Protein 1TZ9 (pdb70)

Secondary structure (DSSP, 8-state):
-B--B---TTT--S-HHHHTTSTT--EEEE--SSS-TT----HHHHHHHHHHHHHTT-EEEEE-S----HHHHHT-STHHHHHHHHHHHHHHHHHTT---B-B---SS-S---SEEEEE-TTS-EEEEEEHHHHH--TT---GGG---HHHHHHHHHHH--TT--HHHHHHHHHHHHHHHHHHHHHHT---BPPPSSSS-BTTB---TTSHHHHHHHHHHT-STTS---EETTHHHHSTTS-TT--TTTGGG---EEE--EEE-SSSEEEE--SSGGGSS------HHHHHT--S-EEE----B-TT-----SSSTTT--TTHHHHHHHHHH--/-B--B---TTT--S-HHHHTTSTT--EEEE--SSS-TT----HHHHHHHHHHHHHTT-EEEEE-S----HHHHHT-STHHHHHHHHHHHHHHHHHTT---B-B---SS-S---SEEEEE-TTS-EEEEE-HHHHH--TT---GGG---STTHHHHHHHH--TT--HHHHHHHHHHHHHHHHHHHHHHT---B---SSSS-BTTB----SSHHHHHHHHHHS-STTS-EEEEHHHHHTSTTS-S----SSGGGEEEEE---EE--SSS-EEE--SSTTTSS------HHHHTT--S-BB-----B-SS-----SSSTTT--HHHHHHHHHHHH--

Radius of gyration: 28.89 Å; Cα contacts (8 Å, |Δi|>4): 1377; chains: 2; bounding box: 61×92×54 Å

CATH classification: 3.20.20.150

Nearest PDB structures (foldseek):
  1tz9-assembly1_B  TM=1.001E+00  e=6.937E-64  Enterococcus faecalis V583
  3ban-assembly1_A  TM=9.002E-01  e=2.108E-35  Streptococcus suis
  3ban-assembly1_B  TM=8.905E-01  e=2.638E-34  Streptococcus suis
  4eac-assembly1_A  TM=9.096E-01  e=4.002E-30  Escherichia coli K-12
  3u0h-assembly1_A  TM=6.408E-01  e=2.406E-06  Alicyclobacillus acidocaldarius subsp. acidocaldarius DSM 446

Solvent-accessible surface area: 25853 Å² total

B-factor: mean 30.06, std 13.98, range [1.54, 92.6]

Foldseek 3Di:
DLEAEDAAPPPQPDDLLVLLVLPPAQAYEYEPPPDEALAADALVNLLVRQVSGCVSPHGHQAYEEDRNDLCLQLVNPCVVVSLVSRLRNLLSCLVNVHAEYEEANFQDDPADFDDQFDADPVGWGWTKHDVVVLPVDPLVCVVVPPPDPVSVVVVVVSCCSPPAEQVSSLVSVLVSCVSNVVSSVVSNHAAYEAYAQLDDGPNGHGQRRAPVSLVVQCVSPVDLRSAHAAECDNNVLPVVHPLLVCLVRVLNHAHYAQFFWADDDDSMIIGAARACVTHPDHLSNLSNVVSPDPGYYFHFFHIGDPPHPPRGSDDPSRSVSVVVVCSVVVSVVD/DEEAEAAAPPPQPDDLLVLLVLPPAQAYEYEPPPDEALAADALVNLLVRQVSGCVSPHGHAAYEEDRNDLCLQLVNPCVVVSLVSRLRNLLSCLVNVHAEYEEANFQQDPADFDDQFDADPVGWGWTKHDLVVLPVDPQVCVVVPPVPPVCSVVRVVSCCSVPCDQVNSLVSVLVSCVRNVVSSVVSNHAAYDAAACLDDGPVGDDQRQAPVSQVVQCVSDVDLRSAHAAECANNVLDVVHPLLVVLVRVSRHQEYAQFAWAPPDDNMTIGAARACVTHPDHLSNLSNVVSVPDHYYFHFFHIGDDPDPPRGSDCPSRSSSVVVVVSVVVSVVD

Organism: Enterococcus faecalis (strain ATCC 700802 / V583) (NCBI:txid226185)

Sequence (668 aa):
KWGFRWYGAAGDAIPLKHIRQIPGITGVVGTLLNKLPGDVWTVAEIQALKQSVEQEGLALLGIESVAIHDAIKAGTDQRDHYIDNYRQTLRNLGKCGISLVCYSFKPIFGWAKTDLAYENEDGSLSLLFDQAVVENQPEDYQLIHSWEEERLQQFQELKAYAGVTEEDLVENLRYFLERVIPVCEEENIKGIHPDDPPWEIFGLPRITKNLADLKRILSLVDSPANGITFCTGSLGADPTNDLPTIREIGHRINFVHFRNVKYLGEHRFEETAHPSVAGSLDAELQALVDVGYEGVIRPDHGRAIWDEKAPGYGLYDRAGLTYIQGLYEATKAKKWGFRWYGAAGDAIPLKHIRQIPGITGVVGTLLNKLPGDVWTVAEIQALKQSVEQEGLALLGIESVAIHDAIKAGTDQRDHYIDNYRQTLRNLGKCGISLVCYSFKPIFGWAKTDLAYENEDGSLSLLFDQAVVENQPEDYQLIHSWEEERLQQFQELKAYAGVTEEDLVENLRYFLERVIPVCEEENIKGIHPDDPPWEIFGLPRITKNLADLKRILSLVDSPANGITFCTGSLGADPTNDLPTIREIGHRINFVHFRNVKYLGEHRFEETAHPSVAGSLDAELQALVDVGYEGVIRPDHGRAIWDEKAPGYGLYDRAGLTYIQGLYEATKAK

Structure (mmCIF, N/CA/C/O backbone):
data_1TZ9
#
_entry.id   1TZ9
#
_cell.length_a   49.340
_cell.length_b   89.941
_cell.length_c   156.756
_cell.angle_alpha   90.00
_cell.angle_beta   90.00
_cell.angle_gamma   90.00
#
_symmetry.space_group_name_H-M   'P 21 21 21'
#
loop_
_entity.id
_entity.type
_entity.pdbx_description
1 polymer 'Mannonate dehydratase'
2 water water
#
loop_
_atom_site.group_PDB
_atom_site.id
_atom_site.type_symbol
_atom_site.label_atom_id
_atom_site.label_alt_id
_atom_site.label_comp_id
_atom_site.label_asym_id
_atom_site.label_entity_id
_atom_site.label_seq_id
_atom_site.pdbx_PDB_ins_code
_atom_site.Cartn_x
_atom_site.Cartn_y
_atom_site.Cartn_z
_atom_site.occupancy
_atom_site.B_iso_or_equiv
_atom_site.auth_seq_id
_atom_site.auth_comp_id
_atom_site.auth_asym_id
_atom_site.auth_atom_id
_atom_site.pdbx_PDB_model_num
ATOM 9 N N . LYS A 1 12 ? 38.120 46.464 49.563 1.00 27.08 2 LYS A N 1
ATOM 10 C CA . LYS A 1 12 ? 39.123 46.539 50.634 1.00 25.64 2 LYS A CA 1
ATOM 11 C C . LYS A 1 12 ? 38.633 45.916 51.949 1.00 24.43 2 LYS A C 1
ATOM 12 O O . LYS A 1 12 ? 37.851 46.521 52.670 1.00 23.46 2 LYS A O 1
ATOM 18 N N . TRP A 1 13 ? 39.100 44.709 52.264 1.00 23.74 3 TRP A N 1
ATOM 19 C CA . TRP A 1 13 ? 38.682 44.046 53.489 1.00 23.21 3 TRP A CA 1
ATOM 20 C C . TRP A 1 13 ? 39.278 44.753 54.684 1.00 23.82 3 TRP A C 1
ATOM 21 O O . TRP A 1 13 ? 40.488 44.685 54.927 1.00 24.14 3 TRP A O 1
ATOM 32 N N . GLY A 1 14 ? 38.411 45.438 55.426 1.00 23.55 4 GLY A N 1
ATOM 33 C CA . GLY A 1 14 ? 38.843 46.196 56.584 1.00 22.54 4 GLY A CA 1
ATOM 34 C C . GLY A 1 14 ? 38.538 45.540 57.905 1.00 22.32 4 GLY A C 1
ATOM 35 O O . GLY A 1 14 ? 37.875 44.503 57.958 1.00 21.81 4 GLY A O 1
ATOM 36 N N . PHE A 1 15 ? 39.016 46.169 58.975 1.00 22.56 5 PHE A N 1
ATOM 37 C CA . PHE A 1 15 ? 38.827 45.654 60.324 1.00 22.37 5 PHE A CA 1
ATOM 38 C C . PHE A 1 15 ? 39.061 46.753 61.360 1.00 23.81 5 PHE A C 1
ATOM 39 O O . PHE A 1 15 ? 40.171 47.258 61.509 1.00 24.56 5 PHE A O 1
ATOM 47 N N . ARG A 1 16 ? 38.005 47.118 62.073 1.00 26.11 6 ARG A N 1
ATOM 48 C CA . ARG A 1 16 ? 38.081 48.166 63.082 1.00 29.34 6 ARG A CA 1
ATOM 49 C C . ARG A 1 16 ? 39.151 47.896 64.151 1.00 30.70 6 ARG A C 1
ATOM 50 O O . ARG A 1 16 ? 39.236 46.793 64.701 1.00 31.88 6 ARG A O 1
ATOM 58 N N . TRP A 1 17 ? 39.973 48.906 64.423 1.00 31.88 7 TRP A N 1
ATOM 59 C CA . TRP A 1 17 ? 41.031 48.796 65.421 1.00 34.52 7 TRP A CA 1
ATOM 60 C C . TRP A 1 17 ? 41.138 50.065 66.241 1.00 37.44 7 TRP A C 1
ATOM 61 O O . TRP A 1 17 ? 41.141 51.163 65.691 1.00 37.36 7 TRP A O 1
ATOM 72 N N . TYR A 1 18 ? 41.249 49.919 67.556 1.00 41.03 8 TYR A N 1
ATOM 73 C CA . TYR A 1 18 ? 41.329 51.081 68.425 1.00 45.22 8 TYR A CA 1
ATOM 74 C C . TYR A 1 18 ? 42.738 51.582 68.660 1.00 48.20 8 TYR A C 1
ATOM 75 O O . TYR A 1 18 ? 43.009 52.256 69.654 1.00 49.51 8 TYR A O 1
ATOM 84 N N . GLY A 1 19 ? 43.633 51.270 67.731 1.00 51.53 9 GLY A N 1
ATOM 85 C CA . GLY A 1 19 ? 45.012 51.707 67.859 1.00 54.88 9 GLY A CA 1
ATOM 86 C C . GLY A 1 19 ? 45.736 51.104 69.052 1.00 57.05 9 GLY A C 1
ATOM 87 O O . GLY A 1 19 ? 45.171 50.308 69.807 1.00 57.67 9 GLY A O 1
ATOM 88 N N . ALA A 1 20 ? 46.998 51.484 69.212 1.00 58.72 10 ALA A N 1
ATOM 89 C CA . ALA A 1 20 ? 47.827 51.002 70.311 1.00 60.60 10 ALA A CA 1
ATOM 90 C C . ALA A 1 20 ? 47.398 51.686 71.607 1.00 62.16 10 ALA A C 1
ATOM 91 O O . ALA A 1 20 ? 48.160 52.447 72.207 1.00 62.53 10 ALA A O 1
ATOM 93 N N . ALA A 1 21 ? 46.169 51.417 72.033 1.00 63.23 11 ALA A N 1
ATOM 94 C CA . ALA A 1 21 ? 45.637 52.019 73.247 1.00 63.69 11 ALA A CA 1
ATOM 95 C C . ALA A 1 21 ? 44.245 51.467 73.547 1.00 64.14 11 ALA A C 1
ATOM 96 O O . ALA A 1 21 ? 43.332 51.584 72.728 1.00 64.44 11 ALA A O 1
ATOM 98 N N . GLY A 1 22 ? 44.085 50.863 74.721 1.00 63.89 12 GLY A N 1
ATOM 99 C CA . GLY A 1 22 ? 42.792 50.310 75.084 1.00 63.31 12 GLY A CA 1
ATOM 100 C C . GLY A 1 22 ? 42.449 49.047 74.314 1.00 62.70 12 GLY A C 1
ATOM 101 O O . GLY A 1 22 ? 41.862 48.117 74.874 1.00 63.40 12 GLY A O 1
ATOM 102 N N . ASP A 1 23 ? 42.813 49.010 73.032 1.00 61.45 13 ASP A N 1
ATOM 103 C CA . ASP A 1 23 ? 42.551 47.848 72.176 1.00 58.80 13 ASP A CA 1
ATOM 104 C C . ASP A 1 23 ? 43.531 46.741 72.552 1.00 56.15 13 ASP A C 1
ATOM 105 O O . ASP A 1 23 ? 44.695 46.759 72.146 1.00 55.43 13 ASP A O 1
ATOM 110 N N . ALA A 1 24 ? 43.050 45.786 73.340 1.00 52.71 14 ALA A N 1
ATOM 111 C CA . ALA A 1 24 ? 43.866 44.670 73.790 1.00 49.89 14 ALA A CA 1
ATOM 112 C C . ALA A 1 24 ? 44.183 43.713 72.639 1.00 47.91 14 ALA A C 1
ATOM 113 O O . ALA A 1 24 ? 44.714 42.622 72.854 1.00 48.64 14 ALA A O 1
ATOM 115 N N . ILE A 1 25 ? 43.860 44.127 71.418 1.00 44.07 15 ILE A N 1
ATOM 116 C CA . ILE A 1 25 ? 44.107 43.301 70.243 1.00 40.62 15 ILE A CA 1
ATOM 117 C C . ILE A 1 25 ? 45.362 43.741 69.513 1.00 39.04 15 ILE A C 1
ATOM 118 O O . ILE A 1 25 ? 45.348 44.731 68.791 1.00 39.54 15 ILE A O 1
ATOM 123 N N . PRO A 1 26 ? 46.463 42.996 69.671 1.00 37.16 16 PRO A N 1
ATOM 124 C CA . PRO A 1 26 ? 47.695 43.389 68.988 1.00 34.84 16 PRO A CA 1
ATOM 125 C C . PRO A 1 26 ? 47.508 43.494 67.496 1.00 33.70 16 PRO A C 1
ATOM 126 O O . PRO A 1 26 ? 46.744 42.743 66.908 1.00 33.21 16 PRO A O 1
ATOM 130 N N . LEU A 1 27 ? 48.218 44.436 66.892 1.00 33.95 17 LEU A N 1
ATOM 131 C CA . LEU A 1 27 ? 48.119 44.670 65.461 1.00 34.00 17 LEU A CA 1
ATOM 132 C C . LEU A 1 27 ? 48.796 43.569 64.644 1.00 33.91 17 LEU A C 1
ATOM 133 O O . LEU A 1 27 ? 48.416 43.314 63.499 1.00 34.11 17 LEU A O 1
ATOM 138 N N . LYS A 1 28 ? 49.794 42.914 65.235 1.00 34.07 18 LYS A N 1
ATOM 139 C CA . LYS A 1 28 ? 50.520 41.829 64.555 1.00 33.42 18 LYS A CA 1
ATOM 140 C C . LYS A 1 28 ? 49.641 40.581 64.434 1.00 31.14 18 LYS A C 1
ATOM 141 O O . LYS A 1 28 ? 50.013 39.615 63.773 1.00 30.77 18 LYS A O 1
ATOM 147 N N . HIS A 1 29 ? 48.487 40.610 65.097 1.00 27.51 19 HIS A N 1
ATOM 148 C CA . HIS A 1 29 ? 47.554 39.497 65.065 1.00 25.33 19 HIS A CA 1
ATOM 149 C C . HIS A 1 29 ? 46.464 39.767 64.039 1.00 24.60 19 HIS A C 1
ATOM 150 O O . HIS A 1 29 ? 46.042 38.882 63.289 1.00 25.32 19 HIS A O 1
ATOM 157 N N . ILE A 1 30 ? 45.999 41.001 63.995 1.00 22.31 20 ILE A N 1
ATOM 158 C CA . ILE A 1 30 ? 44.972 41.318 63.039 1.00 19.91 20 ILE A CA 1
ATOM 159 C C . ILE A 1 30 ? 45.534 41.116 61.642 1.00 19.13 20 ILE A C 1
ATOM 160 O O . ILE A 1 30 ? 44.861 40.587 60.769 1.00 18.50 20 ILE A O 1
ATOM 165 N N . ARG A 1 31 ? 46.778 41.514 61.430 1.00 18.90 21 ARG A N 1
ATOM 166 C CA . ARG A 1 31 ? 47.357 41.359 60.107 1.00 20.00 21 ARG A CA 1
ATOM 167 C C . ARG A 1 31 ? 47.534 39.899 59.706 1.00 19.12 21 ARG A C 1
ATOM 168 O O . ARG A 1 31 ? 47.975 39.622 58.594 1.00 18.80 21 ARG A O 1
ATOM 176 N N . GLN A 1 32 ? 47.207 38.971 60.604 1.00 18.01 22 GLN A N 1
ATOM 177 C CA . GLN A 1 32 ? 47.324 37.550 60.290 1.00 18.02 22 GLN A CA 1
ATOM 178 C C . GLN A 1 32 ? 45.984 37.011 59.819 1.00 18.02 22 GLN A C 1
ATOM 179 O O . GLN A 1 32 ? 45.858 35.830 59.492 1.00 18.99 22 GLN A O 1
ATOM 185 N N . ILE A 1 33 ? 44.969 37.869 59.814 1.00 17.76 23 ILE A N 1
ATOM 186 C CA . ILE A 1 33 ? 43.656 37.455 59.334 1.00 16.86 23 ILE A CA 1
ATOM 187 C C . ILE A 1 33 ? 43.833 37.288 57.825 1.00 16.82 23 ILE A C 1
ATOM 188 O O . ILE A 1 33 ? 44.409 38.139 57.142 1.00 15.85 23 ILE A O 1
ATOM 193 N N . PRO A 1 34 ? 43.357 36.171 57.287 1.00 16.48 24 PRO A N 1
ATOM 194 C CA . PRO A 1 34 ? 43.491 35.944 55.854 1.00 16.20 24 PRO A CA 1
ATOM 195 C C . PRO A 1 34 ? 42.624 36.889 55.028 1.00 15.80 24 PRO A C 1
ATOM 196 O O . PRO A 1 34 ? 41.405 36.918 55.163 1.00 13.90 24 PRO A O 1
ATOM 200 N N . GLY A 1 35 ? 43.272 37.671 54.175 1.00 17.21 25 GLY A N 1
ATOM 201 C CA . GLY A 1 35 ? 42.535 38.583 53.326 1.00 18.00 25 GLY A CA 1
ATOM 202 C C . GLY A 1 35 ? 42.541 40.045 53.727 1.00 19.29 25 GLY A C 1
ATOM 203 O O . GLY A 1 35 ? 42.404 40.903 52.851 1.00 20.49 25 GLY A O 1
ATOM 204 N N . ILE A 1 36 ? 42.696 40.345 55.021 1.00 19.56 26 ILE A N 1
ATOM 205 C CA . ILE A 1 36 ? 42.691 41.739 55.469 1.00 20.47 26 ILE A CA 1
ATOM 206 C C . ILE A 1 36 ? 43.558 42.600 54.584 1.00 19.94 26 ILE A C 1
ATOM 207 O O . ILE A 1 36 ? 44.669 42.220 54.231 1.00 18.11 26 ILE A O 1
ATOM 212 N N . THR A 1 37 ? 43.043 43.764 54.218 1.00 20.58 27 THR A N 1
ATOM 213 C CA . THR A 1 37 ? 43.816 44.653 53.384 1.00 20.49 27 THR A CA 1
ATOM 214 C C . THR A 1 37 ? 44.192 45.867 54.215 1.00 21.42 27 THR A C 1
ATOM 215 O O . THR A 1 37 ? 45.148 46.560 53.885 1.00 23.70 27 THR A O 1
ATOM 219 N N . GLY A 1 38 ? 43.470 46.105 55.308 1.00 19.38 28 GLY A N 1
ATOM 220 C CA . GLY A 1 38 ? 43.793 47.243 56.151 1.00 20.80 28 GLY A CA 1
ATOM 221 C C . GLY A 1 38 ? 42.887 47.349 57.362 1.00 22.50 28 GLY A C 1
ATOM 222 O O . GLY A 1 38 ? 42.113 46.435 57.638 1.00 23.13 28 GLY A O 1
ATOM 223 N N . VAL A 1 39 ? 42.980 48.450 58.100 1.00 22.72 29 VAL A N 1
ATOM 224 C CA . VAL A 1 39 ? 42.128 48.619 59.266 1.00 23.65 29 VAL A CA 1
ATOM 225 C C . VAL A 1 39 ? 41.486 49.988 59.252 1.00 24.35 29 VAL A C 1
ATOM 226 O O . VAL A 1 39 ? 41.828 50.836 58.433 1.00 23.73 29 VAL A O 1
ATOM 230 N N . VAL A 1 40 ? 40.553 50.190 60.177 1.00 25.74 30 VAL A N 1
ATOM 231 C CA . VAL A 1 40 ? 39.847 51.461 60.322 1.00 25.83 30 VAL A CA 1
ATOM 232 C C . VAL A 1 40 ? 40.027 51.897 61.759 1.00 26.75 30 VAL A C 1
ATOM 233 O O . VAL A 1 40 ? 39.406 51.339 62.660 1.00 26.45 30 VAL A O 1
ATOM 237 N N . GLY A 1 41 ? 40.873 52.902 61.964 1.00 29.03 31 GLY A N 1
ATOM 238 C CA . GLY A 1 41 ? 41.154 53.377 63.306 1.00 30.38 31 GLY A CA 1
ATOM 239 C C . GLY A 1 41 ? 40.425 54.618 63.760 1.00 30.16 31 GLY A C 1
ATOM 240 O O . GLY A 1 41 ? 39.596 55.169 63.040 1.00 28.20 31 GLY A O 1
ATOM 241 N N . THR A 1 42 ? 40.760 55.047 64.973 1.00 33.02 32 THR A N 1
ATOM 242 C CA . THR A 1 42 ? 40.160 56.223 65.590 1.00 37.18 32 THR A CA 1
ATOM 243 C C . THR A 1 42 ? 40.823 56.623 66.909 1.00 38.12 32 THR A C 1
ATOM 244 O O . THR A 1 42 ? 40.807 55.853 67.879 1.00 38.34 32 THR A O 1
ATOM 248 N N . LEU A 1 43 ? 41.377 57.838 66.938 1.00 39.30 33 LEU A N 1
ATOM 249 C CA . LEU A 1 43 ? 42.032 58.399 68.121 1.00 39.67 33 LEU A CA 1
ATOM 250 C C . LEU A 1 43 ? 41.011 58.507 69.247 1.00 41.66 33 LEU A C 1
ATOM 251 O O . LEU A 1 43 ? 40.214 59.453 69.286 1.00 41.34 33 LEU A O 1
ATOM 256 N N . LEU A 1 44 ? 41.039 57.535 70.156 1.00 43.63 34 LEU A N 1
ATOM 257 C CA . LEU A 1 44 ? 40.117 57.494 71.293 1.00 45.61 34 LEU A CA 1
ATOM 258 C C . LEU A 1 44 ? 40.419 58.567 72.348 1.00 47.78 34 LEU A C 1
ATOM 259 O O . LEU A 1 44 ? 39.629 58.799 73.274 1.00 47.78 34 LEU A O 1
ATOM 264 N N . ASN A 1 45 ? 41.567 59.220 72.186 1.00 47.26 35 ASN A N 1
ATOM 265 C CA . ASN A 1 45 ? 42.008 60.277 73.083 1.00 47.43 35 ASN A CA 1
ATOM 266 C C . ASN A 1 45 ? 41.138 61.526 72.921 1.00 47.61 35 ASN A C 1
ATOM 267 O O . ASN A 1 45 ? 40.463 61.961 73.856 1.00 46.41 35 ASN A O 1
ATOM 272 N N . LYS A 1 46 ? 41.156 62.087 71.717 1.00 47.77 36 LYS A N 1
ATOM 273 C CA . LYS A 1 46 ? 40.404 63.296 71.397 1.00 47.07 36 LYS A CA 1
ATOM 274 C C . LYS A 1 46 ? 38.929 63.167 71.759 1.00 46.63 36 LYS A C 1
ATOM 275 O O . LYS A 1 46 ? 38.355 62.082 71.700 1.00 47.45 36 LYS A O 1
ATOM 281 N N . LEU A 1 47 ? 38.325 64.287 72.132 1.00 45.82 37 LEU A N 1
ATOM 282 C CA . LEU A 1 47 ? 36.917 64.310 72.480 1.00 45.33 37 LEU A CA 1
ATOM 283 C C . LEU A 1 47 ? 36.131 65.086 71.419 1.00 44.20 37 LEU A C 1
ATOM 284 O O . LEU A 1 47 ? 36.712 65.803 70.596 1.00 42.11 37 LEU A O 1
ATOM 289 N N . PRO A 1 48 ? 34.793 64.941 71.422 1.00 43.24 38 PRO A N 1
ATOM 290 C CA . PRO A 1 48 ? 33.900 65.609 70.477 1.00 41.98 38 PRO A CA 1
ATOM 291 C C . PRO A 1 48 ? 34.250 67.062 70.285 1.00 41.10 38 PRO A C 1
ATOM 292 O O . PRO A 1 48 ? 34.187 67.848 71.230 1.00 42.08 38 PRO A O 1
ATOM 296 N N . GLY A 1 49 ? 34.615 67.421 69.062 1.00 39.02 39 GLY A N 1
ATOM 297 C CA . GLY A 1 49 ? 34.944 68.803 68.789 1.00 38.58 39 GLY A CA 1
ATOM 298 C C . GLY A 1 49 ? 36.415 69.123 68.645 1.00 37.64 39 GLY A C 1
ATOM 299 O O . GLY A 1 49 ? 36.765 70.130 68.036 1.00 37.87 39 GLY A O 1
ATOM 300 N N . ASP A 1 50 ? 37.280 68.287 69.210 1.00 37.10 40 ASP A N 1
ATOM 301 C CA . ASP A 1 50 ? 38.712 68.523 69.106 1.00 35.53 40 ASP A CA 1
ATOM 302 C C . ASP A 1 50 ? 39.206 68.495 67.676 1.00 34.18 40 ASP A C 1
ATOM 303 O O . ASP A 1 50 ? 38.527 68.022 66.756 1.00 35.18 40 ASP A O 1
ATOM 308 N N . VAL A 1 51 ? 40.416 68.993 67.500 1.00 31.51 41 VAL A N 1
ATOM 309 C CA . VAL A 1 51 ? 41.025 69.035 66.191 1.00 29.42 41 VAL A CA 1
ATOM 310 C C . VAL A 1 51 ? 42.107 67.988 66.107 1.00 28.10 41 VAL A C 1
ATOM 311 O O . VAL A 1 51 ? 42.982 67.940 66.958 1.00 27.89 41 VAL A O 1
ATOM 315 N N . TRP A 1 52 ? 42.048 67.146 65.084 1.00 27.23 42 TRP A N 1
ATOM 316 C CA . TRP A 1 52 ? 43.048 66.101 64.904 1.00 26.38 42 TRP A CA 1
ATOM 317 C C . TRP A 1 52 ? 44.287 66.669 64.224 1.00 26.54 42 TRP A C 1
ATOM 318 O O . TRP A 1 52 ? 44.226 67.095 63.075 1.00 26.23 42 TRP A O 1
ATOM 329 N N . THR A 1 53 ? 45.410 66.656 64.940 1.00 27.17 43 THR A N 1
ATOM 330 C CA . THR A 1 53 ? 46.669 67.194 64.426 1.00 27.97 43 THR A CA 1
ATOM 331 C C . THR A 1 53 ? 47.417 66.215 63.534 1.00 28.83 43 THR A C 1
ATOM 332 O O . THR A 1 53 ? 47.530 65.033 63.863 1.00 29.98 43 THR A O 1
ATOM 336 N N . VAL A 1 54 ? 47.946 66.714 62.417 1.00 29.18 44 VAL A N 1
ATOM 337 C CA . VAL A 1 54 ? 48.680 65.861 61.482 1.00 29.28 44 VAL A CA 1
ATOM 338 C C . VAL A 1 54 ? 49.656 64.948 62.216 1.00 29.13 44 VAL A C 1
ATOM 339 O O . VAL A 1 54 ? 49.887 63.817 61.806 1.00 29.41 44 VAL A O 1
ATOM 343 N N . ALA A 1 55 ? 50.209 65.435 63.315 1.00 29.76 45 ALA A N 1
ATOM 344 C CA . ALA A 1 55 ? 51.142 64.642 64.094 1.00 30.63 45 ALA A CA 1
ATOM 345 C C . ALA A 1 55 ? 50.481 63.353 64.573 1.00 31.69 45 ALA A C 1
ATOM 346 O O . ALA A 1 55 ? 51.036 62.276 64.377 1.00 31.80 45 ALA A O 1
ATOM 348 N N . GLU A 1 56 ? 49.305 63.474 65.197 1.00 32.86 46 GLU A N 1
ATOM 349 C CA . GLU A 1 56 ? 48.550 62.329 65.725 1.00 34.14 46 GLU A CA 1
ATOM 350 C C . GLU A 1 56 ? 48.094 61.384 64.610 1.00 34.86 46 GLU A C 1
ATOM 351 O O . GLU A 1 56 ? 48.212 60.158 64.724 1.00 35.40 46 GLU A O 1
ATOM 357 N N . ILE A 1 57 ? 47.570 61.965 63.536 1.00 34.08 47 ILE A N 1
ATOM 358 C CA . ILE A 1 57 ? 47.104 61.200 62.389 1.00 32.97 47 ILE A CA 1
ATOM 359 C C . ILE A 1 57 ? 48.282 60.440 61.792 1.00 32.83 47 ILE A C 1
ATOM 360 O O . ILE A 1 57 ? 48.194 59.246 61.510 1.00 33.42 47 ILE A O 1
ATOM 365 N N . GLN A 1 58 ? 49.399 61.131 61.618 1.00 33.20 48 GLN A N 1
ATOM 366 C CA . GLN A 1 58 ? 50.578 60.492 61.061 1.00 33.56 48 GLN A CA 1
ATOM 367 C C . GLN A 1 58 ? 51.018 59.348 61.971 1.00 33.03 48 GLN A C 1
ATOM 368 O O . GLN A 1 58 ? 51.420 58.293 61.497 1.00 33.61 48 GLN A O 1
ATOM 374 N N . ALA A 1 59 ? 50.934 59.557 63.279 1.00 32.12 49 ALA A N 1
ATOM 375 C CA . ALA A 1 59 ? 51.321 58.528 64.237 1.00 32.52 49 ALA A CA 1
ATOM 376 C C . ALA A 1 59 ? 50.497 57.266 64.024 1.00 32.85 49 ALA A C 1
ATOM 377 O O . ALA A 1 59 ? 51.039 56.171 63.857 1.00 33.67 49 ALA A O 1
ATOM 379 N N . LEU A 1 60 ? 49.179 57.439 64.050 1.00 32.43 50 LEU A N 1
ATOM 380 C CA . LEU A 1 60 ? 48.238 56.349 63.871 1.00 30.15 50 LEU A CA 1
ATOM 381 C C . LEU A 1 60 ? 48.527 55.622 62.586 1.00 31.22 50 LEU A C 1
ATOM 382 O O . LEU A 1 60 ? 48.759 54.417 62.594 1.00 32.25 50 LEU A O 1
ATOM 387 N N . LYS A 1 61 ? 48.509 56.363 61.481 1.00 31.20 51 LYS A N 1
ATOM 388 C CA . LYS A 1 61 ? 48.756 55.779 60.169 1.00 30.97 51 LYS A CA 1
ATOM 389 C C . LYS A 1 61 ? 50.038 54.970 60.155 1.00 31.62 51 LYS A C 1
ATOM 390 O O . LYS A 1 61 ? 50.103 53.894 59.564 1.00 30.67 51 LYS A O 1
ATOM 396 N N . GLN A 1 62 ? 51.061 55.493 60.816 1.00 33.25 52 GLN A N 1
ATOM 397 C CA . GLN A 1 62 ? 52.336 54.810 60.854 1.00 34.83 52 GLN A CA 1
ATOM 398 C C . GLN A 1 62 ? 52.246 53.483 61.602 1.00 34.56 52 GLN A C 1
ATOM 399 O O . GLN A 1 62 ? 52.549 52.433 61.045 1.00 34.76 52 GLN A O 1
ATOM 405 N N . SER A 1 63 ? 51.822 53.524 62.859 1.00 33.99 53 SER A N 1
ATOM 406 C CA . SER A 1 63 ? 51.718 52.298 63.635 1.00 34.18 53 SER A CA 1
ATOM 407 C C . SER A 1 63 ? 50.971 51.229 62.842 1.00 34.37 53 SER A C 1
ATOM 408 O O . SER A 1 63 ? 51.190 50.036 63.025 1.00 34.30 53 SER A O 1
ATOM 411 N N . VAL A 1 64 ? 50.093 51.661 61.953 1.00 35.11 54 VAL A N 1
ATOM 412 C CA . VAL A 1 64 ? 49.325 50.727 61.154 1.00 35.75 54 VAL A CA 1
ATOM 413 C C . VAL A 1 64 ? 50.173 50.171 60.030 1.00 35.97 54 VAL A C 1
ATOM 414 O O . VAL A 1 64 ? 50.276 48.960 59.875 1.00 36.73 54 VAL A O 1
ATOM 418 N N . GLU A 1 65 ? 50.789 51.050 59.250 1.00 36.19 55 GLU A N 1
ATOM 419 C CA . GLU A 1 65 ? 51.614 50.605 58.134 1.00 37.08 55 GLU A CA 1
ATOM 420 C C . GLU A 1 65 ? 52.856 49.815 58.553 1.00 37.48 55 GLU A C 1
ATOM 421 O O . GLU A 1 65 ? 53.454 49.110 57.737 1.00 37.69 55 GLU A O 1
ATOM 427 N N . GLN A 1 66 ? 53.234 49.931 59.823 1.00 38.25 56 GLN A N 1
ATOM 428 C CA . GLN A 1 66 ? 54.377 49.204 60.368 1.00 38.24 56 GLN A CA 1
ATOM 429 C C . GLN A 1 66 ? 54.124 47.708 60.220 1.00 38.20 56 GLN A C 1
ATOM 430 O O . GLN A 1 66 ? 55.000 46.970 59.784 1.00 38.84 56 GLN A O 1
ATOM 436 N N . GLU A 1 67 ? 52.921 47.272 60.592 1.00 36.96 57 GLU A N 1
ATOM 437 C CA . GLU A 1 67 ? 52.533 45.869 60.489 1.00 35.68 57 GLU A CA 1
ATOM 438 C C . GLU A 1 67 ? 52.019 45.548 59.090 1.00 33.62 57 GLU A C 1
ATOM 439 O O . GLU A 1 67 ? 51.222 44.624 58.907 1.00 34.58 57 GLU A O 1
ATOM 445 N N . GLY A 1 68 ? 52.459 46.330 58.109 1.00 30.52 58 GLY A N 1
ATOM 446 C CA . GLY A 1 68 ? 52.053 46.106 56.731 1.00 27.49 58 GLY A CA 1
ATOM 447 C C . GLY A 1 68 ? 50.558 46.144 56.472 1.00 25.67 58 GLY A C 1
ATOM 448 O O . GLY A 1 68 ? 50.061 45.420 55.611 1.00 24.50 58 GLY A O 1
ATOM 449 N N . LEU A 1 69 ? 49.847 46.988 57.218 1.00 23.32 59 LEU A N 1
ATOM 450 C CA . LEU A 1 69 ? 48.409 47.142 57.072 1.00 19.60 59 LEU A CA 1
ATOM 451 C C . LEU A 1 69 ? 48.144 48.555 56.620 1.00 18.60 59 LEU A C 1
ATOM 452 O O . LEU A 1 69 ? 48.820 49.477 57.053 1.00 18.82 59 LEU A O 1
ATOM 457 N N . ALA A 1 70 ? 47.159 48.733 55.749 1.00 17.65 60 ALA A N 1
ATOM 458 C CA . ALA A 1 70 ? 46.827 50.070 55.275 1.00 14.72 60 ALA A CA 1
ATOM 459 C C . ALA A 1 70 ? 45.736 50.685 56.161 1.00 14.62 60 ALA A C 1
ATOM 460 O O . ALA A 1 70 ? 44.874 49.972 56.684 1.00 15.89 60 ALA A O 1
ATOM 462 N N . LEU A 1 71 ? 45.792 52.001 56.357 1.00 12.70 61 LEU A N 1
ATOM 463 C CA . LEU A 1 71 ? 44.785 52.693 57.161 1.00 10.70 61 LEU A CA 1
ATOM 464 C C . LEU A 1 71 ? 43.648 53.052 56.206 1.00 9.61 61 LEU A C 1
ATOM 465 O O . LEU A 1 71 ? 43.673 54.098 55.568 1.00 8.91 61 LEU A O 1
ATOM 470 N N . LEU A 1 72 ? 42.651 52.182 56.114 1.00 9.37 62 LEU A N 1
ATOM 471 C CA . LEU A 1 72 ? 41.543 52.390 55.197 1.00 10.68 62 LEU A CA 1
ATOM 472 C C . LEU A 1 72 ? 40.696 53.632 55.469 1.00 12.65 62 LEU A C 1
ATOM 473 O O . LEU A 1 72 ? 40.202 54.261 54.534 1.00 14.64 62 LEU A O 1
ATOM 478 N N . GLY A 1 73 ? 40.534 54.006 56.731 1.00 13.71 63 GLY A N 1
ATOM 479 C CA . GLY A 1 73 ? 39.749 55.193 57.030 1.00 14.73 63 GLY A CA 1
ATOM 480 C C . GLY A 1 73 ? 39.582 55.366 58.519 1.00 16.10 63 GLY A C 1
ATOM 481 O O . GLY A 1 73 ? 39.778 54.420 59.271 1.00 15.70 63 GLY A O 1
ATOM 482 N N . ILE A 1 74 ? 39.232 56.564 58.963 1.00 18.61 64 ILE A N 1
ATOM 483 C CA . ILE A 1 74 ? 39.046 56.767 60.389 1.00 23.08 64 ILE A CA 1
ATOM 484 C C . ILE A 1 74 ? 37.560 56.822 60.649 1.00 27.38 64 ILE A C 1
ATOM 485 O O . ILE A 1 74 ? 36.790 57.294 59.808 1.00 26.18 64 ILE A O 1
ATOM 490 N N . GLU A 1 75 ? 37.155 56.331 61.814 1.00 33.33 65 GLU A N 1
ATOM 491 C CA . GLU A 1 75 ? 35.744 56.307 62.159 1.00 39.45 65 GLU A CA 1
ATOM 492 C C . GLU A 1 75 ? 35.419 57.349 63.216 1.00 43.32 65 GLU A C 1
ATOM 493 O O . GLU A 1 75 ? 35.552 58.559 62.968 1.00 45.47 65 GLU A O 1
ATOM 499 N N . SER A 1 76 ? 34.998 56.884 64.389 1.00 45.90 66 SER A N 1
ATOM 500 C CA . SER A 1 76 ? 34.639 57.786 65.478 1.00 48.35 66 SER A CA 1
ATOM 501 C C . SER A 1 76 ? 35.206 59.167 65.197 1.00 48.21 66 SER A C 1
ATOM 502 O O . SER A 1 76 ? 36.411 59.389 65.303 1.00 48.18 66 SER A O 1
ATOM 505 N N . VAL A 1 77 ? 34.344 60.085 64.792 1.00 48.65 67 VAL A N 1
ATOM 506 C CA . VAL A 1 77 ? 34.806 61.427 64.519 1.00 49.17 67 VAL A CA 1
ATOM 507 C C . VAL A 1 77 ? 34.197 62.368 65.557 1.00 50.35 67 VAL A C 1
ATOM 508 O O . VAL A 1 77 ? 33.313 61.978 66.324 1.00 50.30 67 VAL A O 1
ATOM 512 N N . ALA A 1 78 ? 34.673 63.607 65.583 1.00 51.90 68 ALA A N 1
ATOM 513 C CA . ALA A 1 78 ? 34.194 64.593 66.551 1.00 51.65 68 ALA A CA 1
ATOM 514 C C . ALA A 1 78 ? 32.942 65.358 66.119 1.00 50.55 68 ALA A C 1
ATOM 515 O O . ALA A 1 78 ? 33.050 66.440 65.544 1.00 51.52 68 ALA A O 1
ATOM 517 N N . ILE A 1 79 ? 31.760 64.813 66.399 1.00 48.14 69 ILE A N 1
ATOM 518 C CA . ILE A 1 79 ? 30.525 65.509 66.043 1.00 46.15 69 ILE A CA 1
ATOM 519 C C . ILE A 1 79 ? 29.901 66.190 67.263 1.00 44.66 69 ILE A C 1
ATOM 520 O O . ILE A 1 79 ? 28.882 65.744 67.783 1.00 44.35 69 ILE A O 1
ATOM 525 N N . HIS A 1 80 ? 30.536 67.285 67.693 1.00 42.30 70 HIS A N 1
ATOM 526 C CA . HIS A 1 80 ? 30.131 68.077 68.854 1.00 38.92 70 HIS A CA 1
ATOM 527 C C . HIS A 1 80 ? 28.629 68.338 68.913 1.00 37.67 70 HIS A C 1
ATOM 528 O O . HIS A 1 80 ? 27.990 68.627 67.897 1.00 36.15 70 HIS A O 1
ATOM 535 N N . ASP A 1 81 ? 28.068 68.232 70.115 1.00 36.57 71 ASP A N 1
ATOM 536 C CA . ASP A 1 81 ? 26.636 68.445 70.310 1.00 34.43 71 ASP A CA 1
ATOM 537 C C . ASP A 1 81 ? 26.188 69.800 69.791 1.00 32.88 71 ASP A C 1
ATOM 538 O O . ASP A 1 81 ? 25.019 69.982 69.456 1.00 31.97 71 ASP A O 1
ATOM 543 N N . ALA A 1 82 ? 27.119 70.745 69.714 1.00 30.66 72 ALA A N 1
ATOM 544 C CA . ALA A 1 82 ? 26.784 72.076 69.234 1.00 29.54 72 ALA A CA 1
ATOM 545 C C . ALA A 1 82 ? 26.309 72.048 67.786 1.00 28.43 72 ALA A C 1
ATOM 546 O O . ALA A 1 82 ? 25.280 72.632 67.463 1.00 26.85 72 ALA A O 1
ATOM 548 N N . ILE A 1 83 ? 27.043 71.364 66.916 1.00 27.95 73 ILE A N 1
ATOM 549 C CA . ILE A 1 83 ? 26.648 71.306 65.517 1.00 27.54 73 ILE A CA 1
ATOM 550 C C . ILE A 1 83 ? 25.323 70.581 65.388 1.00 26.97 73 ILE A C 1
ATOM 551 O O . ILE A 1 83 ? 24.477 70.964 64.578 1.00 27.47 73 ILE A O 1
ATOM 556 N N . LYS A 1 84 ? 25.142 69.543 66.201 1.00 27.03 74 LYS A N 1
ATOM 557 C CA . LYS A 1 84 ? 23.920 68.740 66.170 1.00 26.45 74 LYS A CA 1
ATOM 558 C C . LYS A 1 84 ? 22.707 69.479 66.715 1.00 26.14 74 LYS A C 1
ATOM 559 O O . LYS A 1 84 ? 21.692 69.588 66.035 1.00 26.53 74 LYS A O 1
ATOM 565 N N . ALA A 1 85 ? 22.803 69.992 67.934 1.00 26.50 75 ALA A N 1
ATOM 566 C CA . ALA A 1 85 ? 21.677 70.712 68.506 1.00 26.76 75 ALA A CA 1
ATOM 567 C C . ALA A 1 85 ? 21.411 71.997 67.727 1.00 27.34 75 ALA A C 1
ATOM 568 O O . ALA A 1 85 ? 20.266 72.397 67.561 1.00 28.11 75 ALA A O 1
ATOM 570 N N . GLY A 1 86 ? 22.462 72.636 67.230 1.00 28.63 76 GLY A N 1
ATOM 571 C CA . GLY A 1 86 ? 22.270 73.859 66.472 1.00 29.80 76 GLY A CA 1
ATOM 572 C C . GLY A 1 86 ? 22.678 75.101 67.234 1.00 31.04 76 GLY A C 1
ATOM 573 O O . GLY A 1 86 ? 22.355 76.212 66.828 1.00 31.01 76 GLY A O 1
ATOM 574 N N . THR A 1 87 ? 23.391 74.904 68.339 1.00 32.67 77 THR A N 1
ATOM 575 C CA . THR A 1 87 ? 23.873 75.991 69.185 1.00 34.51 77 THR A CA 1
ATOM 576 C C . THR A 1 87 ? 24.625 77.028 68.349 1.00 35.58 77 THR A C 1
ATOM 577 O O . THR A 1 87 ? 24.688 76.927 67.129 1.00 36.12 77 THR A O 1
ATOM 581 N N . ASP A 1 88 ? 25.207 78.018 69.008 1.00 36.99 78 ASP A N 1
ATOM 582 C CA . ASP A 1 88 ? 25.944 79.061 68.311 1.00 38.95 78 ASP A CA 1
ATOM 583 C C . ASP A 1 88 ? 27.417 78.711 68.142 1.00 40.26 78 ASP A C 1
ATOM 584 O O . ASP A 1 88 ? 28.063 79.139 67.172 1.00 39.46 78 ASP A O 1
ATOM 589 N N . GLN A 1 89 ? 27.938 77.928 69.088 1.00 40.89 79 GLN A N 1
ATOM 590 C CA . GLN A 1 89 ? 29.337 77.517 69.063 1.00 41.00 79 GLN A CA 1
ATOM 591 C C . GLN A 1 89 ? 29.600 76.539 67.925 1.00 39.69 79 GLN A C 1
ATOM 592 O O . GLN A 1 89 ? 30.747 76.159 67.669 1.00 39.79 79 GLN A O 1
ATOM 598 N N . ARG A 1 90 ? 28.531 76.145 67.239 1.00 37.02 80 ARG A N 1
ATOM 599 C CA . ARG A 1 90 ? 28.656 75.216 66.130 1.00 34.67 80 ARG A CA 1
ATOM 600 C C . ARG A 1 90 ? 29.571 75.751 65.030 1.00 33.60 80 ARG A C 1
ATOM 601 O O . ARG A 1 90 ? 30.286 74.982 64.391 1.00 34.50 80 ARG A O 1
ATOM 609 N N . ASP A 1 91 ? 29.562 77.060 64.813 1.00 31.98 81 ASP A N 1
ATOM 610 C CA . ASP A 1 91 ? 30.400 77.647 63.774 1.00 30.20 81 ASP A CA 1
ATOM 611 C C . ASP A 1 91 ? 31.886 77.443 64.042 1.00 29.19 81 ASP A C 1
ATOM 612 O O . ASP A 1 91 ? 32.675 77.281 63.113 1.00 27.36 81 ASP A O 1
ATOM 617 N N . HIS A 1 92 ? 32.262 77.454 65.315 1.00 29.02 82 HIS A N 1
ATOM 618 C CA . HIS A 1 92 ? 33.648 77.247 65.697 1.00 28.57 82 HIS A CA 1
ATOM 619 C C . HIS A 1 92 ? 34.010 75.771 65.568 1.00 29.29 82 HIS A C 1
ATOM 620 O O . HIS A 1 92 ? 35.122 75.429 65.156 1.00 29.85 82 HIS A O 1
ATOM 627 N N . TYR A 1 93 ? 33.071 74.898 65.920 1.00 28.95 83 TYR A N 1
ATOM 628 C CA . TYR A 1 93 ? 33.307 73.463 65.827 1.00 28.31 83 TYR A CA 1
ATOM 629 C C . TYR A 1 93 ? 33.290 72.971 64.385 1.00 27.67 83 TYR A C 1
ATOM 630 O O . TYR A 1 93 ? 34.079 72.101 64.030 1.00 28.05 83 TYR A O 1
ATOM 639 N N . ILE A 1 94 ? 32.401 73.516 63.556 1.00 26.68 84 ILE A N 1
ATOM 640 C CA . ILE A 1 94 ? 32.368 73.109 62.156 1.00 26.44 84 ILE A CA 1
ATOM 641 C C . ILE A 1 94 ? 33.658 73.593 61.518 1.00 26.33 84 ILE A C 1
ATOM 642 O O . ILE A 1 94 ? 34.075 73.085 60.481 1.00 26.70 84 ILE A O 1
ATOM 647 N N . ASP A 1 95 ? 34.300 74.582 62.129 1.00 26.47 85 ASP A N 1
ATOM 648 C CA . ASP A 1 95 ? 35.549 75.059 61.564 1.00 28.04 85 ASP A CA 1
ATOM 649 C C . ASP A 1 95 ? 36.696 74.177 62.046 1.00 28.21 85 ASP A C 1
ATOM 650 O O . ASP A 1 95 ? 37.616 73.872 61.280 1.00 28.59 85 ASP A O 1
ATOM 655 N N . ASN A 1 96 ? 36.636 73.745 63.302 1.00 27.09 86 ASN A N 1
ATOM 656 C CA . ASN A 1 96 ? 37.681 72.869 63.821 1.00 26.97 86 ASN A CA 1
ATOM 657 C C . ASN A 1 96 ? 37.554 71.500 63.166 1.00 26.54 86 ASN A C 1
ATOM 658 O O . ASN A 1 96 ? 38.516 70.728 63.128 1.00 27.01 86 ASN A O 1
ATOM 663 N N . TYR A 1 97 ? 36.365 71.212 62.635 1.00 25.83 87 TYR A N 1
ATOM 664 C CA . TYR A 1 97 ? 36.108 69.932 61.987 1.00 24.03 87 TYR A CA 1
ATOM 665 C C . TYR A 1 97 ? 36.638 69.943 60.573 1.00 24.45 87 TYR A C 1
ATOM 666 O O . TYR A 1 97 ? 37.207 68.954 60.103 1.00 24.12 87 TYR A O 1
ATOM 675 N N . ARG A 1 98 ? 36.446 71.057 59.881 1.00 24.62 88 ARG A N 1
ATOM 676 C CA . ARG A 1 98 ? 36.946 71.129 58.527 1.00 25.68 88 ARG A CA 1
ATOM 677 C C . ARG A 1 98 ? 38.464 71.189 58.598 1.00 25.56 88 ARG A C 1
ATOM 678 O O . ARG A 1 98 ? 39.153 70.776 57.671 1.00 26.16 88 ARG A O 1
ATOM 686 N N . GLN A 1 99 ? 38.989 71.685 59.713 1.00 25.42 89 GLN A N 1
ATOM 687 C CA . GLN A 1 99 ? 40.436 71.772 59.873 1.00 24.52 89 GLN A CA 1
ATOM 688 C C . GLN A 1 99 ? 41.064 70.377 59.935 1.00 23.77 89 GLN A C 1
ATOM 689 O O . GLN A 1 99 ? 42.015 70.091 59.204 1.00 23.94 89 GLN A O 1
ATOM 695 N N . THR A 1 100 ? 40.542 69.515 60.807 1.00 22.66 90 THR A N 1
ATOM 696 C CA . THR A 1 100 ? 41.060 68.155 60.917 1.00 22.35 90 THR A CA 1
ATOM 697 C C . THR A 1 100 ? 40.867 67.446 59.573 1.00 21.58 90 THR A C 1
ATOM 698 O O . THR A 1 100 ? 41.683 66.622 59.164 1.00 21.18 90 THR A O 1
ATOM 702 N N . LEU A 1 101 ? 39.779 67.777 58.891 1.00 21.65 91 LEU A N 1
ATOM 703 C CA . LEU A 1 101 ? 39.481 67.188 57.593 1.00 22.27 91 LEU A CA 1
ATOM 704 C C . LEU A 1 101 ? 40.641 67.494 56.650 1.00 22.29 91 LEU A C 1
ATOM 705 O O . LEU A 1 101 ? 40.984 66.683 55.796 1.00 21.54 91 LEU A O 1
ATOM 710 N N . ARG A 1 102 ? 41.237 68.673 56.813 1.00 22.99 92 ARG A N 1
ATOM 711 C CA . ARG A 1 102 ? 42.377 69.065 55.999 1.00 23.79 92 ARG A CA 1
ATOM 712 C C . ARG A 1 102 ? 43.585 68.243 56.441 1.00 23.85 92 ARG A C 1
ATOM 713 O O . ARG A 1 102 ? 44.427 67.854 55.630 1.00 23.81 92 ARG A O 1
ATOM 721 N N . ASN A 1 103 ? 43.655 67.962 57.734 1.00 23.69 93 ASN A N 1
ATOM 722 C CA . ASN A 1 103 ? 44.764 67.191 58.274 1.00 24.20 93 ASN A CA 1
ATOM 723 C C . ASN A 1 103 ? 44.723 65.748 57.810 1.00 23.83 93 ASN A C 1
ATOM 724 O O . ASN A 1 103 ? 45.748 65.176 57.457 1.00 23.34 93 ASN A O 1
ATOM 729 N N . LEU A 1 104 ? 43.531 65.168 57.803 1.00 23.86 94 LEU A N 1
ATOM 730 C CA . LEU A 1 104 ? 43.363 63.794 57.367 1.00 23.65 94 LEU A CA 1
ATOM 731 C C . LEU A 1 104 ? 43.722 63.648 55.898 1.00 25.20 94 LEU A C 1
ATOM 732 O O . LEU A 1 104 ? 44.286 62.634 55.484 1.00 24.87 94 LEU A O 1
ATOM 737 N N . GLY A 1 105 ? 43.380 64.662 55.105 1.00 27.64 95 GLY A N 1
ATOM 738 C CA . GLY A 1 105 ? 43.670 64.624 53.679 1.00 28.62 95 GLY A CA 1
ATOM 739 C C . GLY A 1 105 ? 45.154 64.761 53.418 1.00 28.56 95 GLY A C 1
ATOM 740 O O . GLY A 1 105 ? 45.691 64.211 52.461 1.00 28.85 95 GLY A O 1
ATOM 741 N N . LYS A 1 106 ? 45.808 65.502 54.301 1.00 28.74 96 LYS A N 1
ATOM 742 C CA . LYS A 1 106 ? 47.233 65.735 54.216 1.00 29.75 96 LYS A CA 1
ATOM 743 C C . LYS A 1 106 ? 47.994 64.460 54.520 1.00 29.28 96 LYS A C 1
ATOM 744 O O . LYS A 1 106 ? 49.132 64.286 54.097 1.00 30.12 96 LYS A O 1
ATOM 750 N N . CYS A 1 107 ? 47.372 63.563 55.266 1.00 28.80 97 CYS A N 1
ATOM 751 C CA . CYS A 1 107 ? 48.033 62.312 55.599 1.00 28.54 97 CYS A CA 1
ATOM 752 C C . CYS A 1 107 ? 47.578 61.152 54.701 1.00 28.21 97 CYS A C 1
ATOM 753 O O . CYS A 1 107 ? 47.929 59.994 54.938 1.00 28.06 97 CYS A O 1
ATOM 756 N N . GLY A 1 108 ? 46.802 61.469 53.667 1.00 26.99 98 GLY A N 1
ATOM 757 C CA . GLY A 1 108 ? 46.346 60.443 52.744 1.00 25.20 98 GLY A CA 1
ATOM 758 C C . GLY A 1 108 ? 45.023 59.772 53.079 1.00 25.00 98 GLY A C 1
ATOM 759 O O . GLY A 1 108 ? 44.467 59.035 52.255 1.00 25.92 98 GLY A O 1
ATOM 760 N N . ILE A 1 109 ? 44.505 60.008 54.278 1.00 22.08 99 ILE A N 1
ATOM 761 C CA . ILE A 1 109 ? 43.244 59.396 54.654 1.00 18.95 99 ILE A CA 1
ATOM 762 C C . ILE A 1 109 ? 42.168 59.819 53.673 1.00 16.47 99 ILE A C 1
ATOM 763 O O . ILE A 1 109 ? 42.092 60.978 53.295 1.00 14.68 99 ILE A O 1
ATOM 768 N N . SER A 1 110 ? 41.331 58.880 53.258 1.00 15.71 100 SER A N 1
ATOM 769 C CA . SER A 1 110 ? 40.290 59.212 52.300 1.00 15.69 100 SER A CA 1
ATOM 770 C C . SER A 1 110 ? 38.881 58.840 52.742 1.00 17.13 100 SER A C 1
ATOM 771 O O . SER A 1 110 ? 37.903 59.137 52.050 1.00 17.09 100 SER A O 1
ATOM 774 N N . LEU A 1 111 ? 38.772 58.191 53.893 1.00 18.42 101 LEU A N 1
ATOM 775 C CA . LEU A 1 111 ? 37.464 57.778 54.375 1.00 20.54 101 LEU A CA 1
ATOM 776 C C . LEU A 1 111 ? 37.209 58.152 55.827 1.00 20.15 101 LEU A C 1
ATOM 777 O O . LEU A 1 111 ? 38.023 57.872 56.705 1.00 20.38 101 LEU A O 1
ATOM 782 N N . VAL A 1 112 ? 36.062 58.777 56.066 1.00 20.71 102 VAL A N 1
ATOM 783 C CA . VAL A 1 112 ? 35.660 59.182 57.409 1.00 20.56 102 VAL A CA 1
ATOM 784 C C . VAL A 1 112 ? 34.225 58.767 57.708 1.00 20.66 102 VAL A C 1
ATOM 785 O O . VAL A 1 112 ? 33.296 59.131 56.986 1.00 20.19 102 VAL A O 1
ATOM 789 N N . CYS A 1 113 ? 34.056 58.006 58.782 1.00 21.06 103 CYS A N 1
ATOM 790 C CA . CYS A 1 113 ? 32.741 57.538 59.190 1.00 21.09 103 CYS A CA 1
ATOM 791 C C . CYS A 1 113 ? 32.289 58.412 60.360 1.00 20.33 103 CYS A C 1
ATOM 792 O O . CYS A 1 113 ? 33.084 58.745 61.236 1.00 20.09 103 CYS A O 1
ATOM 795 N N . TYR A 1 114 ? 31.017 58.790 60.367 1.00 19.85 104 TYR A N 1
ATOM 796 C CA . TYR A 1 114 ? 30.496 59.656 61.417 1.00 19.84 104 TYR A CA 1
ATOM 797 C C . TYR A 1 114 ? 29.015 59.402 61.632 1.00 20.08 104 TYR A C 1
ATOM 798 O O . TYR A 1 114 ? 28.367 58.716 60.842 1.00 19.41 104 TYR A O 1
ATOM 807 N N . SER A 1 115 ? 28.471 59.992 62.686 1.00 20.93 105 SER A N 1
ATOM 808 C CA . SER A 1 115 ? 27.069 59.796 62.986 1.00 21.54 105 SER A CA 1
ATOM 809 C C . SER A 1 115 ? 26.488 61.030 63.614 1.00 22.16 105 SER A C 1
ATOM 810 O O . SER A 1 115 ? 27.143 61.697 64.415 1.00 22.93 105 SER A O 1
ATOM 813 N N . PHE A 1 116 ? 25.249 61.318 63.238 1.00 23.36 106 PHE A N 1
ATOM 814 C CA . PHE A 1 116 ? 24.532 62.481 63.728 1.00 24.60 106 PHE A CA 1
ATOM 815 C C . PHE A 1 116 ? 23.464 62.056 64.735 1.00 26.13 106 PHE A C 1
ATOM 816 O O . PHE A 1 116 ? 22.291 62.359 64.559 1.00 25.13 106 PHE A O 1
ATOM 824 N N . LYS A 1 117 ? 23.862 61.346 65.786 1.00 29.09 107 LYS A N 1
ATOM 825 C CA . LYS A 1 117 ? 22.894 60.930 66.795 1.00 32.47 107 LYS A CA 1
ATOM 826 C C . LYS A 1 117 ? 22.856 61.969 67.918 1.00 33.24 107 LYS A C 1
ATOM 827 O O . LYS A 1 117 ? 23.852 62.619 68.212 1.00 32.55 107 LYS A O 1
ATOM 833 N N . PRO A 1 118 ? 21.694 62.135 68.553 1.00 35.04 108 PRO A N 1
ATOM 834 C CA . PRO A 1 118 ? 21.461 63.081 69.642 1.00 35.72 108 PRO A CA 1
ATOM 835 C C . PRO A 1 118 ? 22.300 62.810 70.879 1.00 35.91 108 PRO A C 1
ATOM 836 O O . PRO A 1 118 ? 23.504 63.047 70.894 1.00 37.32 108 PRO A O 1
ATOM 840 N N . ILE A 1 119 ? 21.659 62.293 71.914 1.00 34.78 109 ILE A N 1
ATOM 841 C CA . ILE A 1 119 ? 22.339 62.037 73.172 1.00 34.57 109 ILE A CA 1
ATOM 842 C C . ILE A 1 119 ? 22.953 60.657 73.324 1.00 34.52 109 ILE A C 1
ATOM 843 O O . ILE A 1 119 ? 23.994 60.503 73.953 1.00 33.86 109 ILE A O 1
ATOM 848 N N . PHE A 1 120 ? 22.310 59.650 72.757 1.00 36.64 110 PHE A N 1
ATOM 849 C CA . PHE A 1 120 ? 22.816 58.290 72.874 1.00 37.78 110 PHE A CA 1
ATOM 850 C C . PHE A 1 120 ? 23.515 57.794 71.617 1.00 37.80 110 PHE A C 1
ATOM 851 O O . PHE A 1 120 ? 22.888 57.649 70.570 1.00 37.42 110 PHE A O 1
ATOM 859 N N . GLY A 1 121 ? 24.809 57.521 71.737 1.00 38.46 111 GLY A N 1
ATOM 860 C CA . GLY A 1 121 ? 25.565 57.030 70.606 1.00 39.72 111 GLY A CA 1
ATOM 861 C C . GLY A 1 121 ? 25.208 55.593 70.288 1.00 40.36 111 GLY A C 1
ATOM 862 O O . GLY A 1 121 ? 25.398 55.145 69.159 1.00 41.86 111 GLY A O 1
ATOM 863 N N . TRP A 1 122 ? 24.696 54.870 71.283 1.00 40.22 112 TRP A N 1
ATOM 864 C CA . TRP A 1 122 ? 24.296 53.473 71.112 1.00 39.92 112 TRP A CA 1
ATOM 865 C C . TRP A 1 122 ? 23.419 53.062 72.302 1.00 38.78 112 TRP A C 1
ATOM 866 O O . TRP A 1 122 ? 23.556 53.604 73.395 1.00 38.75 112 TRP A O 1
ATOM 877 N N . ALA A 1 123 ? 22.514 52.115 72.094 1.00 37.29 113 ALA A N 1
ATOM 878 C CA . ALA A 1 123 ? 21.642 51.677 73.174 1.00 35.85 113 ALA A CA 1
ATOM 879 C C . ALA A 1 123 ? 21.519 50.165 73.177 1.00 35.78 113 ALA A C 1
ATOM 880 O O . ALA A 1 123 ? 21.442 49.540 72.124 1.00 36.51 113 ALA A O 1
ATOM 882 N N . LYS A 1 124 ? 21.509 49.587 74.369 1.00 35.22 114 LYS A N 1
ATOM 883 C CA . LYS A 1 124 ? 21.390 48.143 74.546 1.00 36.03 114 LYS A CA 1
ATOM 884 C C . LYS A 1 124 ? 20.895 47.891 75.977 1.00 36.64 114 LYS A C 1
ATOM 885 O O . LYS A 1 124 ? 21.428 48.464 76.926 1.00 36.16 114 LYS A O 1
ATOM 891 N N . THR A 1 125 ? 19.874 47.050 76.138 1.00 37.24 115 THR A N 1
ATOM 892 C CA . THR A 1 125 ? 19.359 46.756 77.474 1.00 36.50 115 THR A CA 1
ATOM 893 C C . THR A 1 125 ? 20.244 45.714 78.155 1.00 36.67 115 THR A C 1
ATOM 894 O O . THR A 1 125 ? 20.782 45.960 79.226 1.00 38.04 115 THR A O 1
ATOM 898 N N . ASP A 1 126 ? 20.407 44.555 77.532 1.00 36.51 116 ASP A N 1
ATOM 899 C CA . ASP A 1 126 ? 21.232 43.501 78.115 1.00 37.05 116 ASP A CA 1
ATOM 900 C C . ASP A 1 126 ? 22.554 43.386 77.367 1.00 36.92 116 ASP A C 1
ATOM 901 O O . ASP A 1 126 ? 22.592 42.882 76.248 1.00 36.80 116 ASP A O 1
ATOM 906 N N . LEU A 1 127 ? 23.644 43.826 77.986 1.00 36.94 117 LEU A N 1
ATOM 907 C CA . LEU A 1 127 ? 24.931 43.768 77.314 1.00 36.34 117 LEU A CA 1
ATOM 908 C C . LEU A 1 127 ? 25.793 42.576 77.718 1.00 36.30 117 LEU A C 1
ATOM 909 O O . LEU A 1 127 ? 27.019 42.680 77.808 1.00 35.91 117 LEU A O 1
ATOM 914 N N . ALA A 1 128 ? 25.134 41.440 77.948 1.00 36.75 118 ALA A N 1
ATOM 915 C CA . ALA A 1 128 ? 25.805 40.187 78.316 1.00 35.99 118 ALA A CA 1
ATOM 916 C C . ALA A 1 128 ? 24.860 38.992 78.149 1.00 35.37 118 ALA A C 1
ATOM 917 O O . ALA A 1 128 ? 24.894 38.046 78.936 1.00 35.98 118 ALA A O 1
ATOM 919 N N . TYR A 1 129 ? 24.025 39.050 77.113 1.00 34.10 119 TYR A N 1
ATOM 920 C CA . TYR A 1 129 ? 23.067 37.994 76.811 1.00 33.49 119 TYR A CA 1
ATOM 921 C C . TYR A 1 129 ? 23.754 36.709 76.397 1.00 34.31 119 TYR A C 1
ATOM 922 O O . TYR A 1 129 ? 24.530 36.686 75.441 1.00 33.78 119 TYR A O 1
ATOM 931 N N . GLU A 1 130 ? 23.444 35.635 77.108 1.00 36.01 120 GLU A N 1
ATOM 932 C CA . GLU A 1 130 ? 24.031 34.345 76.814 1.00 38.19 120 GLU A CA 1
ATOM 933 C C . GLU A 1 130 ? 23.197 33.594 75.786 1.00 38.19 120 GLU A C 1
ATOM 934 O O . GLU A 1 130 ? 21.967 33.622 75.825 1.00 37.75 120 GLU A O 1
ATOM 940 N N . ASN A 1 131 ? 23.878 32.927 74.862 1.00 39.01 121 ASN A N 1
ATOM 941 C CA . ASN A 1 131 ? 23.207 32.168 73.819 1.00 39.89 121 ASN A CA 1
ATOM 942 C C . ASN A 1 131 ? 23.364 30.684 74.118 1.00 40.52 121 ASN A C 1
ATOM 943 O O . ASN A 1 131 ? 24.056 30.299 75.071 1.00 40.58 121 ASN A O 1
ATOM 948 N N . GLU A 1 132 ? 22.727 29.855 73.294 1.00 40.93 122 GLU A N 1
ATOM 949 C CA . GLU A 1 132 ? 22.781 28.401 73.451 1.00 40.83 122 GLU A CA 1
ATOM 950 C C . GLU A 1 132 ? 24.214 27.865 73.381 1.00 38.38 122 GLU A C 1
ATOM 951 O O . GLU A 1 132 ? 24.608 27.011 74.176 1.00 36.18 122 GLU A O 1
ATOM 957 N N . ASP A 1 133 ? 24.985 28.382 72.427 1.00 36.80 123 ASP A N 1
ATOM 958 C CA . ASP A 1 133 ? 26.374 27.982 72.234 1.00 35.24 123 ASP A CA 1
ATOM 959 C C . ASP A 1 133 ? 27.244 28.463 73.393 1.00 34.52 123 ASP A C 1
ATOM 960 O O . ASP A 1 133 ? 28.452 28.211 73.437 1.00 33.10 123 ASP A O 1
ATOM 965 N N . GLY A 1 134 ? 26.619 29.173 74.324 1.00 33.51 124 GLY A N 1
ATOM 966 C CA . GLY A 1 134 ? 27.337 29.676 75.474 1.00 32.65 124 GLY A CA 1
ATOM 967 C C . GLY A 1 134 ? 28.161 30.921 75.211 1.00 32.80 124 GLY A C 1
ATOM 968 O O . GLY A 1 134 ? 29.187 31.132 75.863 1.00 33.48 124 GLY A O 1
ATOM 969 N N . SER A 1 135 ? 27.734 31.752 74.262 1.00 31.14 125 SER A N 1
ATOM 970 C CA . SER A 1 135 ? 28.465 32.988 73.963 1.00 28.61 125 SER A CA 1
ATOM 971 C C . SER A 1 135 ? 27.645 34.196 74.413 1.00 27.81 125 SER A C 1
ATOM 972 O O . SER A 1 135 ? 26.418 34.131 74.486 1.00 29.07 125 SER A O 1
ATOM 975 N N . LEU A 1 136 ? 28.322 35.299 74.707 1.00 24.67 126 LEU A N 1
ATOM 976 C CA . LEU A 1 136 ? 27.649 36.513 75.138 1.00 21.05 126 LEU A CA 1
ATOM 977 C C . LEU A 1 136 ? 27.398 37.441 73.964 1.00 19.07 126 LEU A C 1
ATOM 978 O O . LEU A 1 136 ? 28.198 37.514 73.033 1.00 18.15 126 LEU A O 1
ATOM 983 N N . SER A 1 137 ? 26.283 38.159 74.020 1.00 17.10 127 SER A N 1
ATOM 984 C CA . SER A 1 137 ? 25.916 39.087 72.964 1.00 15.99 127 SER A CA 1
ATOM 985 C C . SER A 1 137 ? 25.209 40.303 73.525 1.00 14.70 127 SER A C 1
ATOM 986 O O . SER A 1 137 ? 24.729 40.277 74.649 1.00 12.66 127 SER A O 1
ATOM 989 N N . LEU A 1 138 ? 25.151 41.369 72.734 1.00 15.72 128 LEU A N 1
ATOM 990 C CA . LEU A 1 138 ? 24.465 42.588 73.146 1.00 16.01 128 LEU A CA 1
ATOM 991 C C . LEU A 1 138 ? 23.027 42.462 72.672 1.00 18.01 128 LEU A C 1
ATOM 992 O O . LEU A 1 138 ? 22.779 42.127 71.510 1.00 19.35 128 LEU A O 1
ATOM 997 N N . LEU A 1 139 ? 22.083 42.730 73.571 1.00 19.03 129 LEU A N 1
ATOM 998 C CA . LEU A 1 139 ? 20.665 42.636 73.247 1.00 19.38 129 LEU A CA 1
ATOM 999 C C . LEU A 1 139 ? 19.912 43.931 73.523 1.00 20.21 129 LEU A C 1
ATOM 1000 O O . LEU A 1 139 ? 20.231 44.641 74.470 1.00 20.31 129 LEU A O 1
ATOM 1005 N N . PHE A 1 140 ? 18.921 44.238 72.686 1.00 22.38 130 PHE A N 1
ATOM 1006 C CA . PHE A 1 140 ? 18.118 45.459 72.840 1.00 23.72 130 PHE A CA 1
ATOM 1007 C C . PHE A 1 140 ? 16.643 45.093 72.884 1.00 24.78 130 PHE A C 1
ATOM 1008 O O . PHE A 1 140 ? 16.086 44.672 71.878 1.00 27.07 130 PHE A O 1
ATOM 1016 N N . ASP A 1 141 ? 16.003 45.247 74.035 1.00 25.07 131 ASP A N 1
ATOM 1017 C CA . ASP A 1 141 ? 14.586 44.915 74.130 1.00 24.88 131 ASP A CA 1
ATOM 1018 C C . ASP A 1 141 ? 13.783 46.184 74.347 1.00 25.11 131 ASP A C 1
ATOM 1019 O O . ASP A 1 141 ? 13.949 46.855 75.359 1.00 26.67 131 ASP A O 1
ATOM 1024 N N . GLN A 1 142 ? 12.920 46.516 73.392 1.00 25.09 132 GLN A N 1
ATOM 1025 C CA . GLN A 1 142 ? 12.100 47.720 73.485 1.00 26.26 132 GLN A CA 1
ATOM 1026 C C . GLN A 1 142 ? 11.234 47.721 74.758 1.00 26.70 132 GLN A C 1
ATOM 1027 O O . GLN A 1 142 ? 10.947 48.772 75.328 1.00 25.72 132 GLN A O 1
ATOM 1033 N N . ALA A 1 143 ? 10.818 46.538 75.196 1.00 27.83 133 ALA A N 1
ATOM 1034 C CA . ALA A 1 143 ? 10.006 46.415 76.397 1.00 29.14 133 ALA A CA 1
ATOM 1035 C C . ALA A 1 143 ? 10.749 46.987 77.600 1.00 30.57 133 ALA A C 1
ATOM 1036 O O . ALA A 1 143 ? 10.153 47.650 78.452 1.00 30.16 133 ALA A O 1
ATOM 1038 N N . VAL A 1 144 ? 12.049 46.728 77.673 1.00 32.02 134 VAL A N 1
ATOM 1039 C CA . VAL A 1 144 ? 12.848 47.234 78.776 1.00 34.34 134 VAL A CA 1
ATOM 1040 C C . VAL A 1 144 ? 13.099 48.738 78.635 1.00 36.12 134 VAL A C 1
ATOM 1041 O O . VAL A 1 144 ? 13.054 49.482 79.618 1.00 36.70 134 VAL A O 1
ATOM 1045 N N . VAL A 1 145 ? 13.327 49.196 77.412 1.00 37.48 135 VAL A N 1
ATOM 1046 C CA . VAL A 1 145 ? 13.577 50.610 77.202 1.00 39.48 135 VAL A CA 1
ATOM 1047 C C . VAL A 1 145 ? 12.413 51.480 77.667 1.00 40.37 135 VAL A C 1
ATOM 1048 O O . VAL A 1 145 ? 12.609 52.615 78.082 1.00 42.25 135 VAL A O 1
ATOM 1052 N N . GLU A 1 146 ? 11.207 50.939 77.597 1.00 41.43 136 GLU A N 1
ATOM 1053 C CA . GLU A 1 146 ? 10.001 51.646 78.014 1.00 42.97 136 GLU A CA 1
ATOM 1054 C C . GLU A 1 146 ? 9.977 51.894 79.519 1.00 44.84 136 GLU A C 1
ATOM 1055 O O . GLU A 1 146 ? 9.897 53.030 79.984 1.00 45.29 136 GLU A O 1
ATOM 1061 N N . ASN A 1 147 ? 10.040 50.811 80.280 1.00 46.33 137 ASN A N 1
ATOM 1062 C CA . ASN A 1 147 ? 10.004 50.899 81.727 1.00 47.37 137 ASN A CA 1
ATOM 1063 C C . ASN A 1 147 ? 11.266 51.429 82.378 1.00 47.59 137 ASN A C 1
ATOM 1064 O O . ASN A 1 147 ? 11.413 51.343 83.594 1.00 46.96 137 ASN A O 1
ATOM 1077 N N . GLN A 1 149 ? 14.101 54.745 82.786 1.00 49.61 139 GLN A N 1
ATOM 1078 C CA . GLN A 1 149 ? 14.315 56.181 82.641 1.00 50.15 139 GLN A CA 1
ATOM 1079 C C . GLN A 1 149 ? 15.472 56.495 81.704 1.00 49.89 139 GLN A C 1
ATOM 1080 O O . GLN A 1 149 ? 16.482 55.794 81.689 1.00 48.83 139 GLN A O 1
ATOM 1086 N N . PRO A 1 150 ? 15.340 57.572 80.922 1.00 49.96 140 PRO A N 1
ATOM 1087 C CA . PRO A 1 150 ? 16.343 58.033 79.962 1.00 50.14 140 PRO A CA 1
ATOM 1088 C C . PRO A 1 150 ? 17.731 58.125 80.563 1.00 50.28 140 PRO A C 1
ATOM 1089 O O . PRO A 1 150 ? 18.720 57.806 79.907 1.00 50.09 140 PRO A O 1
ATOM 1093 N N . GLU A 1 151 ? 17.806 58.562 81.813 1.00 51.67 141 GLU A N 1
ATOM 1094 C CA . GLU A 1 151 ? 19.099 58.682 82.460 1.00 53.37 141 GLU A CA 1
ATOM 1095 C C . GLU A 1 151 ? 19.722 57.325 82.761 1.00 53.81 141 GLU A C 1
ATOM 1096 O O . GLU A 1 151 ? 20.940 57.189 82.731 1.00 54.95 141 GLU A O 1
ATOM 1102 N N . ASP A 1 152 ? 18.901 56.316 83.028 1.00 54.55 142 ASP A N 1
ATOM 1103 C CA . ASP A 1 152 ? 19.436 54.984 83.321 1.00 55.30 142 ASP A CA 1
ATOM 1104 C C . ASP A 1 152 ? 20.222 54.431 82.147 1.00 54.93 142 ASP A C 1
ATOM 1105 O O . ASP A 1 152 ? 21.216 53.737 82.328 1.00 54.48 142 ASP A O 1
ATOM 1118 N N . TYR A 1 154 ? 21.755 56.263 80.021 1.00 55.01 144 TYR A N 1
ATOM 1119 C CA . TYR A 1 154 ? 22.980 57.028 79.979 1.00 55.47 144 TYR A CA 1
ATOM 1120 C C . TYR A 1 154 ? 23.982 56.362 80.912 1.00 54.99 144 TYR A C 1
ATOM 1121 O O . TYR A 1 154 ? 25.093 56.027 80.506 1.00 55.47 144 TYR A O 1
ATOM 1130 N N . GLN A 1 155 ? 23.572 56.159 82.160 1.00 54.80 145 GLN A N 1
ATOM 1131 C CA . GLN A 1 155 ? 24.429 55.528 83.161 1.00 54.85 145 GLN A CA 1
ATOM 1132 C C . GLN A 1 155 ? 24.984 54.221 82.593 1.00 55.44 145 GLN A C 1
ATOM 1133 O O . GLN A 1 155 ? 26.178 53.929 82.694 1.00 55.25 145 GLN A O 1
ATOM 1139 N N . LEU A 1 156 ? 24.095 53.448 81.982 1.00 55.61 146 LEU A N 1
ATOM 1140 C CA . LEU A 1 156 ? 24.447 52.162 81.407 1.00 55.80 146 LEU A CA 1
ATOM 1141 C C . LEU A 1 156 ? 25.505 52.199 80.315 1.00 56.20 146 LEU A C 1
ATOM 1142 O O . LEU A 1 156 ? 26.525 51.518 80.422 1.00 56.50 146 LEU A O 1
ATOM 1147 N N . ILE A 1 157 ? 25.265 52.987 79.269 1.00 56.59 147 ILE A N 1
ATOM 1148 C CA . ILE A 1 157 ? 26.205 53.077 78.153 1.00 56.86 147 ILE A CA 1
ATOM 1149 C C . ILE A 1 157 ? 27.412 53.929 78.479 1.00 56.93 147 ILE A C 1
ATOM 1150 O O . ILE A 1 157 ? 28.154 54.330 77.589 1.00 56.88 147 ILE A O 1
ATOM 1155 N N . HIS A 1 158 ? 27.603 54.213 79.758 1.00 57.79 148 HIS A N 1
ATOM 1156 C CA . HIS A 1 158 ? 28.740 55.011 80.181 1.00 59.43 148 HIS A CA 1
ATOM 1157 C C . HIS A 1 158 ? 29.429 54.370 81.378 1.00 60.15 148 HIS A C 1
ATOM 1158 O O . HIS A 1 158 ? 29.796 55.051 82.333 1.00 59.65 148 HIS A O 1
ATOM 1165 N N . SER A 1 159 ? 29.599 53.049 81.307 1.00 61.61 149 SER A N 1
ATOM 1166 C CA . SER A 1 159 ? 30.255 52.272 82.360 1.00 62.03 149 SER A CA 1
ATOM 1167 C C . SER A 1 159 ? 31.304 51.315 81.781 1.00 61.88 149 SER A C 1
ATOM 1168 O O . SER A 1 159 ? 30.987 50.396 81.025 1.00 60.72 149 SER A O 1
ATOM 1171 N N . TRP A 1 169 ? 26.543 54.537 90.015 1.00 48.35 159 TRP A N 1
ATOM 1172 C CA . TRP A 1 169 ? 25.664 55.694 89.834 1.00 49.28 159 TRP A CA 1
ATOM 1173 C C . TRP A 1 169 ? 26.283 57.010 90.265 1.00 50.48 159 TRP A C 1
ATOM 1174 O O . TRP A 1 169 ? 26.422 57.294 91.457 1.00 50.38 159 TRP A O 1
ATOM 1185 N N . GLU A 1 170 ? 26.627 57.824 89.275 1.00 51.95 160 GLU A N 1
ATOM 1186 C CA . GLU A 1 170 ? 27.221 59.125 89.527 1.00 53.20 160 GLU A CA 1
ATOM 1187 C C . GLU A 1 170 ? 26.151 60.210 89.463 1.00 53.13 160 GLU A C 1
ATOM 1188 O O . GLU A 1 170 ? 25.304 60.204 88.571 1.00 52.50 160 GLU A O 1
ATOM 1194 N N . GLU A 1 171 ? 26.194 61.133 90.418 1.00 53.68 161 GLU A N 1
ATOM 1195 C CA . GLU A 1 171 ? 25.251 62.242 90.465 1.00 53.70 161 GLU A CA 1
ATOM 1196 C C . GLU A 1 171 ? 25.736 63.239 89.417 1.00 53.33 161 GLU A C 1
ATOM 1197 O O . GLU A 1 171 ? 24.961 64.040 88.892 1.00 53.79 161 GLU A O 1
ATOM 1203 N N . GLU A 1 172 ? 27.029 63.171 89.111 1.00 52.94 162 GLU A N 1
ATOM 1204 C CA . GLU A 1 172 ? 27.645 64.051 88.117 1.00 52.63 162 GLU A CA 1
ATOM 1205 C C . GLU A 1 172 ? 27.069 63.737 86.731 1.00 52.09 162 GLU A C 1
ATOM 1206 O O . GLU A 1 172 ? 26.624 64.638 86.013 1.00 52.45 162 GLU A O 1
ATOM 1212 N N . ARG A 1 173 ? 27.083 62.456 86.362 1.00 50.68 163 ARG A N 1
ATOM 1213 C CA . ARG A 1 173 ? 26.564 62.022 85.070 1.00 48.66 163 ARG A CA 1
ATOM 1214 C C . ARG A 1 173 ? 25.102 62.411 84.924 1.00 46.77 163 ARG A C 1
ATOM 1215 O O . ARG A 1 173 ? 24.628 62.681 83.815 1.00 46.51 163 ARG A O 1
ATOM 1223 N N . LEU A 1 174 ? 24.385 62.432 86.045 1.00 44.07 164 LEU A N 1
ATOM 1224 C CA . LEU A 1 174 ? 22.977 62.793 86.010 1.00 42.73 164 LEU A CA 1
ATOM 1225 C C . LEU A 1 174 ? 22.854 64.192 85.425 1.00 43.18 164 LEU A C 1
ATOM 1226 O O . LEU A 1 174 ? 22.169 64.412 84.418 1.00 42.94 164 LEU A O 1
ATOM 1231 N N . GLN A 1 175 ? 23.529 65.139 86.061 1.00 42.21 165 GLN A N 1
ATOM 1232 C CA . GLN A 1 175 ? 23.500 66.498 85.581 1.00 42.35 165 GLN A CA 1
ATOM 1233 C C . GLN A 1 175 ? 23.950 66.508 84.119 1.00 41.54 165 GLN A C 1
ATOM 1234 O O . GLN A 1 175 ? 23.331 67.148 83.267 1.00 39.88 165 GLN A O 1
ATOM 1240 N N . GLN A 1 176 ? 25.020 65.773 83.838 1.00 41.51 166 GLN A N 1
ATOM 1241 C CA . GLN A 1 176 ? 25.581 65.697 82.493 1.00 42.42 166 GLN A CA 1
ATOM 1242 C C . GLN A 1 176 ? 24.509 65.362 81.468 1.00 42.13 166 GLN A C 1
ATOM 1243 O O . GLN A 1 176 ? 24.422 65.992 80.408 1.00 42.27 166 GLN A O 1
ATOM 1249 N N . PHE A 1 177 ? 23.696 64.362 81.789 1.00 40.62 167 PHE A N 1
ATOM 1250 C CA . PHE A 1 177 ? 22.621 63.951 80.904 1.00 38.68 167 PHE A CA 1
ATOM 1251 C C . PHE A 1 177 ? 21.503 65.000 80.949 1.00 37.40 167 PHE A C 1
ATOM 1252 O O . PHE A 1 177 ? 20.973 65.413 79.914 1.00 36.41 167 PHE A O 1
ATOM 1260 N N . GLN A 1 178 ? 21.155 65.425 82.159 1.00 36.42 168 GLN A N 1
ATOM 1261 C CA . GLN A 1 178 ? 20.121 66.432 82.359 1.00 35.44 168 GLN A CA 1
ATOM 1262 C C . GLN A 1 178 ? 20.406 67.653 81.493 1.00 35.57 168 GLN A C 1
ATOM 1263 O O . GLN A 1 178 ? 19.485 68.279 80.963 1.00 34.66 168 GLN A O 1
ATOM 1269 N N . GLU A 1 179 ? 21.688 67.993 81.364 1.00 35.37 169 GLU A N 1
ATOM 1270 C CA . GLU A 1 179 ? 22.099 69.129 80.550 1.00 34.91 169 GLU A CA 1
ATOM 1271 C C . GLU A 1 179 ? 21.770 68.872 79.096 1.00 32.98 169 GLU A C 1
ATOM 1272 O O . GLU A 1 179 ? 21.040 69.645 78.473 1.00 32.32 169 GLU A O 1
ATOM 1278 N N . LEU A 1 180 ? 22.302 67.775 78.565 1.00 30.59 170 LEU A N 1
ATOM 1279 C CA . LEU A 1 180 ? 22.064 67.421 77.180 1.00 27.84 170 LEU A CA 1
ATOM 1280 C C . LEU A 1 180 ? 20.582 67.470 76.910 1.00 27.70 170 LEU A C 1
ATOM 1281 O O . LEU A 1 180 ? 20.139 68.139 75.982 1.00 27.00 170 LEU A O 1
ATOM 1286 N N . LYS A 1 181 ? 19.812 66.771 77.733 1.00 28.66 171 LYS A N 1
ATOM 1287 C CA . LYS A 1 181 ? 18.368 66.754 77.563 1.00 30.35 171 LYS A CA 1
ATOM 1288 C C . LYS A 1 181 ? 17.839 68.150 77.288 1.00 30.47 171 LYS A C 1
ATOM 1289 O O . LYS A 1 181 ? 17.009 68.339 76.408 1.00 30.87 171 LYS A O 1
ATOM 1295 N N . ALA A 1 182 ? 18.325 69.129 78.041 1.00 30.69 172 ALA A N 1
ATOM 1296 C CA . ALA A 1 182 ? 17.877 70.505 77.867 1.00 30.37 172 ALA A CA 1
ATOM 1297 C C . ALA A 1 182 ? 18.502 71.141 76.639 1.00 30.47 172 ALA A C 1
ATOM 1298 O O . ALA A 1 182 ? 17.971 72.090 76.078 1.00 29.73 172 ALA A O 1
ATOM 1308 N N . TYR A 1 184 ? 19.016 69.625 73.728 1.00 32.37 174 TYR A N 1
ATOM 1309 C CA . TYR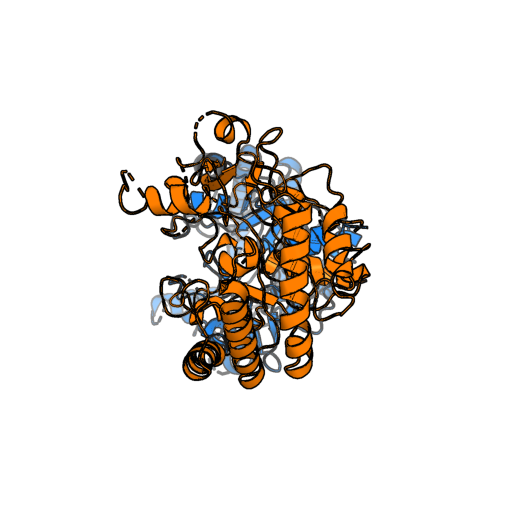 A 1 184 ? 18.262 69.169 72.561 1.00 32.48 174 TYR A CA 1
ATOM 1310 C C . TYR A 1 184 ? 16.765 69.253 72.788 1.00 32.26 174 TYR A C 1
ATOM 1311 O O . TYR A 1 184 ? 15.978 68.752 71.981 1.00 31.64 174 TYR A O 1
ATOM 1320 N N . ALA A 1 185 ? 16.376 69.856 73.904 1.00 32.67 175 ALA A N 1
ATOM 1321 C CA . ALA A 1 185 ? 14.966 69.998 74.230 1.00 32.92 175 ALA A CA 1
ATOM 1322 C C . ALA A 1 185 ? 14.355 70.925 73.184 1.00 33.99 175 ALA A C 1
ATOM 1323 O O . ALA A 1 185 ? 14.812 72.054 73.017 1.00 34.68 175 ALA A O 1
ATOM 1325 N N . GLY A 1 186 ? 13.351 70.440 72.460 1.00 34.04 176 GLY A N 1
ATOM 1326 C CA . GLY A 1 186 ? 12.719 71.267 71.448 1.00 35.76 176 GLY A CA 1
ATOM 1327 C C . GLY A 1 186 ? 13.145 70.990 70.015 1.00 37.68 176 GLY A C 1
ATOM 1328 O O . GLY A 1 186 ? 12.532 71.507 69.069 1.00 39.24 176 GLY A O 1
ATOM 1329 N N . VAL A 1 187 ? 14.193 70.183 69.846 1.00 37.21 177 VAL A N 1
ATOM 1330 C CA . VAL A 1 187 ? 14.696 69.821 68.518 1.00 35.39 177 VAL A CA 1
ATOM 1331 C C . VAL A 1 187 ? 13.899 68.644 67.947 1.00 34.33 177 VAL A C 1
ATOM 1332 O O . VAL A 1 187 ? 13.606 67.684 68.655 1.00 32.87 177 VAL A O 1
ATOM 1336 N N . THR A 1 188 ? 13.542 68.730 66.668 1.00 34.55 178 THR A N 1
ATOM 1337 C CA . THR A 1 188 ? 12.756 67.685 66.004 1.00 33.94 178 THR A CA 1
ATOM 1338 C C . THR A 1 188 ? 13.489 67.037 64.837 1.00 32.14 178 THR A C 1
ATOM 1339 O O . THR A 1 188 ? 14.595 67.435 64.484 1.00 31.18 178 THR A O 1
ATOM 1343 N N . GLU A 1 189 ? 12.870 66.042 64.219 1.00 30.78 179 GLU A N 1
ATOM 1344 C CA . GLU A 1 189 ? 13.529 65.396 63.107 1.00 30.20 179 GLU A CA 1
ATOM 134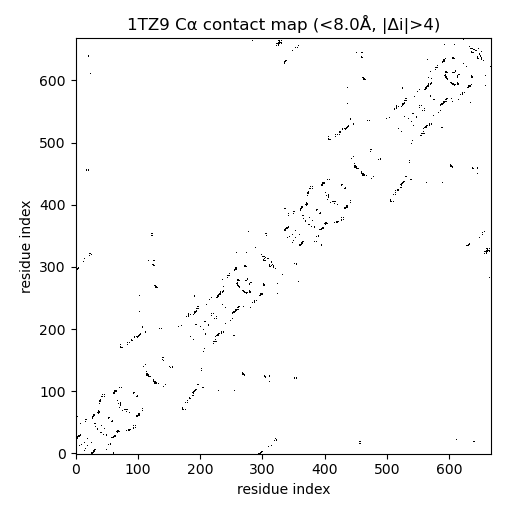5 C C . GLU A 1 189 ? 13.988 66.393 62.068 1.00 29.73 179 GLU A C 1
ATOM 1346 O O . GLU A 1 189 ? 15.188 66.544 61.850 1.00 28.17 179 GLU A O 1
ATOM 1352 N N . GLU A 1 190 ? 13.043 67.081 61.431 1.00 29.96 180 GLU A N 1
ATOM 1353 C CA . GLU A 1 190 ? 13.414 68.042 60.404 1.00 30.18 180 GLU A CA 1
ATOM 1354 C C . GLU A 1 190 ? 14.318 69.130 60.974 1.00 27.84 180 GLU A C 1
ATOM 1355 O O . GLU A 1 190 ? 15.167 69.674 60.263 1.00 26.43 180 GLU A O 1
ATOM 1361 N N . ASP A 1 191 ? 14.148 69.418 62.263 1.00 26.29 181 ASP A N 1
ATOM 1362 C CA . ASP A 1 191 ? 14.974 70.407 62.977 1.00 25.30 181 ASP A CA 1
ATOM 1363 C C . ASP A 1 191 ? 16.431 69.905 62.979 1.00 23.23 181 ASP A C 1
ATOM 1364 O O . ASP A 1 191 ? 17.385 70.661 62.787 1.00 20.74 181 ASP A O 1
ATOM 1369 N N . LEU A 1 192 ? 16.568 68.605 63.215 1.00 22.61 182 LEU A N 1
ATOM 1370 C CA . LEU A 1 192 ? 17.852 67.941 63.266 1.00 20.82 182 LEU A CA 1
ATOM 1371 C C . LEU A 1 192 ? 18.422 67.787 61.855 1.00 20.91 182 LEU A C 1
ATOM 1372 O O . LEU A 1 192 ? 19.641 67.834 61.648 1.00 20.98 182 LEU A O 1
ATOM 1377 N N . VAL A 1 193 ? 17.529 67.605 60.884 1.00 20.41 183 VAL A N 1
ATOM 1378 C CA . VAL A 1 193 ? 17.923 67.448 59.483 1.00 18.73 183 VAL A CA 1
ATOM 1379 C C . VAL A 1 193 ? 18.638 68.722 58.998 1.00 18.28 183 VAL A C 1
ATOM 1380 O O . VAL A 1 193 ? 19.596 68.656 58.214 1.00 17.40 183 VAL A O 1
ATOM 1384 N N . GLU A 1 194 ? 18.184 69.875 59.482 1.00 17.20 184 GLU A N 1
ATOM 1385 C CA . GLU A 1 194 ? 18.804 71.134 59.099 1.00 17.90 184 GLU A CA 1
ATOM 1386 C C . GLU A 1 194 ? 20.175 71.268 59.747 1.00 17.91 184 GLU A C 1
ATOM 1387 O O . GLU A 1 194 ? 21.147 71.698 59.105 1.00 17.66 184 GLU A O 1
ATOM 1393 N N . ASN A 1 195 ? 20.265 70.890 61.015 1.00 15.99 185 ASN A N 1
ATOM 1394 C CA . ASN A 1 195 ? 21.540 70.969 61.685 1.00 16.30 185 ASN A CA 1
ATOM 1395 C C . ASN A 1 195 ? 22.549 70.138 60.902 1.00 17.08 185 ASN A C 1
ATOM 1396 O O . ASN A 1 195 ? 23.690 70.545 60.745 1.00 18.23 185 ASN A O 1
ATOM 1401 N N . LEU A 1 196 ? 22.146 68.975 60.398 1.00 18.83 186 LEU A N 1
ATOM 1402 C CA . LEU A 1 196 ? 23.090 68.166 59.630 1.00 19.38 186 LEU A CA 1
ATOM 1403 C C . LEU A 1 196 ? 23.330 68.846 58.286 1.00 20.31 186 LEU A C 1
ATOM 1404 O O . LEU A 1 196 ? 24.441 68.806 57.752 1.00 20.93 186 LEU A O 1
ATOM 1409 N N . ARG A 1 197 ? 22.286 69.473 57.744 1.00 20.59 187 ARG A N 1
ATOM 1410 C CA . ARG A 1 197 ? 22.402 70.197 56.479 1.00 21.05 187 ARG A CA 1
ATOM 1411 C C . ARG A 1 197 ? 23.473 71.263 56.663 1.00 20.71 187 ARG A C 1
ATOM 1412 O O . ARG A 1 197 ? 24.463 71.319 55.921 1.00 18.89 187 ARG A O 1
ATOM 1420 N N . TYR A 1 198 ? 23.259 72.114 57.666 1.00 20.12 188 TYR A N 1
ATOM 1421 C CA . TYR A 1 198 ? 24.194 73.197 57.960 1.00 17.77 188 TYR A CA 1
ATOM 1422 C C . TYR A 1 198 ? 25.598 72.650 57.896 1.00 15.77 188 TYR A C 1
ATOM 1423 O O . TYR A 1 198 ? 26.399 73.046 57.058 1.00 15.83 188 TYR A O 1
ATOM 1432 N N . PHE A 1 199 ? 25.869 71.725 58.802 1.00 13.75 189 PHE A N 1
ATOM 1433 C CA . PHE A 1 199 ? 27.155 71.077 58.906 1.00 13.08 189 PHE A CA 1
ATOM 1434 C C . PHE A 1 199 ? 27.659 70.502 57.575 1.00 14.73 189 PHE A C 1
ATOM 1435 O O . PHE A 1 199 ? 28.809 70.734 57.188 1.00 13.64 189 PHE A O 1
ATOM 1443 N N . LEU A 1 200 ? 26.792 69.763 56.881 1.00 16.41 190 LEU A N 1
ATOM 1444 C CA . LEU A 1 200 ? 27.125 69.129 55.604 1.00 17.40 190 LEU A CA 1
ATOM 1445 C C . LEU A 1 200 ? 27.482 70.116 54.508 1.00 17.75 190 LEU A C 1
ATOM 1446 O O . LEU A 1 200 ? 28.227 69.782 53.595 1.00 17.51 190 LEU A O 1
ATOM 1451 N N . GLU A 1 201 ? 26.936 71.323 54.584 1.00 19.53 191 GLU A N 1
ATOM 1452 C CA . GLU A 1 201 ? 27.221 72.351 53.585 1.00 21.15 191 GLU A CA 1
ATOM 1453 C C . GLU A 1 201 ? 28.598 72.973 53.780 1.00 20.83 191 GLU A C 1
ATOM 1454 O O . GLU A 1 201 ? 29.114 73.604 52.869 1.00 21.79 191 GLU A O 1
ATOM 1460 N N . ARG A 1 202 ? 29.187 72.790 54.956 1.00 19.58 192 ARG A N 1
ATOM 1461 C CA . ARG A 1 202 ? 30.477 73.380 55.245 1.00 19.64 192 ARG A CA 1
ATOM 1462 C C . ARG A 1 202 ? 31.562 72.332 55.426 1.00 20.58 192 ARG A C 1
ATOM 1463 O O . ARG A 1 202 ? 32.728 72.660 55.681 1.00 21.71 192 ARG A O 1
ATOM 1471 N N . VAL A 1 203 ? 31.195 71.069 55.293 1.00 18.09 193 VAL A N 1
ATOM 1472 C CA . VAL A 1 203 ? 32.181 70.022 55.466 1.00 18.01 193 VAL A CA 1
ATOM 1473 C C . VAL A 1 203 ? 32.381 69.262 54.162 1.00 18.41 193 VAL A C 1
ATOM 1474 O O . VAL A 1 203 ? 33.471 68.767 53.868 1.00 17.76 193 VAL A O 1
ATOM 1478 N N . ILE A 1 204 ? 31.318 69.203 53.372 1.00 18.33 194 ILE A N 1
ATOM 1479 C CA . ILE A 1 204 ? 31.355 68.510 52.110 1.00 18.49 194 ILE A CA 1
ATOM 1480 C C . ILE A 1 204 ? 32.284 69.179 51.102 1.00 20.50 194 ILE A C 1
ATOM 1481 O O . ILE A 1 204 ? 33.030 68.499 50.392 1.00 20.64 194 ILE A O 1
ATOM 1486 N N . PRO A 1 205 ? 32.256 70.518 51.022 1.00 21.83 195 PRO A N 1
ATOM 1487 C CA . PRO A 1 205 ? 33.136 71.191 50.059 1.00 23.64 195 PRO A CA 1
ATOM 1488 C C . PRO A 1 205 ? 34.607 70.980 50.408 1.00 25.35 195 PRO A C 1
ATOM 1489 O O . PRO A 1 205 ? 35.469 70.891 49.528 1.00 25.57 195 PRO A O 1
ATOM 1493 N N . VAL A 1 206 ? 34.878 70.884 51.704 1.00 26.96 196 VAL A N 1
ATOM 1494 C CA . VAL A 1 206 ? 36.232 70.674 52.191 1.00 28.75 196 VAL A CA 1
ATOM 1495 C C . VAL A 1 206 ? 36.639 69.224 51.899 1.00 30.45 196 VAL A C 1
ATOM 1496 O O . VAL A 1 206 ? 37.817 68.927 51.675 1.00 30.95 196 VAL A O 1
ATOM 1500 N N . CYS A 1 207 ? 35.662 68.320 51.897 1.00 30.20 197 CYS A N 1
ATOM 1501 C CA . CYS A 1 207 ? 35.951 66.918 51.627 1.00 30.55 197 CYS A CA 1
ATOM 1502 C C . CYS A 1 207 ? 36.345 66.690 50.189 1.00 31.32 197 CYS A C 1
ATOM 1503 O O . CYS A 1 207 ? 37.242 65.903 49.897 1.00 31.01 197 CYS A O 1
ATOM 1506 N N . GLU A 1 208 ? 35.659 67.378 49.290 1.00 33.43 198 GLU A N 1
ATOM 1507 C CA . GLU A 1 208 ? 35.949 67.256 47.876 1.00 35.41 198 GLU A CA 1
ATOM 1508 C C . GLU A 1 208 ? 37.333 67.832 47.604 1.00 35.82 198 GLU A C 1
ATOM 1509 O O . GLU A 1 208 ? 38.088 67.286 46.807 1.00 34.69 198 GLU A O 1
ATOM 1515 N N . GLU A 1 209 ? 37.675 68.920 48.285 1.00 37.63 199 GLU A N 1
ATOM 1516 C CA . GLU A 1 209 ? 38.986 69.530 48.093 1.00 40.43 199 GLU A CA 1
ATOM 1517 C C . GLU A 1 209 ? 40.117 68.655 48.656 1.00 40.52 199 GLU A C 1
ATOM 1518 O O . GLU A 1 209 ? 41.166 68.495 48.024 1.00 40.95 199 GLU A O 1
ATOM 1524 N N . GLU A 1 210 ? 39.896 68.077 49.834 1.00 39.84 200 GLU A N 1
ATOM 1525 C CA . GLU A 1 210 ? 40.888 67.215 50.471 1.00 37.77 200 GLU A CA 1
ATOM 1526 C C . GLU A 1 210 ? 40.868 65.811 49.905 1.00 35.82 200 GLU A C 1
ATOM 1527 O O . GLU A 1 210 ? 41.699 64.977 50.256 1.00 35.42 200 GLU A O 1
ATOM 1533 N N . ASN A 1 211 ? 39.898 65.558 49.038 1.00 34.23 201 ASN A N 1
ATOM 1534 C CA . ASN A 1 211 ? 39.741 64.264 48.404 1.00 32.73 201 ASN A CA 1
ATOM 1535 C C . ASN A 1 211 ? 39.377 63.201 49.426 1.00 31.04 201 ASN A C 1
ATOM 1536 O O . ASN A 1 211 ? 40.090 62.218 49.598 1.00 30.92 201 ASN A O 1
ATOM 1541 N N . ILE A 1 212 ? 38.243 63.410 50.085 1.00 30.53 202 ILE A N 1
ATOM 1542 C CA . ILE A 1 212 ? 37.746 62.520 51.133 1.00 28.87 202 ILE A CA 1
ATOM 1543 C C . ILE A 1 212 ? 36.235 62.281 50.967 1.00 27.66 202 ILE A C 1
ATOM 1544 O O . ILE A 1 212 ? 35.508 63.144 50.468 1.00 26.48 202 ILE A O 1
ATOM 1549 N N . LYS A 1 213 ? 35.773 61.107 51.389 1.00 27.29 203 LYS A N 1
ATOM 1550 C CA . LYS A 1 213 ? 34.353 60.753 51.317 1.00 28.14 203 LYS A CA 1
ATOM 1551 C C . LYS A 1 213 ? 33.839 60.478 52.735 1.00 27.17 203 LYS A C 1
ATOM 1552 O O . LYS A 1 213 ? 34.566 59.935 53.560 1.00 27.16 203 LYS A O 1
ATOM 1566 N N . GLY A 1 215 ? 30.635 58.920 55.409 1.00 22.46 205 GLY A N 1
ATOM 1567 C CA . GLY A 1 215 ? 29.577 57.934 55.424 1.00 18.80 205 GLY A CA 1
ATOM 1568 C C . GLY A 1 215 ? 28.852 58.027 56.740 1.00 18.05 205 GLY A C 1
ATOM 1569 O O . GLY A 1 215 ? 29.402 57.657 57.779 1.00 16.34 205 GLY A O 1
ATOM 1570 N N . ILE A 1 216 ? 27.621 58.532 56.692 1.00 17.68 206 ILE A N 1
ATOM 1571 C CA . ILE A 1 216 ? 26.791 58.696 57.886 1.00 16.92 206 ILE A CA 1
ATOM 1572 C C . ILE A 1 216 ? 26.379 57.315 58.414 1.00 17.10 206 ILE A C 1
ATOM 1573 O O . ILE A 1 216 ? 26.032 56.433 57.628 1.00 15.87 206 ILE A O 1
ATOM 1578 N N . HIS A 1 217 ? 26.425 57.127 59.733 1.00 16.92 207 HIS A N 1
ATOM 1579 C CA . HIS A 1 217 ? 26.066 55.846 60.342 1.00 18.15 207 HIS A CA 1
ATOM 1580 C C . HIS A 1 217 ? 24.577 55.803 60.727 1.00 19.29 207 HIS A C 1
ATOM 1581 O O . HIS A 1 217 ? 24.041 56.769 61.300 1.00 21.14 207 HIS A O 1
ATOM 1588 N N . PRO A 1 218 ? 23.883 54.694 60.386 1.00 19.16 208 PRO A N 1
ATOM 1589 C CA . PRO A 1 218 ? 22.463 54.562 60.717 1.00 19.23 208 PRO A CA 1
ATOM 1590 C C . PRO A 1 218 ? 22.342 54.286 62.200 1.00 19.53 208 PRO A C 1
ATOM 1591 O O . PRO A 1 218 ? 23.242 53.701 62.795 1.00 19.83 208 PRO A O 1
ATOM 1595 N N . ASP A 1 219 ? 21.237 54.726 62.791 1.00 20.36 209 ASP A N 1
ATOM 1596 C CA . ASP A 1 219 ? 21.008 54.548 64.219 1.00 21.49 209 ASP A CA 1
ATOM 1597 C C . ASP A 1 219 ? 20.840 53.060 64.544 1.00 21.48 209 ASP A C 1
ATOM 1598 O O . ASP A 1 219 ? 20.626 52.248 63.647 1.00 20.34 209 ASP A O 1
ATOM 1603 N N . ASP A 1 220 ? 20.960 52.711 65.821 1.00 23.12 210 ASP A N 1
ATOM 1604 C CA . ASP A 1 220 ? 20.821 51.328 66.275 1.00 26.30 210 ASP A CA 1
ATOM 1605 C C . ASP A 1 220 ? 20.250 51.314 67.692 1.00 24.35 210 ASP A C 1
ATOM 1606 O O . ASP A 1 220 ? 20.917 51.732 68.626 1.00 25.00 210 ASP A O 1
ATOM 1611 N N . PRO A 1 221 ? 18.988 50.884 67.868 1.00 23.13 211 PRO A N 1
ATOM 1612 C CA . PRO A 1 221 ? 18.060 50.414 66.841 1.00 21.05 211 PRO A CA 1
ATOM 1613 C C . PRO A 1 221 ? 17.664 51.591 65.990 1.00 18.28 211 PRO A C 1
ATOM 1614 O O . PRO A 1 221 ? 17.634 52.710 66.465 1.00 15.41 211 PRO A O 1
ATOM 1618 N N . PRO A 1 222 ? 17.359 51.343 64.718 1.00 18.77 212 PRO A N 1
ATOM 1619 C CA . PRO A 1 222 ? 16.957 52.339 63.725 1.00 18.86 212 PRO A CA 1
ATOM 1620 C C . PRO A 1 222 ? 15.582 52.904 63.980 1.00 18.32 212 PRO A C 1
ATOM 1621 O O . PRO A 1 222 ? 14.778 53.015 63.070 1.00 18.35 212 PRO A O 1
ATOM 1625 N N . TRP A 1 223 ? 15.318 53.248 65.232 1.00 19.26 213 TRP A N 1
ATOM 1626 C CA . TRP A 1 223 ? 14.050 53.840 65.601 1.00 19.45 213 TRP A CA 1
ATOM 1627 C C . TRP A 1 223 ? 14.202 54.694 66.835 1.00 20.15 213 TRP A C 1
ATOM 1628 O O . TRP A 1 223 ? 15.219 54.637 67.509 1.00 20.19 213 TRP A O 1
ATOM 1639 N N . GLU A 1 224 ? 13.176 55.485 67.120 1.00 22.67 214 GLU A N 1
ATOM 1640 C CA . GLU A 1 224 ? 13.171 56.399 68.249 1.00 24.05 214 GLU A CA 1
ATOM 1641 C C . GLU A 1 224 ? 13.211 55.750 69.632 1.00 24.48 214 GLU A C 1
ATOM 1642 O O . GLU A 1 224 ? 12.602 54.697 69.869 1.00 23.64 214 GLU A O 1
ATOM 1648 N N . ILE A 1 225 ? 13.961 56.377 70.535 1.00 24.85 215 ILE A N 1
ATOM 1649 C CA . ILE A 1 225 ? 14.046 55.904 71.912 1.00 24.86 215 ILE A CA 1
ATOM 1650 C C . ILE A 1 225 ? 14.117 57.096 72.828 1.00 25.31 215 ILE A C 1
ATOM 1651 O O . ILE A 1 225 ? 14.922 58.008 72.624 1.00 25.04 215 ILE A O 1
ATOM 1656 N N . PHE A 1 226 ? 13.252 57.059 73.837 1.00 25.97 216 PHE A N 1
ATOM 1657 C CA . PHE A 1 226 ? 13.116 58.105 74.831 1.00 26.72 216 PHE A CA 1
ATOM 1658 C C . PHE A 1 226 ? 12.620 59.398 74.224 1.00 28.25 216 PHE A C 1
ATOM 1659 O O . PHE A 1 226 ? 12.957 60.468 74.712 1.00 28.81 216 PHE A O 1
ATOM 1667 N N . GLY A 1 227 ? 11.839 59.299 73.154 1.00 29.90 217 GLY A N 1
ATOM 1668 C CA . GLY A 1 227 ? 11.295 60.488 72.524 1.00 32.54 217 GLY A CA 1
ATOM 1669 C C . GLY A 1 227 ? 12.265 61.267 71.660 1.00 34.96 217 GLY A C 1
ATOM 1670 O O . GLY A 1 227 ? 11.843 61.957 70.727 1.00 35.86 217 GLY A O 1
ATOM 1671 N N . LEU A 1 228 ? 13.556 61.171 71.975 1.00 36.04 218 LEU A N 1
ATOM 1672 C CA . LEU A 1 228 ? 14.609 61.855 71.215 1.00 36.52 218 LEU A CA 1
ATOM 1673 C C . LEU A 1 228 ? 14.519 61.581 69.706 1.00 35.93 218 LEU A C 1
ATOM 1674 O O . LEU A 1 228 ? 14.473 60.423 69.282 1.00 35.65 218 LEU A O 1
ATOM 1679 N N . PRO A 1 229 ? 14.526 62.644 68.878 1.00 34.73 219 PRO A N 1
ATOM 1680 C CA . PRO A 1 229 ? 14.446 62.511 67.422 1.00 33.69 219 PRO A CA 1
ATOM 1681 C C . PRO A 1 229 ? 15.639 61.748 66.842 1.00 33.32 219 PRO A C 1
ATOM 1682 O O . PRO A 1 229 ? 16.725 61.731 67.428 1.00 32.88 219 PRO A O 1
ATOM 1686 N N . ARG A 1 230 ? 15.424 61.124 65.688 1.00 33.20 220 ARG A N 1
ATOM 1687 C CA . ARG A 1 230 ? 16.471 60.371 64.991 1.00 32.65 220 ARG A CA 1
ATOM 1688 C C . ARG A 1 230 ? 16.139 60.293 63.510 1.00 31.94 220 ARG A C 1
ATOM 1689 O O . ARG A 1 230 ? 15.057 59.860 63.111 1.00 31.44 220 ARG A O 1
ATOM 1697 N N . ILE A 1 231 ? 17.088 60.728 62.698 1.00 31.26 221 ILE A N 1
ATOM 1698 C CA . ILE A 1 231 ? 16.896 60.746 61.266 1.00 29.95 221 ILE A CA 1
ATOM 1699 C C . ILE A 1 231 ? 17.429 59.521 60.548 1.00 30.21 221 ILE A C 1
ATOM 1700 O O . ILE A 1 231 ? 16.665 58.730 59.983 1.00 32.82 221 ILE A O 1
ATOM 1705 N N . THR A 1 232 ? 18.733 59.345 60.576 1.00 28.04 222 THR A N 1
ATOM 1706 C CA . THR A 1 232 ? 19.339 58.220 59.906 1.00 26.94 222 THR A CA 1
ATOM 1707 C C . THR A 1 232 ? 18.860 56.834 60.354 1.00 26.86 222 THR A C 1
ATOM 1708 O O . THR A 1 232 ? 19.633 56.059 60.902 1.00 27.68 222 THR A O 1
ATOM 1712 N N . LYS A 1 233 ? 17.599 56.505 60.068 1.00 26.90 223 LYS A N 1
ATOM 1713 C CA . LYS A 1 233 ? 17.023 55.217 60.477 1.00 27.44 223 LYS A CA 1
ATOM 1714 C C . LYS A 1 233 ? 16.491 54.302 59.352 1.00 28.23 223 LYS A C 1
ATOM 1715 O O . LYS A 1 233 ? 16.822 53.114 59.303 1.00 28.35 223 LYS A O 1
ATOM 1721 N N . ASN A 1 234 ? 15.649 54.839 58.471 1.00 28.16 224 ASN A N 1
ATOM 1722 C CA . ASN A 1 234 ? 15.093 54.056 57.363 1.00 26.82 224 ASN A CA 1
ATOM 1723 C C . ASN A 1 234 ? 15.440 54.673 56.006 1.00 27.24 224 ASN A C 1
ATOM 1724 O O . ASN A 1 234 ? 16.009 55.772 55.932 1.00 27.10 224 ASN A O 1
ATOM 1729 N N . LEU A 1 235 ? 15.083 53.958 54.939 1.00 26.06 225 LEU A N 1
ATOM 1730 C CA . LEU A 1 235 ? 15.358 54.387 53.564 1.00 24.41 225 LEU A CA 1
ATOM 1731 C C . LEU A 1 235 ? 14.851 55.784 53.253 1.00 24.09 225 LEU A C 1
ATOM 1732 O O . LEU A 1 235 ? 15.560 56.599 52.650 1.00 21.76 225 LEU A O 1
ATOM 1737 N N . ALA A 1 236 ? 13.611 56.050 53.644 1.00 24.39 226 ALA A N 1
ATOM 1738 C CA . ALA A 1 236 ? 13.030 57.351 53.399 1.00 26.06 226 ALA A CA 1
ATOM 1739 C C . ALA A 1 236 ? 14.052 58.427 53.736 1.00 27.98 226 ALA A C 1
ATOM 1740 O O . ALA A 1 236 ? 14.467 59.171 52.845 1.00 29.64 226 ALA A O 1
ATOM 1742 N N . ASP A 1 237 ? 14.483 58.484 55.004 1.00 28.25 227 ASP A N 1
ATOM 1743 C CA . ASP A 1 237 ? 15.461 59.493 55.445 1.00 27.96 227 ASP A CA 1
ATOM 1744 C C . ASP A 1 237 ? 16.831 59.398 54.787 1.00 26.08 227 ASP A C 1
ATOM 1745 O O . ASP A 1 237 ? 17.458 60.417 54.477 1.00 25.05 227 ASP A O 1
ATOM 1750 N N . LEU A 1 238 ? 17.306 58.174 54.602 1.00 24.71 228 LEU A N 1
ATOM 1751 C CA . LEU A 1 238 ? 18.606 57.942 53.983 1.00 22.73 228 LEU A CA 1
ATOM 1752 C C . LEU A 1 238 ? 18.747 58.778 52.713 1.00 21.17 228 LEU A C 1
ATOM 1753 O O . LEU A 1 238 ? 19.797 59.371 52.447 1.00 19.63 228 LEU A O 1
ATOM 1758 N N . LYS A 1 239 ? 17.669 58.808 51.932 1.00 20.36 229 LYS A N 1
ATOM 1759 C CA . LYS A 1 239 ? 17.638 59.581 50.709 1.00 18.83 229 LYS A CA 1
ATOM 1760 C C . LYS A 1 239 ? 17.657 61.057 51.065 1.00 19.39 229 LYS A C 1
ATOM 1761 O O . LYS A 1 239 ? 18.350 61.859 50.431 1.00 20.64 229 LYS A O 1
ATOM 1767 N N . ARG A 1 240 ? 16.906 61.420 52.095 1.00 18.37 230 ARG A N 1
ATOM 1768 C CA . ARG A 1 240 ? 16.885 62.807 52.512 1.00 17.29 230 ARG A CA 1
ATOM 1769 C C . ARG A 1 240 ? 18.287 63.252 52.907 1.00 17.17 230 ARG A C 1
ATOM 1770 O O . ARG A 1 240 ? 18.608 64.433 52.815 1.00 18.63 230 ARG A O 1
ATOM 1778 N N . ILE A 1 241 ? 19.126 62.323 53.358 1.00 15.77 231 ILE A N 1
ATOM 1779 C CA . ILE A 1 241 ? 20.480 62.710 53.733 1.00 15.80 231 ILE A CA 1
ATOM 1780 C C . ILE A 1 241 ? 21.224 63.154 52.489 1.00 16.57 231 ILE A C 1
ATOM 1781 O O . ILE A 1 241 ? 21.761 64.264 52.424 1.00 16.39 231 ILE A O 1
ATOM 1786 N N . LEU A 1 242 ? 21.260 62.259 51.507 1.00 15.19 232 LEU A N 1
ATOM 1787 C CA . LEU A 1 242 ? 21.953 62.522 50.259 1.00 15.12 232 LEU A CA 1
ATOM 1788 C C . LEU A 1 242 ? 21.419 63.791 49.618 1.00 16.27 232 LEU A C 1
ATOM 1789 O O . LEU A 1 242 ? 22.151 64.537 48.959 1.00 17.72 232 LEU A O 1
ATOM 1794 N N . SER A 1 243 ? 20.127 64.009 49.826 1.00 16.55 233 SER A N 1
ATOM 1795 C CA . SER A 1 243 ? 19.392 65.152 49.312 1.00 15.89 233 SER A CA 1
ATOM 1796 C C . SER A 1 243 ? 19.979 66.467 49.819 1.00 14.92 233 SER A C 1
ATOM 1797 O O . SER A 1 243 ? 20.139 67.417 49.064 1.00 14.11 233 SER A O 1
ATOM 1800 N N . LEU A 1 244 ? 20.307 66.520 51.100 1.00 15.60 234 LEU A N 1
ATOM 1801 C CA . LEU A 1 244 ? 20.876 67.730 51.680 1.00 17.00 234 LEU A CA 1
ATOM 1802 C C . LEU A 1 244 ? 21.992 68.310 50.816 1.00 17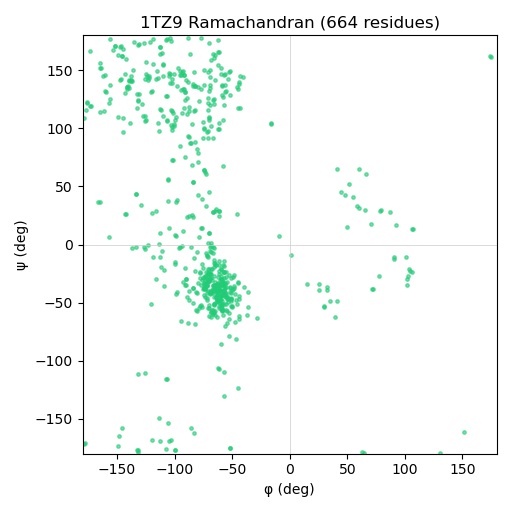.56 234 LEU A C 1
ATOM 1803 O O . LEU A 1 244 ? 22.014 69.511 50.565 1.00 18.40 234 LEU A O 1
ATOM 1808 N N . VAL A 1 245 ? 22.924 67.451 50.395 1.00 19.08 235 VAL A N 1
ATOM 1809 C CA . VAL A 1 245 ? 24.064 67.829 49.545 1.00 20.03 235 VAL A CA 1
ATOM 1810 C C . VAL A 1 245 ? 24.382 66.687 48.581 1.00 21.55 235 VAL A C 1
ATOM 1811 O O . VAL A 1 245 ? 25.078 65.722 48.929 1.00 21.06 235 VAL A O 1
ATOM 1815 N N . ASP A 1 246 ? 23.859 66.817 47.366 1.00 22.18 236 ASP A N 1
ATOM 1816 C CA . ASP A 1 246 ? 24.053 65.840 46.306 1.00 23.23 236 ASP A CA 1
ATOM 1817 C C . ASP A 1 246 ? 25.501 65.799 45.856 1.00 22.88 236 ASP A C 1
ATOM 1818 O O . ASP A 1 246 ? 25.895 66.543 44.963 1.00 21.71 236 ASP A O 1
ATOM 1823 N N . SER A 1 247 ? 26.284 64.919 46.473 1.00 23.65 237 SER A N 1
ATOM 1824 C CA . SER A 1 247 ? 27.700 64.761 46.134 1.00 23.58 237 SER A CA 1
ATOM 1825 C C . SER A 1 247 ? 28.223 63.437 46.651 1.00 23.40 237 SER A C 1
ATOM 1826 O O . SER A 1 247 ? 27.820 62.982 47.712 1.00 26.43 237 SER A O 1
ATOM 1829 N N . PRO A 1 248 ? 29.137 62.804 45.917 1.00 22.43 238 PRO A N 1
ATOM 1830 C CA . PRO A 1 248 ? 29.686 61.525 46.364 1.00 22.30 238 PRO A CA 1
ATOM 1831 C C . PRO A 1 248 ? 30.293 61.588 47.769 1.00 22.31 238 PRO A C 1
ATOM 1832 O O . PRO A 1 248 ? 30.196 60.628 48.538 1.00 22.49 238 PRO A O 1
ATOM 1836 N N . ALA A 1 249 ? 30.938 62.707 48.097 1.00 21.40 239 ALA A N 1
ATOM 1837 C CA . ALA A 1 249 ? 31.537 62.866 49.420 1.00 18.94 239 ALA A CA 1
ATOM 1838 C C . ALA A 1 249 ? 30.438 62.696 50.474 1.00 16.89 239 ALA A C 1
ATOM 1839 O O . ALA A 1 249 ? 30.702 62.173 51.557 1.00 16.86 239 ALA A O 1
ATOM 1841 N N . ASN A 1 250 ? 29.217 63.140 50.157 1.00 12.80 240 ASN A N 1
ATOM 1842 C CA . ASN A 1 250 ? 28.095 62.991 51.079 1.00 10.12 240 ASN A CA 1
ATOM 1843 C C . ASN A 1 250 ? 27.561 61.580 50.955 1.00 9.33 240 ASN A C 1
ATOM 1844 O O . ASN A 1 250 ? 26.559 61.353 50.276 1.00 7.93 240 ASN A O 1
ATOM 1849 N N . GLY A 1 251 ? 28.217 60.637 51.638 1.00 9.24 241 GLY A N 1
ATOM 1850 C CA . GLY A 1 251 ? 27.808 59.238 51.581 1.00 8.68 241 GLY A CA 1
ATOM 1851 C C . GLY A 1 251 ? 27.137 58.628 52.800 1.00 7.75 241 GLY A C 1
ATOM 1852 O O . GLY A 1 251 ? 26.867 59.287 53.805 1.00 5.79 241 GLY A O 1
ATOM 1853 N N . ILE A 1 252 ? 26.865 57.336 52.718 1.00 8.24 242 ILE A N 1
ATOM 1854 C CA . ILE A 1 252 ? 26.203 56.689 53.834 1.00 10.83 242 ILE A CA 1
ATOM 1855 C C . ILE A 1 252 ? 26.721 55.308 54.199 1.00 9.37 242 ILE A C 1
ATOM 1856 O O . ILE A 1 252 ? 26.418 54.342 53.516 1.00 11.48 242 ILE A O 1
ATOM 1861 N N . THR A 1 253 ? 27.483 55.218 55.286 1.00 7.42 243 THR A N 1
ATOM 1862 C CA . THR A 1 253 ? 28.020 53.946 55.727 1.00 8.05 243 THR A CA 1
ATOM 1863 C C . THR A 1 253 ? 26.915 52.936 56.073 1.00 8.66 243 THR A C 1
ATOM 1864 O O . THR A 1 253 ? 26.261 53.022 57.110 1.00 8.59 243 THR A O 1
ATOM 1868 N N . PHE A 1 254 ? 26.724 51.977 55.172 1.00 9.15 244 PHE A N 1
ATOM 1869 C CA . PHE A 1 254 ? 25.691 50.963 55.296 1.00 10.56 244 PHE A CA 1
ATOM 1870 C C . PHE A 1 254 ? 26.017 49.882 56.334 1.00 12.29 244 PHE A C 1
ATOM 1871 O O . PHE A 1 254 ? 26.869 49.008 56.113 1.00 12.60 244 PHE A O 1
ATOM 1879 N N . CYS A 1 255 ? 25.334 49.973 57.479 1.00 12.85 245 CYS A N 1
ATOM 1880 C CA . CYS A 1 255 ? 25.486 49.023 58.579 1.00 11.95 245 CYS A CA 1
ATOM 1881 C C . CYS A 1 255 ? 24.259 48.148 58.446 1.00 11.95 245 CYS A C 1
ATOM 1882 O O . CYS A 1 255 ? 23.157 48.542 58.829 1.00 12.19 245 CYS A O 1
ATOM 1885 N N . THR A 1 256 ? 24.449 46.967 57.879 1.00 11.92 246 THR A N 1
ATOM 1886 C CA . THR A 1 256 ? 23.345 46.046 57.656 1.00 12.19 246 THR A CA 1
ATOM 1887 C C . THR A 1 256 ? 22.734 45.522 58.939 1.00 13.48 246 THR A C 1
ATOM 1888 O O . THR A 1 256 ? 21.628 44.981 58.926 1.00 14.04 246 THR A O 1
ATOM 1892 N N . GLY A 1 257 ? 23.453 45.697 60.044 1.00 14.11 247 GLY A N 1
ATOM 1893 C CA . GLY A 1 257 ? 22.969 45.224 61.326 1.00 14.70 247 GLY A CA 1
ATOM 1894 C C . GLY A 1 257 ? 21.900 46.116 61.912 1.00 15.46 247 GLY A C 1
ATOM 1895 O O . GLY A 1 257 ? 20.834 45.652 62.281 1.00 15.33 247 GLY A O 1
ATOM 1896 N N . SER A 1 258 ? 22.184 47.406 61.997 1.00 17.69 248 SER A N 1
ATOM 1897 C CA . SER A 1 258 ? 21.221 48.350 62.544 1.00 19.54 248 SER A CA 1
ATOM 1898 C C . SER A 1 258 ? 19.990 48.364 61.647 1.00 20.32 248 SER A C 1
ATOM 1899 O O . SER A 1 258 ? 18.893 48.012 62.073 1.00 20.52 248 SER A O 1
ATOM 1902 N N . LEU A 1 259 ? 20.184 48.771 60.398 1.00 21.30 249 LEU A N 1
ATOM 1903 C CA . LEU A 1 259 ? 19.098 48.815 59.432 1.00 22.18 249 LEU A CA 1
ATOM 1904 C C . LEU A 1 259 ? 18.331 47.511 59.442 1.00 21.82 249 LEU A C 1
ATOM 1905 O O . LEU A 1 259 ? 17.161 47.476 59.082 1.00 22.26 249 LEU A O 1
ATOM 1910 N N . GLY A 1 260 ? 19.005 46.442 59.841 1.00 21.56 250 GLY A N 1
ATOM 1911 C CA . GLY A 1 260 ? 18.377 45.141 59.865 1.00 23.00 250 GLY A CA 1
ATOM 1912 C C . GLY A 1 260 ? 17.429 44.903 61.020 1.00 24.56 250 GLY A C 1
ATOM 1913 O O . GLY A 1 260 ? 16.473 44.144 60.876 1.00 24.52 250 GLY A O 1
ATOM 1914 N N . ALA A 1 261 ? 17.684 45.538 62.163 1.00 26.44 251 ALA A N 1
ATOM 1915 C CA . ALA A 1 261 ? 16.836 45.361 63.347 1.00 27.53 251 ALA A CA 1
ATOM 1916 C C . ALA A 1 261 ? 15.347 45.596 63.053 1.00 28.19 251 ALA A C 1
ATOM 1917 O O . ALA A 1 261 ? 14.500 44.901 63.612 1.00 28.48 251 ALA A O 1
ATOM 1919 N N . ASP A 1 262 ? 15.037 46.564 62.186 1.00 28.32 252 ASP A N 1
ATOM 1920 C CA . ASP A 1 262 ? 13.652 46.859 61.787 1.00 29.44 252 ASP A CA 1
ATOM 1921 C C . ASP A 1 262 ? 13.408 45.965 60.571 1.00 29.16 252 ASP A C 1
ATOM 1922 O O . ASP A 1 262 ? 14.014 46.156 59.514 1.00 29.00 252 ASP A O 1
ATOM 1927 N N . PRO A 1 263 ? 12.531 44.963 60.709 1.00 29.09 253 PRO A N 1
ATOM 1928 C CA . PRO A 1 263 ? 12.236 44.060 59.595 1.00 28.44 253 PRO A CA 1
ATOM 1929 C C . PRO A 1 263 ? 11.515 44.749 58.425 1.00 28.56 253 PRO A C 1
ATOM 1930 O O . PRO A 1 263 ? 11.336 44.154 57.370 1.00 28.98 253 PRO A O 1
ATOM 1934 N N . THR A 1 264 ? 11.121 46.004 58.609 1.00 28.36 254 THR A N 1
ATOM 1935 C CA . THR A 1 264 ? 10.431 46.731 57.555 1.00 29.55 254 THR A CA 1
ATOM 1936 C C . THR A 1 264 ? 11.416 47.216 56.491 1.00 29.57 254 THR A C 1
ATOM 1937 O O . THR A 1 264 ? 11.052 47.373 55.327 1.00 30.67 254 THR A O 1
ATOM 1941 N N . ASN A 1 265 ? 12.659 47.456 56.893 1.00 29.29 255 ASN A N 1
ATOM 1942 C CA . ASN A 1 265 ? 13.695 47.927 55.970 1.00 29.45 255 ASN A CA 1
ATOM 1943 C C . ASN A 1 265 ? 14.120 46.830 54.980 1.00 28.86 255 ASN A C 1
ATOM 1944 O O . ASN A 1 265 ? 14.679 45.799 55.368 1.00 27.83 255 ASN A O 1
ATOM 1949 N N . ASP A 1 266 ? 13.858 47.062 53.698 1.00 28.45 256 ASP A N 1
ATOM 1950 C CA . ASP A 1 266 ? 14.218 46.098 52.661 1.00 27.58 256 ASP A CA 1
ATOM 1951 C C . ASP A 1 266 ? 15.697 46.226 52.333 1.00 25.76 256 ASP A C 1
ATOM 1952 O O . ASP A 1 266 ? 16.052 46.679 51.247 1.00 26.55 256 ASP A O 1
ATOM 1957 N N . LEU A 1 267 ? 16.553 45.806 53.257 1.00 23.42 257 LEU A N 1
ATOM 1958 C CA . LEU A 1 267 ? 17.997 45.927 53.073 1.00 20.60 257 LEU A CA 1
ATOM 1959 C C . LEU A 1 267 ? 18.492 45.900 51.640 1.00 20.32 257 LEU A C 1
ATOM 1960 O O . LEU A 1 267 ? 19.051 46.885 51.161 1.00 18.83 257 LEU A O 1
ATOM 1965 N N . PRO A 1 268 ? 18.278 44.779 50.933 1.00 21.11 258 PRO A N 1
ATOM 1966 C CA . PRO A 1 268 ? 18.728 44.658 49.547 1.00 21.29 258 PRO A CA 1
ATOM 1967 C C . PRO A 1 268 ? 18.202 45.738 48.614 1.00 21.85 258 PRO A C 1
ATOM 1968 O O . PRO A 1 268 ? 18.969 46.292 47.824 1.00 23.07 258 PRO A O 1
ATOM 1972 N N . THR A 1 269 ? 16.913 46.058 48.705 1.00 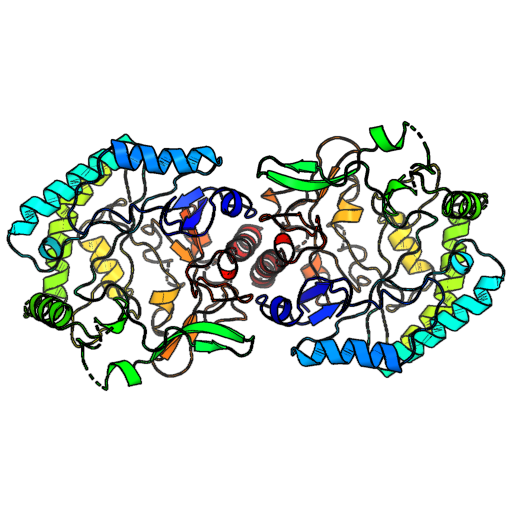21.66 259 THR A N 1
ATOM 1973 C CA . THR A 1 269 ? 16.345 47.077 47.818 1.00 20.48 259 THR A CA 1
ATOM 1974 C C . THR A 1 269 ? 17.000 48.445 48.004 1.00 20.48 259 THR A C 1
ATOM 1975 O O . THR A 1 269 ? 17.327 49.104 47.014 1.00 19.67 259 THR A O 1
ATOM 1987 N N . ILE A 1 271 ? 19.911 49.059 49.118 1.00 16.46 261 ILE A N 1
ATOM 1988 C CA . ILE A 1 271 ? 21.294 49.006 48.674 1.00 14.92 261 ILE A CA 1
ATOM 1989 C C . ILE A 1 271 ? 21.286 49.310 47.177 1.00 14.03 261 ILE A C 1
ATOM 1990 O O . ILE A 1 271 ? 22.167 49.993 46.683 1.00 12.82 261 ILE A O 1
ATOM 1995 N N . ARG A 1 272 ? 20.269 48.833 46.466 1.00 16.33 262 ARG A N 1
ATOM 1996 C CA . ARG A 1 272 ? 20.169 49.065 45.021 1.00 18.50 262 ARG A CA 1
ATOM 1997 C C . ARG A 1 272 ? 19.733 50.491 44.675 1.00 18.75 262 ARG A C 1
ATOM 1998 O O . ARG A 1 272 ? 19.976 50.974 43.568 1.00 17.51 262 ARG A O 1
ATOM 2006 N N . GLU A 1 273 ? 19.115 51.157 45.647 1.00 20.13 263 GLU A N 1
ATOM 2007 C CA . GLU A 1 273 ? 18.636 52.525 45.494 1.00 22.00 263 GLU A CA 1
ATOM 2008 C C . GLU A 1 273 ? 19.725 53.551 45.858 1.00 21.51 263 GLU A C 1
ATOM 2009 O O . GLU A 1 273 ? 20.225 5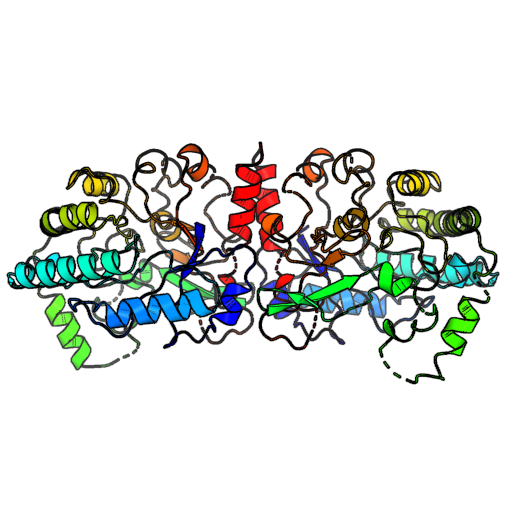4.263 44.984 1.00 21.17 263 GLU A O 1
ATOM 2015 N N . ILE A 1 274 ? 20.105 53.629 47.133 1.00 20.39 264 ILE A N 1
ATOM 2016 C CA . ILE A 1 274 ? 21.131 54.590 47.543 1.00 19.41 264 ILE A CA 1
ATOM 2017 C C . ILE A 1 274 ? 22.520 53.994 47.532 1.00 19.04 264 ILE A C 1
ATOM 2018 O O . ILE A 1 274 ? 23.468 54.597 48.035 1.00 18.76 264 ILE A O 1
ATOM 2023 N N . GLY A 1 275 ? 22.624 52.810 46.936 1.00 19.79 265 GLY A N 1
ATOM 2024 C CA . GLY A 1 275 ? 23.887 52.093 46.856 1.00 19.26 265 GLY A CA 1
ATOM 2025 C C . GLY A 1 275 ? 25.018 52.816 46.164 1.00 18.27 265 GLY A C 1
ATOM 2026 O O . GLY A 1 275 ? 26.177 52.650 46.520 1.00 16.80 265 GLY A O 1
ATOM 2027 N N . HIS A 1 276 ? 24.686 53.617 45.169 1.00 19.78 266 HIS A N 1
ATOM 2028 C CA . HIS A 1 276 ? 25.704 54.347 44.448 1.00 22.85 266 HIS A CA 1
ATOM 2029 C C . HIS A 1 276 ? 26.385 55.366 45.362 1.00 24.83 266 HIS A C 1
ATOM 2030 O O . HIS A 1 276 ? 27.423 55.921 45.006 1.00 25.36 266 HIS A O 1
ATOM 2037 N N . ARG A 1 277 ? 25.804 55.623 46.532 1.00 25.95 267 ARG A N 1
ATOM 2038 C CA . ARG A 1 277 ? 26.377 56.606 47.455 1.00 27.45 267 ARG A CA 1
ATOM 2039 C C . ARG A 1 277 ? 26.936 56.049 48.773 1.00 27.33 267 ARG A C 1
ATOM 2040 O O . ARG A 1 277 ? 27.260 56.800 49.701 1.00 27.87 267 ARG A O 1
ATOM 2048 N N . ILE A 1 278 ? 27.036 54.730 48.851 1.00 26.28 268 ILE A N 1
ATOM 2049 C CA . ILE A 1 278 ? 27.575 54.056 50.022 1.00 24.35 268 ILE A CA 1
ATOM 2050 C C . ILE A 1 278 ? 29.103 54.159 49.955 1.00 22.81 268 ILE A C 1
ATOM 2051 O O . ILE A 1 278 ? 29.731 53.745 48.978 1.00 22.56 268 ILE A O 1
ATOM 2056 N N . ASN A 1 279 ? 29.702 54.715 50.993 1.00 19.85 269 ASN A N 1
ATOM 2057 C CA . ASN A 1 279 ? 31.138 54.878 50.996 1.00 19.83 269 ASN A CA 1
ATOM 2058 C C . ASN A 1 279 ? 31.841 53.972 51.999 1.00 19.28 269 ASN A C 1
ATOM 2059 O O . ASN A 1 279 ? 33.072 53.896 52.032 1.00 17.61 269 ASN A O 1
ATOM 2064 N N . PHE A 1 280 ? 31.048 53.267 52.796 1.00 19.64 270 PHE A N 1
ATOM 2065 C CA . PHE A 1 280 ? 31.576 52.385 53.826 1.00 20.14 270 PHE A CA 1
ATOM 2066 C C . PHE A 1 280 ? 30.459 51.398 54.191 1.00 19.30 270 PHE A C 1
ATOM 2067 O O . PHE A 1 280 ? 29.284 51.761 54.135 1.00 18.19 270 PHE A O 1
ATOM 2075 N N . VAL A 1 281 ? 30.821 50.156 54.523 1.00 18.85 271 VAL A N 1
ATOM 2076 C CA . VAL A 1 281 ? 29.843 49.126 54.900 1.00 18.20 271 VAL A CA 1
ATOM 2077 C C . VAL A 1 281 ? 30.330 48.213 56.040 1.00 18.04 271 VAL A C 1
ATOM 2078 O O . VAL A 1 281 ? 31.482 47.764 56.065 1.00 17.17 271 VAL A O 1
ATOM 2082 N N . HIS A 1 282 ? 29.432 47.971 56.994 1.00 17.44 272 HIS A N 1
ATOM 2083 C CA . HIS A 1 282 ? 29.693 47.117 58.141 1.00 15.67 272 HIS A CA 1
ATOM 2084 C C . HIS A 1 282 ? 28.748 45.957 57.920 1.00 16.56 272 HIS A C 1
ATOM 2085 O O . HIS A 1 282 ? 27.534 46.072 58.099 1.00 15.53 272 HIS A O 1
ATOM 2092 N N . PHE A 1 283 ? 29.324 44.847 57.488 1.00 19.31 273 PHE A N 1
ATOM 2093 C CA . PHE A 1 283 ? 28.583 43.632 57.197 1.00 21.42 273 PHE A CA 1
ATOM 2094 C C . PHE A 1 283 ? 28.370 42.902 58.523 1.00 22.14 273 PHE A C 1
ATOM 2095 O O . PHE A 1 283 ? 29.181 42.069 58.935 1.00 24.03 273 PHE A O 1
ATOM 2103 N N . ARG A 1 284 ? 27.277 43.247 59.193 1.00 22.37 274 ARG A N 1
ATOM 2104 C CA . ARG A 1 284 ? 26.933 42.673 60.486 1.00 21.56 274 ARG A CA 1
ATOM 2105 C C . ARG A 1 284 ? 25.598 41.953 60.345 1.00 20.84 274 ARG A C 1
ATOM 2106 O O . ARG A 1 284 ? 24.804 42.288 59.465 1.00 20.41 274 ARG A O 1
ATOM 2114 N N . ASN A 1 285 ? 25.348 40.972 61.209 1.00 21.12 275 ASN A N 1
ATOM 2115 C CA . ASN A 1 285 ? 24.095 40.206 61.164 1.00 20.04 275 ASN A CA 1
ATOM 2116 C C . ASN A 1 285 ? 23.345 40.289 62.490 1.00 19.61 275 ASN A C 1
ATOM 2117 O O . ASN A 1 285 ? 23.954 40.322 63.557 1.00 19.70 275 ASN A O 1
ATOM 2122 N N . VAL A 1 286 ? 22.020 40.311 62.421 1.00 18.76 276 VAL A N 1
ATOM 2123 C CA . VAL A 1 286 ? 21.217 40.396 63.628 1.00 19.05 276 VAL A CA 1
ATOM 2124 C C . VAL A 1 286 ? 20.203 39.281 63.728 1.00 19.07 276 VAL A C 1
ATOM 2125 O O . VAL A 1 286 ? 19.619 38.896 62.727 1.00 19.23 276 VAL A O 1
ATOM 2129 N N . LYS A 1 287 ? 19.991 38.775 64.941 1.00 20.03 277 LYS A N 1
ATOM 2130 C CA . LYS A 1 287 ? 19.022 37.703 65.181 1.00 21.78 277 LYS A CA 1
ATOM 2131 C C . LYS A 1 287 ? 17.797 38.207 65.957 1.00 22.23 277 LYS A C 1
ATOM 2132 O O . LYS A 1 287 ? 17.892 38.527 67.139 1.00 21.39 277 LYS A O 1
ATOM 2138 N N . TYR A 1 288 ? 16.646 38.262 65.304 1.00 23.04 278 TYR A N 1
ATOM 2139 C CA . TYR A 1 288 ? 15.440 38.711 65.985 1.00 26.08 278 TYR A CA 1
ATOM 2140 C C . TYR A 1 288 ? 15.130 37.810 67.181 1.00 28.83 278 TYR A C 1
ATOM 2141 O O . TYR A 1 288 ? 15.419 36.613 67.153 1.00 29.33 278 TYR A O 1
ATOM 2150 N N . LEU A 1 289 ? 14.556 38.383 68.239 1.00 31.67 279 LEU A N 1
ATOM 2151 C CA . LEU A 1 289 ? 14.224 37.603 69.431 1.00 33.88 279 LEU A CA 1
ATOM 2152 C C . LEU A 1 289 ? 12.914 38.037 70.054 1.00 34.72 279 LEU A C 1
ATOM 2153 O O . LEU A 1 289 ? 12.703 37.861 71.252 1.00 35.26 279 LEU A O 1
ATOM 2158 N N . GLY A 1 290 ? 12.029 38.591 69.236 1.00 34.91 280 GLY A N 1
ATOM 2159 C CA . GLY A 1 290 ? 10.753 39.048 69.744 1.00 35.66 280 GLY A CA 1
ATOM 2160 C C . GLY A 1 290 ? 10.278 40.195 68.883 1.00 36.86 280 GLY A C 1
ATOM 2161 O O . GLY A 1 290 ? 10.772 40.365 67.770 1.00 38.38 280 GLY A O 1
ATOM 2162 N N . GLU A 1 291 ? 9.342 40.992 69.389 1.00 36.01 281 GLU A N 1
ATOM 2163 C CA . GLU A 1 291 ? 8.808 42.107 68.615 1.00 35.08 281 GLU A CA 1
ATOM 2164 C C . GLU A 1 291 ? 9.914 43.089 68.243 1.00 33.24 281 GLU A C 1
ATOM 2165 O O . GLU A 1 291 ? 10.491 43.018 67.155 1.00 32.19 281 GLU A O 1
ATOM 2171 N N . HIS A 1 292 ? 10.205 44.012 69.143 1.00 31.53 282 HIS A N 1
ATOM 2172 C CA . HIS A 1 292 ? 11.250 44.973 68.879 1.00 30.63 282 HIS A CA 1
ATOM 2173 C C . HIS A 1 292 ? 12.478 44.615 69.706 1.00 29.10 282 HIS A C 1
ATOM 2174 O O . HIS A 1 292 ? 13.159 45.495 70.224 1.00 28.68 282 HIS A O 1
ATOM 2181 N N . ARG A 1 293 ? 12.753 43.325 69.853 1.00 26.75 283 ARG A N 1
ATOM 2182 C CA . ARG A 1 293 ? 13.927 42.928 70.609 1.00 25.60 283 ARG A CA 1
ATOM 2183 C C . ARG A 1 293 ? 14.787 41.969 69.824 1.00 24.71 283 ARG A C 1
ATOM 2184 O O . ARG A 1 293 ? 14.359 40.893 69.410 1.00 24.77 283 ARG A O 1
ATOM 2192 N N . PHE A 1 294 ? 16.024 42.381 69.615 1.00 23.47 284 PHE A N 1
ATOM 2193 C CA . PHE A 1 294 ? 16.959 41.566 68.887 1.00 21.12 284 PHE A CA 1
ATOM 2194 C C . PHE A 1 294 ? 18.247 41.501 69.684 1.00 20.04 284 PHE A C 1
ATOM 2195 O O . PHE A 1 294 ? 18.347 42.078 70.771 1.00 18.24 284 PHE A O 1
ATOM 2203 N N . GLU A 1 295 ? 19.222 40.800 69.106 1.00 20.48 285 GLU A N 1
ATOM 2204 C CA . GLU A 1 295 ? 20.562 40.604 69.659 1.00 20.07 285 GLU A CA 1
ATOM 2205 C C . GLU A 1 295 ? 21.587 40.509 68.517 1.00 20.83 285 GLU A C 1
ATOM 2206 O O . GLU A 1 295 ? 21.227 40.399 67.341 1.00 20.47 285 GLU A O 1
ATOM 2212 N N . GLU A 1 296 ? 22.868 40.535 68.866 1.00 21.37 286 GLU A N 1
ATOM 2213 C CA . GLU A 1 296 ? 23.900 40.399 67.853 1.00 22.61 286 GLU A CA 1
ATOM 2214 C C . GLU A 1 296 ? 24.300 38.936 67.863 1.00 22.42 286 GLU A C 1
ATOM 2215 O O . GLU A 1 296 ? 24.174 38.265 68.884 1.00 21.97 286 GLU A O 1
ATOM 2221 N N . THR A 1 297 ? 24.759 38.435 66.726 1.00 23.16 287 THR A N 1
ATOM 2222 C CA . THR A 1 297 ? 25.188 37.044 66.632 1.00 25.04 287 THR A CA 1
ATOM 2223 C C . THR A 1 297 ? 26.286 36.911 65.605 1.00 23.89 287 THR A C 1
ATOM 2224 O O . THR A 1 297 ? 26.767 37.913 65.072 1.00 24.84 287 THR A O 1
ATOM 2228 N N . ALA A 1 298 ? 26.672 35.669 65.328 1.00 22.31 288 ALA A N 1
ATOM 2229 C CA . ALA A 1 298 ? 27.720 35.392 64.352 1.00 21.37 288 ALA A CA 1
ATOM 2230 C C . ALA A 1 298 ? 27.313 35.948 62.989 1.00 19.53 288 ALA A C 1
ATOM 2231 O O . ALA A 1 298 ? 26.129 36.066 62.663 1.00 19.60 288 ALA A O 1
ATOM 2233 N N . HIS A 1 299 ? 28.303 36.293 62.191 1.00 15.64 289 HIS A N 1
ATOM 2234 C CA . HIS A 1 299 ? 28.024 36.875 60.899 1.00 13.05 289 HIS A CA 1
ATOM 2235 C C . HIS A 1 299 ? 27.202 36.037 59.903 1.00 11.29 289 HIS A C 1
ATOM 2236 O O . HIS A 1 299 ? 26.280 36.554 59.257 1.00 7.53 289 HIS A O 1
ATOM 2243 N N . PRO A 1 300 ? 27.517 34.736 59.772 1.00 10.15 290 PRO A N 1
ATOM 2244 C CA . PRO A 1 300 ? 26.811 33.823 58.853 1.00 9.14 290 PRO A CA 1
ATOM 2245 C C . PRO A 1 300 ? 25.271 33.661 59.037 1.00 8.84 290 PRO A C 1
ATOM 2246 O O . PRO A 1 300 ? 24.773 33.351 60.122 1.00 8.30 290 PRO A O 1
ATOM 2250 N N . SER A 1 301 ? 24.533 33.865 57.948 1.00 10.53 291 SER A N 1
ATOM 2251 C CA . SER A 1 301 ? 23.071 33.790 57.930 1.00 10.46 291 SER A CA 1
ATOM 2252 C C . SER A 1 301 ? 22.479 32.715 58.827 1.00 11.21 291 SER A C 1
ATOM 2253 O O . SER A 1 301 ? 21.467 32.949 59.487 1.00 11.25 291 SER A O 1
ATOM 2256 N N . VAL A 1 302 ? 23.098 31.540 58.856 1.00 11.20 292 VAL A N 1
ATOM 2257 C CA . VAL A 1 302 ? 22.588 30.474 59.707 1.00 11.52 292 VAL A CA 1
ATOM 2258 C C . VAL A 1 302 ? 22.500 30.911 61.183 1.00 12.19 292 VAL A C 1
ATOM 2259 O O . VAL A 1 302 ? 21.725 30.346 61.946 1.00 11.41 292 VAL A O 1
ATOM 2263 N N . ALA A 1 303 ? 23.284 31.907 61.595 1.00 12.37 293 ALA A N 1
ATOM 2264 C CA . ALA A 1 303 ? 23.242 32.328 62.992 1.00 12.79 293 ALA A CA 1
ATOM 2265 C C . ALA A 1 303 ? 22.499 33.630 63.212 1.00 13.63 293 ALA A C 1
ATOM 2266 O O . ALA A 1 303 ? 22.590 34.240 64.281 1.00 14.02 293 ALA A O 1
ATOM 2268 N N . GLY A 1 304 ? 21.757 34.053 62.197 1.00 12.94 294 GLY A N 1
ATOM 2269 C CA . GLY A 1 304 ? 21.006 35.284 62.314 1.00 12.39 294 GLY A CA 1
ATOM 2270 C C . GLY A 1 304 ? 19.685 35.261 61.576 1.00 12.48 294 GLY A C 1
ATOM 2271 O O . GLY A 1 304 ? 19.128 34.206 61.271 1.00 13.83 294 GLY A O 1
ATOM 2272 N N . SER A 1 305 ? 19.195 36.447 61.264 1.00 12.15 295 SER A N 1
ATOM 2273 C CA . SER A 1 305 ? 17.927 36.566 60.597 1.00 13.26 295 SER A CA 1
ATOM 2274 C C . SER A 1 305 ? 18.021 37.310 59.303 1.00 14.34 295 SER A C 1
ATOM 2275 O O . SER A 1 305 ? 17.015 37.491 58.621 1.00 13.99 295 SER A O 1
ATOM 2278 N N . LEU A 1 306 ? 19.215 37.763 58.951 1.00 15.50 296 LEU A N 1
ATOM 2279 C CA . LEU A 1 306 ? 19.349 38.474 57.691 1.00 15.74 296 LEU A CA 1
ATOM 2280 C C . LEU A 1 306 ? 20.022 37.536 56.715 1.00 15.40 296 LEU A C 1
ATOM 2281 O O . LEU A 1 306 ? 20.839 36.714 57.112 1.00 16.28 296 LEU A O 1
ATOM 2286 N N . ASP A 1 307 ? 19.639 37.623 55.449 1.00 15.02 297 ASP A N 1
ATOM 2287 C CA . ASP A 1 307 ? 20.230 36.781 54.423 1.00 15.88 297 ASP A CA 1
ATOM 2288 C C . ASP A 1 307 ? 21.492 37.456 53.905 1.00 16.95 297 ASP A C 1
ATOM 2289 O O . ASP A 1 307 ? 21.438 38.293 53.002 1.00 16.77 297 ASP A O 1
ATOM 2302 N N . ALA A 1 309 ? 23.944 36.237 52.175 1.00 19.49 299 ALA A N 1
ATOM 2303 C CA . ALA A 1 309 ? 24.213 35.813 50.805 1.00 18.01 299 ALA A CA 1
ATOM 2304 C C . ALA A 1 309 ? 23.561 36.801 49.871 1.00 17.15 299 ALA A C 1
ATOM 2305 O O . ALA A 1 309 ? 24.174 37.283 48.932 1.00 17.74 299 ALA A O 1
ATOM 2307 N N . GLU A 1 310 ? 22.298 37.088 50.148 1.00 17.84 300 GLU A N 1
ATOM 2308 C CA . GLU A 1 310 ? 21.525 38.020 49.359 1.00 18.25 300 GLU A CA 1
ATOM 2309 C C . GLU A 1 310 ? 22.061 39.443 49.475 1.00 18.21 300 GLU A C 1
ATOM 2310 O O . GLU A 1 310 ? 22.087 40.179 48.497 1.00 17.63 300 GLU A O 1
ATOM 2316 N N . LEU A 1 311 ? 22.491 39.835 50.669 1.00 19.21 301 LEU A N 1
ATOM 2317 C CA . LEU A 1 311 ? 23.004 41.185 50.856 1.00 19.86 301 LEU A CA 1
ATOM 2318 C C . LEU A 1 311 ? 24.296 41.400 50.098 1.00 20.92 301 LEU A C 1
ATOM 2319 O O . LEU A 1 311 ? 24.487 42.441 49.462 1.00 21.39 301 LEU A O 1
ATOM 2332 N N . GLN A 1 313 ? 25.170 39.924 47.483 1.00 19.35 303 GLN A N 1
ATOM 2333 C CA . GLN A 1 313 ? 24.732 39.967 46.090 1.00 19.20 303 GLN A CA 1
ATOM 2334 C C . GLN A 1 313 ? 24.419 41.407 45.679 1.00 19.90 303 GLN A C 1
ATOM 2335 O O . GLN A 1 313 ? 25.054 41.974 44.768 1.00 18.88 303 GLN A O 1
ATOM 2341 N N . ALA A 1 314 ? 23.432 41.987 46.360 1.00 19.05 304 ALA A N 1
ATOM 2342 C CA . ALA A 1 314 ? 23.008 43.351 46.089 1.00 19.98 304 ALA A CA 1
ATOM 2343 C C . ALA A 1 314 ? 24.203 44.318 46.024 1.00 20.06 304 ALA A C 1
ATOM 2344 O O . ALA A 1 314 ? 24.207 45.261 45.221 1.00 19.62 304 ALA A O 1
ATOM 2346 N N . LEU A 1 315 ? 25.215 44.083 46.860 1.00 18.93 305 LEU A N 1
ATOM 2347 C CA . LEU A 1 315 ? 26.402 44.939 46.853 1.00 19.65 305 LEU A CA 1
ATOM 2348 C C . LEU A 1 315 ? 27.210 44.791 45.561 1.00 19.52 305 LEU A C 1
ATOM 2349 O O . LEU A 1 315 ? 27.863 45.737 45.096 1.00 18.54 305 LEU A O 1
ATOM 2354 N N . VAL A 1 316 ? 27.161 43.602 44.976 1.00 18.66 306 VAL A N 1
ATOM 2355 C CA . VAL A 1 316 ? 27.879 43.365 43.741 1.00 18.05 306 VAL A CA 1
ATOM 2356 C C . VAL A 1 316 ? 27.164 43.971 42.543 1.00 18.14 306 VAL A C 1
ATOM 2357 O O . VAL A 1 316 ? 27.801 44.440 41.600 1.00 16.01 306 VAL A O 1
ATOM 2361 N N . ASP A 1 317 ? 25.837 43.951 42.590 1.00 19.54 307 ASP A N 1
ATOM 2362 C CA . ASP A 1 317 ? 25.016 44.486 41.510 1.00 22.13 307 ASP A CA 1
ATOM 2363 C C . ASP A 1 317 ? 25.281 45.982 41.337 1.00 21.32 307 ASP A C 1
ATOM 2364 O O . ASP A 1 317 ? 25.291 46.512 40.220 1.00 21.20 307 ASP A O 1
ATOM 2369 N N . VAL A 1 318 ? 25.474 46.656 42.465 1.00 19.26 308 VAL A N 1
ATOM 2370 C CA . VAL A 1 318 ? 25.762 48.074 42.471 1.00 16.46 308 VAL A CA 1
ATOM 2371 C C . VAL A 1 318 ? 27.228 48.290 42.114 1.00 15.22 308 VAL A C 1
ATOM 2372 O O . VAL A 1 318 ? 27.605 49.351 41.638 1.00 14.19 308 VAL A O 1
ATOM 2376 N N . GLY A 1 319 ? 28.053 47.279 42.353 1.00 14.38 309 GLY A N 1
ATOM 2377 C CA . GLY A 1 319 ? 29.459 47.402 42.037 1.00 15.35 309 GLY A CA 1
ATOM 2378 C C . GLY A 1 319 ? 30.292 48.018 43.142 1.00 15.85 309 GLY A C 1
ATOM 2379 O O . GLY A 1 319 ? 31.321 48.635 42.869 1.00 14.58 309 GLY A O 1
ATOM 2380 N N . TYR A 1 320 ? 29.855 47.849 44.389 1.00 17.26 310 TYR A N 1
ATOM 2381 C CA . TYR A 1 320 ? 30.576 48.392 45.544 1.00 17.98 310 TYR A CA 1
ATOM 2382 C C . TYR A 1 320 ? 31.895 47.688 45.818 1.00 17.70 310 TYR A C 1
ATOM 2383 O O . TYR A 1 320 ? 31.903 46.574 46.323 1.00 18.17 310 TYR A O 1
ATOM 2392 N N . GLU A 1 321 ? 33.012 48.342 45.532 1.00 18.05 311 GLU A N 1
ATOM 2393 C CA . GLU A 1 321 ? 34.296 47.703 45.775 1.00 18.12 311 GLU A CA 1
ATOM 2394 C C . GLU A 1 321 ? 35.150 48.485 46.759 1.00 17.80 311 GLU A C 1
ATOM 2395 O O . GLU A 1 321 ? 36.384 48.401 46.737 1.00 17.98 311 GLU A O 1
ATOM 2401 N N . GLY A 1 322 ? 34.468 49.226 47.634 1.00 16.02 312 GLY A N 1
ATOM 2402 C CA . GLY A 1 322 ? 35.133 50.040 48.636 1.00 11.93 312 GLY A CA 1
ATOM 2403 C C . GLY A 1 322 ? 35.538 49.280 49.879 1.00 9.45 312 GLY A C 1
ATOM 2404 O O . GLY A 1 322 ? 35.620 48.051 49.882 1.00 7.79 312 GLY A O 1
ATOM 2405 N N . VAL A 1 323 ? 35.799 50.023 50.946 1.00 8.89 313 VAL A N 1
ATOM 2406 C CA . VAL A 1 323 ? 36.205 49.402 52.197 1.00 8.95 313 VAL A CA 1
ATOM 2407 C C . VAL A 1 323 ? 35.034 48.732 52.898 1.00 8.39 313 VAL A C 1
ATOM 2408 O O . VAL A 1 323 ? 33.938 49.276 52.945 1.00 7.66 313 VAL A O 1
ATOM 2412 N N . ILE A 1 324 ? 35.276 47.535 53.427 1.00 9.13 314 ILE A N 1
ATOM 2413 C CA . ILE A 1 324 ? 34.239 46.779 54.117 1.00 9.75 314 ILE A CA 1
ATOM 2414 C C . ILE A 1 324 ? 34.803 46.060 55.342 1.00 9.41 314 ILE A C 1
ATOM 2415 O O . ILE A 1 324 ? 35.880 45.466 55.279 1.00 9.59 314 ILE A O 1
ATOM 2420 N N . ARG A 1 325 ? 34.090 46.128 56.463 1.00 9.35 315 ARG A N 1
ATOM 2421 C CA . ARG A 1 325 ? 34.573 45.474 57.686 1.00 12.29 315 ARG A CA 1
ATOM 2422 C C . ARG A 1 325 ? 33.463 44.799 58.470 1.00 13.63 315 ARG A C 1
ATOM 2423 O O . ARG A 1 325 ? 32.354 45.324 58.580 1.00 14.48 315 ARG A O 1
ATOM 2431 N N . PRO A 1 326 ? 33.757 43.621 59.035 1.00 15.26 316 PRO A N 1
ATOM 2432 C CA . PRO A 1 326 ? 32.772 42.879 59.819 1.00 17.87 316 PRO A CA 1
ATOM 2433 C C . PRO A 1 326 ? 32.556 43.670 61.078 1.00 21.59 316 PRO A C 1
ATOM 2434 O O . PRO A 1 326 ? 33.495 44.286 61.616 1.00 26.09 316 PRO A O 1
ATOM 2438 N N . ASP A 1 327 ? 31.342 43.682 61.580 1.00 21.25 317 ASP A N 1
ATOM 2439 C CA . ASP A 1 327 ? 31.209 44.448 62.785 1.00 23.03 317 ASP A CA 1
ATOM 2440 C C . ASP A 1 327 ? 31.071 43.556 63.981 1.00 22.86 317 ASP A C 1
ATOM 2441 O O . ASP A 1 327 ? 31.554 42.425 63.990 1.00 22.65 317 ASP A O 1
ATOM 2446 N N . HIS A 1 328 ? 30.415 44.099 64.996 1.00 22.66 318 HIS A N 1
ATOM 2447 C CA . HIS A 1 328 ? 30.178 43.391 66.226 1.00 23.54 318 HIS A CA 1
ATOM 2448 C C . HIS A 1 328 ? 29.818 41.934 65.943 1.00 22.83 318 HIS A C 1
ATOM 2449 O O . HIS A 1 328 ? 29.169 41.612 64.945 1.00 21.53 318 HIS A O 1
ATOM 2456 N N . GLY A 1 329 ? 30.279 41.062 66.829 1.00 22.87 319 GLY A N 1
ATOM 2457 C CA . GLY A 1 329 ? 30.013 39.646 66.708 1.00 22.45 319 GLY A CA 1
ATOM 2458 C C . GLY A 1 329 ? 29.530 39.166 68.057 1.00 21.33 319 GLY A C 1
ATOM 2459 O O . GLY A 1 329 ? 28.447 39.556 68.500 1.00 21.39 319 GLY A O 1
ATOM 2460 N N . ARG A 1 330 ? 30.341 38.356 68.730 1.00 19.21 320 ARG A N 1
ATOM 2461 C CA . ARG A 1 330 ? 29.956 37.825 70.039 1.00 18.12 320 ARG A CA 1
ATOM 2462 C C . ARG A 1 330 ? 31.147 37.641 70.964 1.00 16.96 320 ARG A C 1
ATOM 2463 O O . ARG A 1 330 ? 32.290 37.783 70.544 1.00 18.28 320 ARG A O 1
ATOM 2471 N N . ALA A 1 331 ? 30.884 37.341 72.226 1.00 14.60 321 ALA A N 1
ATOM 2472 C CA . ALA A 1 331 ? 31.986 37.088 73.129 1.00 15.58 321 ALA A CA 1
ATOM 2473 C C . ALA A 1 331 ? 32.109 35.589 73.040 1.00 16.80 321 ALA A C 1
ATOM 2474 O O . ALA A 1 331 ? 31.195 34.863 73.433 1.00 18.96 321 ALA A O 1
ATOM 2476 N N . ILE A 1 332 ? 33.207 35.102 72.490 1.00 17.33 322 ILE A N 1
ATOM 2477 C CA . ILE A 1 332 ? 33.340 33.663 72.382 1.00 18.73 322 ILE A CA 1
ATOM 2478 C C . ILE A 1 332 ? 34.624 33.186 72.982 1.00 20.88 322 ILE A C 1
ATOM 2479 O O . ILE A 1 332 ? 35.481 33.971 73.383 1.00 20.87 322 ILE A O 1
ATOM 2484 N N . TRP A 1 333 ? 34.739 31.871 73.039 1.00 23.27 323 TRP A N 1
ATOM 2485 C CA . TRP A 1 333 ? 35.929 31.238 73.548 1.00 26.20 323 TRP A CA 1
ATOM 2486 C C . TRP A 1 333 ? 36.443 31.887 74.820 1.00 27.59 323 TRP A C 1
ATOM 2487 O O . TRP A 1 333 ? 37.638 32.130 74.947 1.00 28.27 323 TRP A O 1
ATOM 2498 N N . ASP A 1 334 ? 35.551 32.172 75.757 1.00 29.20 324 ASP A N 1
ATOM 2499 C CA . ASP A 1 334 ? 35.982 32.760 77.011 1.00 32.28 324 ASP A CA 1
ATOM 2500 C C . ASP A 1 334 ? 36.932 33.938 76.789 1.00 33.80 324 ASP A C 1
ATOM 2501 O O . ASP A 1 334 ? 37.951 34.061 77.470 1.00 33.61 324 ASP A O 1
ATOM 2506 N N . GLU A 1 335 ? 36.615 34.790 75.823 1.00 35.33 325 GLU A N 1
ATOM 2507 C CA . GLU A 1 335 ? 37.448 35.947 75.577 1.00 37.55 325 GLU A CA 1
ATOM 2508 C C . GLU A 1 335 ? 37.004 36.984 76.592 1.00 39.27 325 GLU A C 1
ATOM 2509 O O . GLU A 1 335 ? 35.809 37.160 76.832 1.00 39.80 325 GLU A O 1
ATOM 2515 N N . LYS A 1 336 ? 37.971 37.650 77.208 1.00 41.34 326 LYS A N 1
ATOM 2516 C CA . LYS A 1 336 ? 37.679 38.670 78.206 1.00 42.84 326 LYS A CA 1
ATOM 2517 C C . LYS A 1 336 ? 36.999 39.903 77.599 1.00 43.52 326 LYS A C 1
ATOM 2518 O O . LYS A 1 336 ? 36.078 40.468 78.189 1.00 43.31 326 LYS A O 1
ATOM 2524 N N . ALA A 1 337 ? 37.437 40.308 76.414 1.00 44.37 327 ALA A N 1
ATOM 2525 C CA . ALA A 1 337 ? 36.859 41.475 75.765 1.00 46.04 327 ALA A CA 1
ATOM 2526 C C . ALA A 1 337 ? 35.336 41.462 75.834 1.00 46.98 327 ALA A C 1
ATOM 2527 O O . ALA A 1 337 ? 34.721 40.406 75.956 1.00 46.58 327 ALA A O 1
ATOM 2537 N N . PRO A 1 339 ? 31.627 41.524 74.529 1.00 45.37 329 PRO A N 1
ATOM 2538 C CA . PRO A 1 339 ? 31.122 41.000 73.261 1.00 41.87 329 PRO A CA 1
ATOM 2539 C C . PRO A 1 339 ? 31.061 42.080 72.185 1.00 38.36 329 PRO A C 1
ATOM 2540 O O . PRO A 1 339 ? 30.603 43.202 72.428 1.00 36.91 329 PRO A O 1
ATOM 2544 N N . GLY A 1 340 ? 31.569 41.735 71.007 1.00 35.27 330 GLY A N 1
ATOM 2545 C CA . GLY A 1 340 ? 31.570 42.660 69.889 1.00 31.16 330 GLY A CA 1
ATOM 2546 C C . GLY A 1 340 ? 32.902 43.337 69.635 1.00 27.53 330 GLY A C 1
ATOM 2547 O O . GLY A 1 340 ? 33.276 43.587 68.491 1.00 27.00 330 GLY A O 1
ATOM 2548 N N . TYR A 1 341 ? 33.625 43.611 70.713 1.00 26.10 331 TYR A N 1
ATOM 2549 C CA . TYR A 1 341 ? 34.915 44.289 70.653 1.00 24.78 331 TYR A CA 1
ATOM 2550 C C . TYR A 1 341 ? 36.133 43.340 70.586 1.00 22.64 331 TYR A C 1
ATOM 2551 O O . TYR A 1 341 ? 37.281 43.792 70.488 1.00 23.08 331 TYR A O 1
ATOM 2560 N N . GLY A 1 342 ? 35.875 42.034 70.622 1.00 19.92 332 GLY A N 1
ATOM 2561 C CA . GLY A 1 342 ? 36.943 41.047 70.579 1.00 16.55 332 GLY A CA 1
ATOM 2562 C C . GLY A 1 342 ? 37.563 40.802 69.220 1.00 14.63 332 GLY A C 1
ATOM 2563 O O . GLY A 1 342 ? 37.132 41.371 68.220 1.00 15.76 332 GLY A O 1
ATOM 2564 N N . LEU A 1 343 ? 38.573 39.941 69.171 1.00 12.69 333 LEU A N 1
ATOM 2565 C CA . LEU A 1 343 ? 39.276 39.655 67.910 1.00 11.02 333 LEU A CA 1
ATOM 2566 C C . LEU A 1 343 ? 38.670 38.511 67.110 1.00 10.94 333 LEU A C 1
ATOM 2567 O O . LEU A 1 343 ? 38.506 38.598 65.898 1.00 9.85 333 LEU A O 1
ATOM 2572 N N . TYR A 1 344 ? 38.361 37.446 67.839 1.00 11.32 334 TYR A N 1
ATOM 2573 C CA . TYR A 1 344 ? 37.816 36.215 67.321 1.00 10.93 334 TYR A CA 1
ATOM 2574 C C . TYR A 1 344 ? 36.582 36.234 66.454 1.00 9.95 334 TYR A C 1
ATOM 2575 O O . TYR A 1 344 ? 36.642 36.115 65.228 1.00 11.20 334 TYR A O 1
ATOM 2584 N N . ASP A 1 345 ? 35.441 36.370 67.088 1.00 7.98 335 ASP A N 1
ATOM 2585 C CA . ASP A 1 345 ? 34.222 36.312 66.322 1.00 7.33 335 ASP A CA 1
ATOM 2586 C C . ASP A 1 345 ? 34.164 37.343 65.194 1.00 6.23 335 ASP A C 1
ATOM 2587 O O . ASP A 1 345 ? 33.400 37.181 64.240 1.00 4.62 335 ASP A O 1
ATOM 2592 N N . ARG A 1 346 ? 34.998 38.377 65.280 1.00 6.11 336 ARG A N 1
ATOM 2593 C CA . ARG A 1 346 ? 35.027 39.414 64.248 1.00 5.59 336 ARG A CA 1
ATOM 2594 C C . ARG A 1 346 ? 35.822 38.971 63.022 1.00 5.78 336 ARG A C 1
ATOM 2595 O O . ARG A 1 346 ? 35.509 39.348 61.897 1.00 4.52 336 ARG A O 1
ATOM 2603 N N . ALA A 1 347 ? 36.852 38.167 63.245 1.00 7.22 337 ALA A N 1
ATOM 2604 C CA . ALA A 1 347 ? 37.678 37.691 62.142 1.00 9.58 337 ALA A CA 1
ATOM 2605 C C . ALA A 1 347 ? 36.946 36.538 61.484 1.00 12.12 337 ALA A C 1
ATOM 2606 O O . ALA A 1 347 ? 36.907 36.393 60.260 1.00 12.85 337 ALA A O 1
ATOM 2616 N N . GLY A 1 349 ? 34.277 36.295 60.862 1.00 11.61 339 GLY A N 1
ATOM 2617 C CA . GLY A 1 349 ? 33.328 36.810 59.902 1.00 10.42 339 GLY A CA 1
ATOM 2618 C C . GLY A 1 349 ? 34.021 37.464 58.738 1.00 10.85 339 GLY A C 1
ATOM 2619 O O . GLY A 1 349 ? 33.558 37.407 57.602 1.00 12.60 339 GLY A O 1
ATOM 2620 N N . LEU A 1 350 ? 35.147 38.095 59.013 1.00 11.07 340 LEU A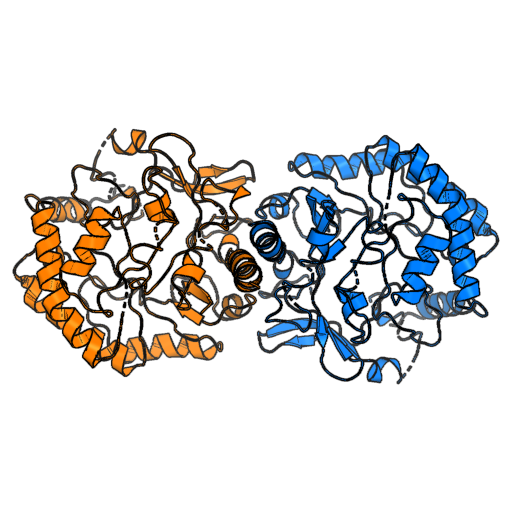 N 1
ATOM 2621 C CA . LEU A 1 350 ? 35.866 38.768 57.954 1.00 10.91 340 LEU A CA 1
ATOM 2622 C C . LEU A 1 350 ? 36.304 37.780 56.863 1.00 10.73 340 LEU A C 1
ATOM 2623 O O . LEU A 1 350 ? 36.601 38.189 55.747 1.00 11.65 340 LEU A O 1
ATOM 2628 N N . THR A 1 351 ? 36.318 36.487 57.175 1.00 8.41 341 THR A N 1
ATOM 2629 C CA . THR A 1 351 ? 36.720 35.493 56.198 1.00 7.95 341 THR A CA 1
ATOM 2630 C C . THR A 1 351 ? 35.477 34.859 55.603 1.00 11.55 341 THR A C 1
ATOM 2631 O O . THR A 1 351 ? 35.515 34.194 54.546 1.00 12.03 341 THR A O 1
ATOM 2635 N N . TYR A 1 352 ? 34.362 35.051 56.304 1.00 13.82 342 TYR A N 1
ATOM 2636 C CA . TYR A 1 352 ? 33.078 34.523 55.850 1.00 13.76 342 TYR A CA 1
ATOM 2637 C C . TYR A 1 352 ? 32.585 35.476 54.750 1.00 14.60 342 TYR A C 1
ATOM 2638 O O . TYR A 1 352 ? 32.320 35.046 53.625 1.00 14.72 342 TYR A O 1
ATOM 2647 N N . ILE A 1 353 ? 32.495 36.770 55.053 1.00 13.01 343 ILE A N 1
ATOM 2648 C CA . ILE A 1 353 ? 32.040 37.696 54.031 1.00 13.32 343 ILE A CA 1
ATOM 2649 C C . ILE A 1 353 ? 32.917 37.649 52.788 1.00 12.63 343 ILE A C 1
ATOM 2650 O O . ILE A 1 353 ? 32.476 38.021 51.699 1.00 11.34 343 ILE A O 1
ATOM 2655 N N . GLN A 1 354 ? 34.161 37.210 52.949 1.00 11.68 344 GLN A N 1
ATOM 2656 C CA . GLN A 1 354 ? 35.049 37.115 51.807 1.00 11.75 344 GLN A CA 1
ATOM 2657 C C . GLN A 1 354 ? 34.599 35.964 50.946 1.00 12.31 344 GLN A C 1
ATOM 2658 O O . GLN A 1 354 ? 34.688 36.022 49.717 1.00 12.66 344 GLN A O 1
ATOM 2664 N N . GLY A 1 355 ? 34.122 34.910 51.604 1.00 11.78 345 GLY A N 1
ATOM 2665 C CA . GLY A 1 355 ? 33.626 33.747 50.883 1.00 11.66 345 GLY A CA 1
ATOM 2666 C C . GLY A 1 355 ? 32.417 34.111 50.029 1.00 10.55 345 GLY A C 1
ATOM 2667 O O . GLY A 1 355 ? 32.319 33.745 48.859 1.00 10.02 345 GLY A O 1
ATOM 2668 N N . LEU A 1 356 ? 31.483 34.826 50.643 1.00 9.98 346 LEU A N 1
ATOM 2669 C CA . LEU A 1 356 ? 30.295 35.271 49.957 1.00 9.82 346 LEU A CA 1
ATOM 2670 C C . LEU A 1 356 ? 30.719 36.073 48.717 1.00 11.45 346 LEU A C 1
ATOM 2671 O O . LEU A 1 356 ? 30.264 35.793 47.608 1.00 12.42 346 LEU A O 1
ATOM 2676 N N . TYR A 1 357 ? 31.601 37.057 48.894 1.00 11.68 347 TYR A N 1
ATOM 2677 C CA . TYR A 1 357 ? 32.073 37.873 47.774 1.00 11.06 347 TYR A CA 1
ATOM 2678 C C . TYR A 1 357 ? 32.730 37.013 46.689 1.00 12.65 347 TYR A C 1
ATOM 2679 O O . TYR A 1 357 ? 32.261 36.993 45.550 1.00 12.33 347 TYR A O 1
ATOM 2688 N N . GLU A 1 358 ? 33.805 36.299 47.028 1.00 14.37 348 GLU A N 1
ATOM 2689 C CA . GLU A 1 358 ? 34.475 35.448 46.043 1.00 13.79 348 GLU A CA 1
ATOM 2690 C C . GLU A 1 358 ? 33.410 34.580 45.368 1.00 14.21 348 GLU A C 1
ATOM 2691 O O . GLU A 1 358 ? 33.260 34.592 44.148 1.00 14.56 348 GLU A O 1
ATOM 2697 N N . ALA A 1 359 ? 32.630 33.865 46.161 1.00 15.64 349 ALA A N 1
ATOM 2698 C CA . ALA A 1 359 ? 31.590 33.020 45.589 1.00 18.65 349 ALA A CA 1
ATOM 2699 C C . ALA A 1 359 ? 30.595 33.793 44.710 1.00 19.64 349 ALA A C 1
ATOM 2700 O O . ALA A 1 359 ? 30.166 33.298 43.673 1.00 17.53 349 ALA A O 1
ATOM 2702 N N . THR A 1 360 ? 30.230 35.002 45.127 1.00 23.40 350 THR A N 1
ATOM 2703 C CA . THR A 1 360 ? 29.279 35.830 44.376 1.00 26.30 350 THR A CA 1
ATOM 2704 C C . THR A 1 360 ? 29.839 36.322 43.047 1.00 27.99 350 THR A C 1
ATOM 2705 O O . THR A 1 360 ? 29.256 36.080 41.994 1.00 30.34 350 THR A O 1
ATOM 2709 N N . LYS A 1 361 ? 30.958 37.032 43.100 1.00 29.18 351 LYS A N 1
ATOM 2710 C CA . LYS A 1 361 ? 31.587 37.525 41.889 1.00 30.30 351 LYS A CA 1
ATOM 2711 C C . LYS A 1 361 ? 31.956 36.342 40.992 1.00 32.64 351 LYS A C 1
ATOM 2712 O O . LYS A 1 361 ? 32.127 36.513 39.789 1.00 33.59 351 LYS A O 1
ATOM 2718 N N . ALA A 1 362 ? 32.077 35.143 41.559 1.00 35.25 352 ALA A N 1
ATOM 2719 C CA . ALA A 1 362 ? 32.446 33.984 40.742 1.00 38.53 352 ALA A CA 1
ATOM 2720 C C . ALA A 1 362 ? 31.320 33.533 39.803 1.00 41.26 352 ALA A C 1
ATOM 2721 O O . ALA A 1 362 ? 30.399 32.801 40.193 1.00 41.28 352 ALA A O 1
ATOM 2723 N N . LYS A 1 363 ? 31.411 33.987 38.554 1.00 45.12 353 LYS A N 1
ATOM 2724 C CA . LYS A 1 363 ? 30.428 33.676 37.506 1.00 47.27 353 LYS A CA 1
ATOM 2725 C C . LYS A 1 363 ? 31.089 33.564 36.119 1.00 47.06 353 LYS A C 1
ATOM 2726 O O . LYS A 1 363 ? 30.689 34.317 35.194 1.00 46.53 353 LYS A O 1
ATOM 2740 N N . LYS B 1 12 ? 27.143 19.010 55.993 1.00 29.19 2 LYS B N 1
ATOM 2741 C CA . LYS B 1 12 ? 27.510 18.967 57.412 1.00 26.39 2 LYS B CA 1
ATOM 2742 C C . LYS B 1 12 ? 28.877 19.612 57.687 1.00 24.84 2 LYS B C 1
ATOM 2743 O O . LYS B 1 12 ? 29.922 19.011 57.431 1.00 22.96 2 LYS B O 1
ATOM 2749 N N . TRP B 1 13 ? 28.870 20.833 58.217 1.00 23.45 3 TRP B N 1
ATOM 2750 C CA . TRP B 1 13 ? 30.114 21.525 58.522 1.00 22.78 3 TRP B CA 1
ATOM 2751 C C . TRP B 1 13 ? 30.805 20.849 59.694 1.00 23.21 3 TRP B C 1
ATOM 2752 O O . TRP B 1 13 ? 30.343 20.928 60.839 1.00 24.14 3 TRP B O 1
ATOM 2763 N N . GLY B 1 14 ? 31.915 20.182 59.389 1.00 21.91 4 GLY B N 1
ATOM 2764 C CA . GLY B 1 14 ? 32.656 19.459 60.403 1.00 21.13 4 GLY B CA 1
ATOM 2765 C C . GLY B 1 14 ? 33.916 20.150 60.858 1.00 20.59 4 GLY B C 1
ATOM 2766 O O . GLY B 1 14 ? 34.272 21.210 60.345 1.00 21.37 4 GLY B O 1
ATOM 2767 N N . PHE B 1 15 ? 34.596 19.531 61.819 1.00 19.01 5 PHE B N 1
ATOM 2768 C CA . PHE B 1 15 ? 35.810 20.085 62.378 1.00 18.31 5 PHE B CA 1
ATOM 2769 C C . PHE B 1 15 ? 36.564 19.023 63.160 1.00 20.26 5 PHE B C 1
ATOM 2770 O O . PHE B 1 15 ? 36.096 18.546 64.193 1.00 19.48 5 PHE B O 1
ATOM 2778 N N . ARG B 1 16 ? 37.741 18.666 62.662 1.00 23.84 6 ARG B N 1
ATOM 2779 C CA . ARG B 1 16 ? 38.581 17.662 63.296 1.00 28.75 6 ARG B CA 1
ATOM 2780 C C . ARG B 1 16 ? 38.891 17.975 64.768 1.00 31.14 6 ARG B C 1
ATOM 2781 O O . ARG B 1 16 ? 39.262 19.099 65.120 1.00 31.13 6 ARG B O 1
ATOM 2789 N N . TRP B 1 17 ? 38.722 16.968 65.622 1.00 34.05 7 TRP B N 1
ATOM 2790 C CA . TRP B 1 17 ? 38.979 17.114 67.052 1.00 37.38 7 TRP B CA 1
ATOM 2791 C C . TRP B 1 17 ? 39.630 15.862 67.618 1.00 39.62 7 TRP B C 1
ATOM 2792 O O . TRP B 1 17 ? 39.186 14.746 67.359 1.00 40.23 7 TRP B O 1
ATOM 2803 N N . TYR B 1 18 ? 40.679 16.048 68.404 1.00 42.40 8 TYR B N 1
ATOM 2804 C CA . TYR B 1 18 ? 41.379 14.917 68.979 1.00 46.85 8 TYR B CA 1
ATOM 2805 C C . TYR B 1 18 ? 40.812 14.436 70.306 1.00 50.21 8 TYR B C 1
ATOM 2806 O O . TYR B 1 18 ? 41.511 13.803 71.101 1.00 50.51 8 TYR B O 1
ATOM 2815 N N . GLY B 1 19 ? 39.534 14.723 70.532 1.00 53.85 9 GLY B N 1
ATOM 2816 C CA . GLY B 1 19 ? 38.890 14.305 71.762 1.00 57.85 9 GLY B CA 1
ATOM 2817 C C . GLY B 1 19 ? 39.500 14.931 73.002 1.00 60.51 9 GLY B C 1
ATOM 2818 O O . GLY B 1 19 ? 40.436 15.739 72.916 1.00 60.99 9 GLY B O 1
ATOM 2819 N N . ALA B 1 20 ? 38.958 14.550 74.159 1.00 62.08 10 ALA B N 1
ATOM 2820 C CA . ALA B 1 20 ? 39.423 15.051 75.450 1.00 62.84 10 ALA B CA 1
ATOM 2821 C C . ALA B 1 20 ? 40.758 14.409 75.808 1.00 63.31 10 ALA B C 1
ATOM 2822 O O . ALA B 1 20 ? 40.860 13.677 76.790 1.00 63.48 10 ALA B O 1
ATOM 2824 N N . ALA B 1 21 ? 41.778 14.691 75.004 1.00 63.96 11 ALA B N 1
ATOM 2825 C CA . ALA B 1 21 ? 43.101 14.133 75.230 1.00 65.03 11 ALA B CA 1
ATOM 2826 C C . ALA B 1 21 ? 44.094 14.689 74.212 1.00 65.61 11 ALA B C 1
ATOM 2827 O O . ALA B 1 21 ? 43.891 14.561 73.001 1.00 66.31 11 ALA B O 1
ATOM 2829 N N . GLY B 1 22 ? 45.164 15.311 74.700 1.00 65.47 12 GLY B N 1
ATOM 2830 C CA . GLY B 1 22 ? 46.162 15.866 73.800 1.00 65.04 12 GLY B CA 1
ATOM 2831 C C . GLY B 1 22 ? 45.675 17.105 73.066 1.00 64.69 12 GLY B C 1
ATOM 2832 O O . GLY B 1 22 ? 46.445 18.046 72.854 1.00 64.84 12 GLY B O 1
ATOM 2833 N N . ASP B 1 23 ? 44.398 17.104 72.673 1.00 63.64 13 ASP B N 1
ATOM 2834 C CA . ASP B 1 23 ? 43.792 18.240 71.967 1.00 60.85 13 ASP B CA 1
ATOM 2835 C C . ASP B 1 23 ? 43.558 19.366 72.985 1.00 57.75 13 ASP B C 1
ATOM 2836 O O . ASP B 1 23 ? 42.586 19.343 73.742 1.00 57.72 13 ASP B O 1
ATOM 2841 N N . ALA B 1 24 ? 44.462 20.338 73.002 1.00 53.96 14 ALA B N 1
ATOM 2842 C CA . ALA B 1 24 ? 44.373 21.468 73.918 1.00 50.61 14 ALA B CA 1
ATOM 2843 C C . ALA B 1 24 ? 43.213 22.396 73.539 1.00 48.54 14 ALA B C 1
ATOM 2844 O O . ALA B 1 24 ? 43.083 23.498 74.075 1.00 48.13 14 ALA B O 1
ATOM 2846 N N . ILE B 1 25 ? 42.372 21.943 72.614 1.00 45.13 15 ILE B N 1
ATOM 2847 C CA . ILE B 1 25 ? 41.241 22.733 72.160 1.00 41.42 15 ILE B CA 1
ATOM 2848 C C . ILE B 1 25 ? 39.960 22.284 72.822 1.00 39.28 15 ILE B C 1
ATOM 2849 O O . ILE B 1 25 ? 39.384 21.275 72.443 1.00 38.94 15 ILE B O 1
ATOM 2854 N N . PRO B 1 26 ? 39.491 23.032 73.825 1.00 38.05 16 PRO B N 1
ATOM 2855 C CA . PRO B 1 26 ? 38.252 22.632 74.492 1.00 37.70 16 PRO B CA 1
ATOM 2856 C C . PRO B 1 26 ? 37.098 22.487 73.506 1.00 37.55 16 PRO B C 1
ATOM 2857 O O . PRO B 1 26 ? 37.015 23.208 72.506 1.00 37.55 16 PRO B O 1
ATOM 2861 N N . LEU B 1 27 ? 36.211 21.543 73.798 1.00 36.53 17 LEU B N 1
ATOM 2862 C CA . LEU B 1 27 ? 35.069 21.269 72.943 1.00 35.16 17 LEU B CA 1
ATOM 2863 C C . LEU B 1 27 ? 34.002 22.357 73.054 1.00 34.71 17 LEU B C 1
ATOM 2864 O O . LEU B 1 27 ? 33.249 22.585 72.107 1.00 34.93 17 LEU B O 1
ATOM 2869 N N . LYS B 1 28 ? 33.946 23.037 74.202 1.00 34.08 18 LYS B N 1
ATOM 2870 C CA . LYS B 1 28 ? 32.961 24.106 74.432 1.00 31.78 18 LYS B CA 1
ATOM 2871 C C . LYS B 1 28 ? 33.319 25.352 73.616 1.00 29.15 18 LYS B C 1
ATOM 2872 O O . LYS B 1 28 ? 32.562 26.316 73.566 1.00 26.89 18 LYS B O 1
ATOM 2878 N N . HIS B 1 29 ? 34.490 25.325 72.990 1.00 26.43 19 HIS B N 1
ATOM 2879 C CA . HIS B 1 29 ? 34.941 26.436 72.177 1.00 24.02 19 HIS B CA 1
ATOM 2880 C C . HIS B 1 29 ? 34.665 26.131 70.722 1.00 23.06 19 HIS B C 1
ATOM 2881 O O . HIS B 1 29 ? 34.213 26.988 69.968 1.00 23.13 19 HIS B O 1
ATOM 2888 N N . ILE B 1 30 ? 34.934 24.900 70.317 1.00 21.44 20 ILE B N 1
ATOM 2889 C CA . ILE B 1 30 ? 34.689 24.536 68.942 1.00 19.14 20 ILE B CA 1
ATOM 2890 C C . ILE B 1 30 ? 33.205 24.693 68.659 1.00 19.80 20 ILE B C 1
ATOM 2891 O O . ILE B 1 30 ? 32.826 25.187 67.598 1.00 20.06 20 ILE B O 1
ATOM 2896 N N . ARG B 1 31 ? 32.356 24.309 69.610 1.00 19.01 21 ARG B N 1
ATOM 2897 C CA . ARG B 1 31 ? 30.924 24.435 69.381 1.00 18.67 21 ARG B CA 1
ATOM 2898 C C . ARG B 1 31 ? 30.451 25.875 69.287 1.00 17.87 21 ARG B C 1
ATOM 2899 O O . ARG B 1 31 ? 29.271 26.117 69.063 1.00 17.48 21 ARG B O 1
ATOM 2907 N N . GLN B 1 32 ? 31.362 26.828 69.460 1.00 18.24 22 GLN B N 1
ATOM 2908 C CA . GLN B 1 32 ? 30.994 28.235 69.356 1.00 19.08 22 GLN B CA 1
ATOM 2909 C C . GLN B 1 32 ? 31.307 28.751 67.958 1.00 19.42 22 GLN B C 1
ATOM 2910 O O . GLN B 1 32 ? 31.037 29.915 67.645 1.00 20.40 22 GLN B O 1
ATOM 2916 N N . ILE B 1 33 ? 31.899 27.897 67.121 1.00 18.89 23 ILE B N 1
ATOM 2917 C CA . ILE B 1 33 ? 32.206 28.305 65.751 1.00 17.95 23 ILE B CA 1
ATOM 2918 C C . ILE B 1 33 ? 30.831 28.419 65.101 1.00 18.81 23 ILE B C 1
ATOM 2919 O O . ILE B 1 33 ? 29.956 27.561 65.289 1.00 17.92 23 ILE B O 1
ATOM 2924 N N . PRO B 1 34 ? 30.613 29.498 64.351 1.00 17.76 24 PRO B N 1
ATOM 2925 C CA . PRO B 1 34 ? 29.324 29.696 63.694 1.00 17.10 24 PRO B CA 1
ATOM 2926 C C . PRO B 1 34 ? 29.117 28.727 62.551 1.00 16.42 24 PRO B C 1
ATOM 2927 O O . PRO B 1 34 ? 29.915 28.675 61.626 1.00 16.89 24 PRO B O 1
ATOM 2931 N N . GLY B 1 35 ? 28.050 27.944 62.629 1.00 16.45 25 GLY B N 1
ATOM 2932 C CA . GLY B 1 35 ? 27.767 26.995 61.570 1.00 16.44 25 GLY B CA 1
ATOM 2933 C C . GLY B 1 35 ? 28.124 25.537 61.829 1.00 17.89 25 GLY B C 1
ATOM 2934 O O . GLY B 1 35 ? 27.465 24.649 61.272 1.00 17.91 25 GLY B O 1
ATOM 2935 N N . ILE B 1 36 ? 29.148 25.274 62.652 1.00 18.44 26 ILE B N 1
ATOM 2936 C CA . ILE B 1 36 ? 29.564 23.899 62.931 1.00 18.55 26 ILE B CA 1
ATOM 2937 C C . ILE B 1 36 ? 28.374 23.010 63.196 1.00 19.48 26 ILE B C 1
ATOM 2938 O O . ILE B 1 36 ? 27.458 23.372 63.941 1.00 18.89 26 ILE B O 1
ATOM 2943 N N . THR B 1 37 ? 28.379 21.840 62.572 1.00 20.00 27 THR B N 1
ATOM 2944 C CA . THR B 1 37 ? 27.282 20.924 62.786 1.00 21.09 27 THR B CA 1
ATOM 2945 C C . THR B 1 37 ? 27.777 19.745 63.602 1.00 21.27 27 THR B C 1
ATOM 2946 O O . THR B 1 37 ? 26.988 19.068 64.258 1.00 22.59 27 THR B O 1
ATOM 2950 N N . GLY B 1 38 ? 29.084 19.517 63.579 1.00 20.53 28 GLY B N 1
ATOM 2951 C CA . GLY B 1 38 ? 29.632 18.416 64.349 1.00 22.10 28 GLY B CA 1
ATOM 2952 C C . GLY B 1 38 ? 31.136 18.331 64.240 1.00 22.74 28 GLY B C 1
ATOM 2953 O O . GLY B 1 38 ? 31.757 19.236 63.702 1.00 23.36 28 GLY B O 1
ATOM 2954 N N . VAL B 1 39 ? 31.736 17.259 64.745 1.00 23.80 29 VAL B N 1
ATOM 2955 C CA . VAL B 1 39 ? 33.183 17.119 64.644 1.00 25.32 29 VAL B CA 1
ATOM 2956 C C . VAL B 1 39 ? 33.552 15.752 64.107 1.00 25.17 29 VAL B C 1
ATOM 2957 O O . VAL B 1 39 ? 32.693 14.885 63.950 1.00 25.21 29 VAL B O 1
ATOM 2961 N N . VAL B 1 40 ? 34.840 15.575 63.836 1.00 25.67 30 VAL B N 1
ATOM 2962 C CA . VAL B 1 40 ? 35.365 14.305 63.349 1.00 27.19 30 VAL B CA 1
ATOM 2963 C C . VAL B 1 40 ? 36.478 13.898 64.302 1.00 29.01 30 VAL B C 1
ATOM 2964 O O . VAL B 1 40 ? 37.562 14.485 64.283 1.00 30.13 30 VAL B O 1
ATOM 2968 N N . GLY B 1 41 ? 36.210 12.891 65.132 1.00 30.28 31 GLY B N 1
ATOM 2969 C CA . GLY B 1 41 ? 37.191 12.452 66.109 1.00 32.09 31 GLY B CA 1
ATOM 2970 C C . GLY B 1 41 ? 38.005 11.227 65.768 1.00 32.70 31 GLY B C 1
ATOM 2971 O O . GLY B 1 41 ? 37.889 10.658 64.679 1.00 32.53 31 GLY B O 1
ATOM 2972 N N . THR B 1 42 ? 38.836 10.828 66.727 1.00 34.07 32 THR B N 1
ATOM 2973 C CA . THR B 1 42 ? 39.708 9.671 66.578 1.00 36.33 32 THR B CA 1
ATOM 2974 C C . THR B 1 42 ? 40.450 9.314 67.865 1.00 36.49 32 THR B C 1
ATOM 2975 O O . THR B 1 42 ? 41.226 10.114 68.382 1.00 37.57 32 THR B O 1
ATOM 2979 N N . LEU B 1 43 ? 40.212 8.105 68.364 1.00 35.97 33 LEU B N 1
ATOM 2980 C CA . LEU B 1 43 ? 40.867 7.590 69.564 1.00 36.94 33 LEU B CA 1
ATOM 2981 C C . LEU B 1 43 ? 42.366 7.500 69.317 1.00 38.59 33 LEU B C 1
ATOM 2982 O O . LEU B 1 43 ? 42.849 6.543 68.706 1.00 38.23 33 LEU B O 1
ATOM 2987 N N . LEU B 1 44 ? 43.094 8.499 69.800 1.00 42.09 34 LEU B N 1
ATOM 2988 C CA . LEU B 1 44 ? 44.550 8.568 69.634 1.00 44.72 34 LEU B CA 1
ATOM 2989 C C . LEU B 1 44 ? 45.299 7.527 70.473 1.00 46.81 34 LEU B C 1
ATOM 2990 O O . LEU B 1 44 ? 46.504 7.314 70.295 1.00 46.35 34 LEU B O 1
ATOM 2995 N N . ASN B 1 45 ? 44.561 6.881 71.373 1.00 46.18 35 ASN B N 1
ATOM 2996 C CA . ASN B 1 45 ? 45.095 5.846 72.243 1.00 45.85 35 ASN B CA 1
ATOM 2997 C C . ASN B 1 45 ? 45.458 4.594 71.447 1.00 46.30 35 ASN B C 1
ATOM 2998 O O . ASN B 1 45 ? 46.623 4.188 71.388 1.00 44.32 35 ASN B O 1
ATOM 3003 N N . LYS B 1 46 ? 44.447 3.996 70.827 1.00 46.27 36 LYS B N 1
ATOM 3004 C CA . LYS B 1 46 ? 44.623 2.777 70.043 1.00 46.63 36 LYS B CA 1
ATOM 3005 C C . LYS B 1 46 ? 45.735 2.907 69.002 1.00 46.38 36 LYS B C 1
ATOM 3006 O O . LYS B 1 46 ? 46.003 3.995 68.486 1.00 46.10 36 LYS B O 1
ATOM 3012 N N . LEU B 1 47 ? 46.386 1.786 68.708 1.00 45.69 37 LEU B N 1
ATOM 3013 C CA . LEU B 1 47 ? 47.443 1.765 67.719 1.00 45.33 37 LEU B CA 1
ATOM 3014 C C . LEU B 1 47 ? 47.000 0.952 66.508 1.00 43.97 37 LEU B C 1
ATOM 3015 O O . LEU B 1 47 ? 46.027 0.198 66.577 1.00 43.02 37 LEU B O 1
ATOM 3020 N N . PRO B 1 48 ? 47.708 1.104 65.375 1.00 43.12 38 PRO B N 1
ATOM 3021 C CA . PRO B 1 48 ? 47.409 0.400 64.128 1.00 42.41 38 PRO B CA 1
ATOM 3022 C C . PRO B 1 48 ? 47.090 -1.068 64.342 1.00 42.31 38 PRO B C 1
ATOM 3023 O O . PRO B 1 48 ? 47.930 -1.837 64.814 1.00 41.19 38 PRO B O 1
ATOM 3027 N N . GLY B 1 49 ? 45.871 -1.456 63.998 1.00 41.68 39 GLY B N 1
ATOM 3028 C CA . GLY B 1 49 ? 45.495 -2.847 64.146 1.00 40.52 39 GLY B CA 1
ATOM 3029 C C . GLY B 1 49 ? 44.566 -3.149 65.298 1.00 39.29 39 GLY B C 1
ATOM 3030 O O . GLY B 1 49 ? 43.857 -4.154 65.264 1.00 39.83 39 GLY B O 1
ATOM 3031 N N . ASP B 1 50 ? 44.562 -2.294 66.315 1.00 38.01 40 ASP B N 1
ATOM 3032 C CA . ASP B 1 50 ? 43.703 -2.519 67.465 1.00 36.77 40 ASP B CA 1
ATOM 3033 C C . ASP B 1 50 ? 42.236 -2.537 67.106 1.00 35.78 40 ASP B C 1
ATOM 3034 O O . ASP B 1 50 ? 41.825 -2.124 66.018 1.00 36.52 40 ASP B O 1
ATOM 3039 N N . VAL B 1 51 ? 41.445 -3.020 68.046 1.00 33.71 41 VAL B N 1
ATOM 3040 C CA . VAL B 1 51 ? 40.020 -3.104 67.848 1.00 31.84 41 VAL B CA 1
ATOM 3041 C C . VAL B 1 51 ? 39.347 -2.053 68.692 1.00 31.60 41 VAL B C 1
ATOM 3042 O O . VAL B 1 51 ? 39.599 -1.969 69.885 1.00 33.25 41 VAL B O 1
ATOM 3046 N N . TRP B 1 52 ? 38.493 -1.248 68.077 1.00 30.50 42 TRP B N 1
ATOM 3047 C CA . TRP B 1 52 ? 37.784 -0.200 68.805 1.00 28.63 42 TRP B CA 1
ATOM 3048 C C . TRP B 1 52 ? 36.546 -0.768 69.481 1.00 28.46 42 TRP B C 1
ATOM 3049 O O . TRP B 1 52 ? 35.604 -1.199 68.804 1.00 27.74 42 TRP B O 1
ATOM 3060 N N . THR B 1 53 ? 36.551 -0.752 70.814 1.00 28.27 43 THR B N 1
ATOM 3061 C CA . THR B 1 53 ? 35.441 -1.276 71.613 1.00 29.02 43 THR B CA 1
ATOM 3062 C C . THR B 1 53 ? 34.259 -0.314 71.732 1.00 28.25 43 THR B C 1
ATOM 3063 O O . THR B 1 53 ? 34.437 0.879 71.977 1.00 27.21 43 THR B O 1
ATOM 3067 N N . VAL B 1 54 ? 33.053 -0.843 71.572 1.00 28.21 44 VAL B N 1
ATOM 3068 C CA . VAL B 1 54 ? 31.852 -0.019 71.661 1.00 29.80 44 VAL B CA 1
ATOM 3069 C C . VAL B 1 54 ? 31.924 0.915 72.863 1.00 29.95 44 VAL B C 1
ATOM 3070 O O . VAL B 1 54 ? 31.402 2.028 72.825 1.00 29.58 44 VAL B O 1
ATOM 3074 N N . ALA B 1 55 ? 32.572 0.460 73.929 1.00 30.54 45 ALA B N 1
ATOM 3075 C CA . ALA B 1 55 ? 32.720 1.270 75.132 1.00 31.66 45 ALA B CA 1
ATOM 3076 C C . ALA B 1 55 ? 33.454 2.584 74.826 1.00 32.54 45 ALA B C 1
ATOM 3077 O O . ALA B 1 55 ? 32.975 3.664 75.174 1.00 32.22 45 ALA B O 1
ATOM 3079 N N . GLU B 1 56 ? 34.612 2.477 74.175 1.00 33.71 46 GLU B N 1
ATOM 3080 C CA . GLU B 1 56 ? 35.428 3.636 73.813 1.00 34.71 46 GLU B CA 1
ATOM 3081 C C . GLU B 1 56 ? 34.717 4.555 72.810 1.00 34.95 46 GLU B C 1
ATOM 3082 O O . GLU B 1 56 ? 34.724 5.782 72.951 1.00 34.43 46 GLU B O 1
ATOM 3088 N N . ILE B 1 57 ? 34.117 3.946 71.791 1.00 35.47 47 ILE B N 1
ATOM 3089 C CA . ILE B 1 57 ? 33.388 4.670 70.755 1.00 34.22 47 ILE B CA 1
ATOM 3090 C C . ILE B 1 57 ? 32.233 5.425 71.413 1.00 34.52 47 ILE B C 1
ATOM 3091 O O . ILE B 1 57 ? 32.030 6.619 71.169 1.00 33.90 47 ILE B O 1
ATOM 3096 N N . GLN B 1 58 ? 31.490 4.729 72.268 1.00 35.61 48 GLN B N 1
ATOM 3097 C CA . GLN B 1 58 ? 30.362 5.348 72.954 1.00 35.14 48 GLN B CA 1
ATOM 3098 C C . GLN B 1 58 ? 30.859 6.519 73.792 1.00 33.21 48 GLN B C 1
ATOM 3099 O O . GLN B 1 58 ? 30.215 7.558 73.853 1.00 32.38 48 GLN B O 1
ATOM 3105 N N . ALA B 1 59 ? 32.014 6.345 74.426 1.00 33.17 49 ALA B N 1
ATOM 3106 C CA . ALA B 1 59 ? 32.604 7.395 75.256 1.00 33.11 49 ALA B CA 1
ATOM 3107 C C . ALA B 1 59 ? 32.839 8.648 74.424 1.00 32.71 49 ALA B C 1
ATOM 3108 O O . ALA B 1 59 ? 32.361 9.736 74.753 1.00 33.04 49 ALA B O 1
ATOM 3110 N N . LEU B 1 60 ? 33.597 8.472 73.348 1.00 32.26 50 LEU B N 1
ATOM 3111 C CA . LEU B 1 60 ? 33.922 9.548 72.432 1.00 31.08 50 LEU B CA 1
ATOM 3112 C C . LEU B 1 60 ? 32.657 10.248 71.967 1.00 31.76 50 LEU B C 1
ATOM 3113 O O . LEU B 1 60 ? 32.494 11.452 72.170 1.00 31.47 50 LEU B O 1
ATOM 3118 N N . LYS B 1 61 ? 31.766 9.481 71.338 1.00 31.69 51 LYS B N 1
ATOM 3119 C CA . LYS B 1 61 ? 30.519 10.027 70.827 1.00 31.14 51 LYS B CA 1
ATOM 3120 C C . LYS B 1 61 ? 29.787 10.838 71.892 1.00 32.06 51 LYS B C 1
ATOM 3121 O O . LYS B 1 61 ? 29.213 11.889 71.608 1.00 31.31 51 LYS B O 1
ATOM 3127 N N . GLN B 1 62 ? 29.823 10.351 73.124 1.00 33.10 52 GLN B N 1
ATOM 3128 C CA . GLN B 1 62 ? 29.137 11.030 74.196 1.00 35.72 52 GLN B CA 1
ATOM 3129 C C . GLN B 1 62 ? 29.770 12.374 74.506 1.00 36.04 52 GLN B C 1
ATOM 3130 O O . GLN B 1 62 ? 29.095 13.407 74.459 1.00 36.44 52 GLN B O 1
ATOM 3136 N N . SER B 1 63 ? 31.062 12.372 74.815 1.00 36.01 53 SER B N 1
ATOM 3137 C CA . SER B 1 63 ? 31.742 13.620 75.146 1.00 36.62 53 SER B CA 1
ATOM 3138 C C . SER B 1 63 ? 31.464 14.661 74.065 1.00 37.94 53 SER B C 1
ATOM 3139 O O . SER B 1 63 ? 31.445 15.862 74.328 1.00 39.79 53 SER B O 1
ATOM 3142 N N . VAL B 1 64 ? 31.229 14.199 72.846 1.00 38.02 54 VAL B N 1
ATOM 3143 C CA . VAL B 1 64 ? 30.946 15.114 71.756 1.00 37.61 54 VAL B CA 1
ATOM 3144 C C . VAL B 1 64 ? 29.521 15.641 71.869 1.00 38.38 54 VAL B C 1
ATOM 3145 O O . VAL B 1 64 ? 29.313 16.851 71.875 1.00 38.74 54 VAL B O 1
ATOM 3149 N N . GLU B 1 65 ? 28.547 14.739 71.970 1.00 38.87 55 GLU B N 1
ATOM 3150 C CA . GLU B 1 65 ? 27.149 15.145 72.056 1.00 39.52 55 GLU B CA 1
ATOM 3151 C C . GLU B 1 65 ? 26.812 15.947 73.305 1.00 39.72 55 GLU B C 1
ATOM 3152 O O . GLU B 1 65 ? 25.781 16.619 73.360 1.00 39.37 55 GLU B O 1
ATOM 3158 N N . GLN B 1 66 ? 27.689 15.878 74.303 1.00 40.53 56 GLN B N 1
ATOM 3159 C CA . GLN B 1 66 ? 27.515 16.634 75.542 1.00 40.77 56 GLN B CA 1
ATOM 3160 C C . GLN B 1 66 ? 27.492 18.125 75.209 1.00 38.95 56 GLN B C 1
ATOM 3161 O O . GLN B 1 66 ? 26.619 18.861 75.673 1.00 39.44 56 GLN B O 1
ATOM 3167 N N . GLU B 1 67 ? 28.457 18.557 74.401 1.00 36.86 57 GLU B N 1
ATOM 3168 C CA . GLU B 1 67 ? 28.554 19.950 73.984 1.00 34.69 57 GLU B CA 1
ATOM 3169 C C . GLU B 1 67 ? 27.652 20.233 72.794 1.00 32.02 57 GLU B C 1
ATOM 3170 O O . GLU B 1 67 ? 27.899 21.158 72.028 1.00 31.38 57 GLU B O 1
ATOM 3176 N N . GLY B 1 68 ? 26.618 19.417 72.637 1.00 29.69 58 GLY B N 1
ATOM 3177 C CA . GLY B 1 68 ? 25.669 19.610 71.557 1.00 26.83 58 GLY B CA 1
ATOM 3178 C C . GLY B 1 68 ? 26.246 19.542 70.167 1.00 24.57 58 GLY B C 1
ATOM 3179 O O . GLY B 1 68 ? 25.763 20.204 69.251 1.00 25.62 58 GLY B O 1
ATOM 3180 N N . LEU B 1 69 ? 27.286 18.740 70.007 1.00 22.73 59 LEU B N 1
ATOM 3181 C CA . LEU B 1 69 ? 27.930 18.571 68.710 1.00 20.79 59 LEU B CA 1
ATOM 3182 C C . LEU B 1 69 ? 27.712 17.145 68.258 1.00 20.40 59 LEU B C 1
ATOM 3183 O O . LEU B 1 69 ? 27.723 16.233 69.078 1.00 21.78 59 LEU B O 1
ATOM 3188 N N . ALA B 1 70 ? 27.518 16.940 66.963 1.00 18.22 60 ALA B N 1
ATOM 3189 C CA . ALA B 1 70 ? 27.325 15.590 66.455 1.00 16.69 60 ALA B CA 1
ATOM 3190 C C . ALA B 1 70 ? 28.674 14.991 66.035 1.00 15.74 60 ALA B C 1
ATOM 3191 O O . ALA B 1 70 ? 29.567 15.707 65.577 1.00 16.65 60 ALA B O 1
ATOM 3193 N N . LEU B 1 71 ? 28.830 13.685 66.217 1.00 13.63 61 LEU B N 1
ATOM 3194 C CA . LEU B 1 71 ? 30.066 13.019 65.825 1.00 12.34 61 LEU B CA 1
ATOM 3195 C C . LEU B 1 71 ? 29.870 12.627 64.369 1.00 12.02 61 LEU B C 1
ATOM 3196 O O . LEU B 1 71 ? 29.315 11.564 64.072 1.00 11.10 61 LEU B O 1
ATOM 3201 N N . LEU B 1 72 ? 30.317 13.494 63.465 1.00 11.30 62 LEU B N 1
ATOM 3202 C CA . LEU B 1 72 ? 30.161 13.256 62.033 1.00 11.43 62 LEU B CA 1
ATOM 3203 C C . LEU B 1 72 ? 30.874 12.014 61.481 1.00 12.46 62 LEU B C 1
ATOM 3204 O O . LEU B 1 72 ? 30.371 11.382 60.559 1.00 14.15 62 LEU B O 1
ATOM 3209 N N . GLY B 1 73 ? 32.026 11.652 62.036 1.00 13.58 63 GLY B N 1
ATOM 3210 C CA . GLY B 1 73 ? 32.720 10.470 61.557 1.00 14.73 63 GLY B CA 1
ATOM 3211 C C . GLY B 1 73 ? 34.060 10.349 62.223 1.00 16.71 63 GLY B C 1
ATOM 3212 O O . GLY B 1 73 ? 34.549 11.320 62.785 1.00 17.35 63 GLY B O 1
ATOM 3213 N N . ILE B 1 74 ? 34.657 9.167 62.189 1.00 20.18 64 ILE B N 1
ATOM 3214 C CA . ILE B 1 74 ? 35.967 9.013 62.807 1.00 24.91 64 ILE B CA 1
ATOM 3215 C C . ILE B 1 74 ? 36.986 8.945 61.696 1.00 28.65 64 ILE B C 1
ATOM 3216 O O . ILE B 1 74 ? 36.703 8.440 60.605 1.00 27.61 64 ILE B O 1
ATOM 3221 N N . GLU B 1 75 ? 38.174 9.459 61.977 1.00 33.99 65 GLU B N 1
ATOM 3222 C CA . GLU B 1 75 ? 39.229 9.477 60.984 1.00 39.34 65 GLU B CA 1
ATOM 3223 C C . GLU B 1 75 ? 40.305 8.453 61.307 1.00 41.89 65 GLU B C 1
ATOM 3224 O O . GLU B 1 75 ? 40.040 7.244 61.309 1.00 40.89 65 GLU B O 1
ATOM 3230 N N . SER B 1 76 ? 41.511 8.945 61.581 1.00 45.74 66 SER B N 1
ATOM 3231 C CA . SER B 1 76 ? 42.644 8.085 61.888 1.00 48.86 66 SER B CA 1
ATOM 3232 C C . SER B 1 76 ? 42.137 6.699 62.235 1.00 49.34 66 SER B C 1
ATOM 3233 O O . SER B 1 76 ? 41.581 6.478 63.309 1.00 50.39 66 SER B O 1
ATOM 3236 N N . VAL B 1 77 ? 42.281 5.772 61.305 1.00 49.86 67 VAL B N 1
ATOM 3237 C CA . VAL B 1 77 ? 41.831 4.424 61.569 1.00 50.62 67 VAL B CA 1
ATOM 3238 C C . VAL B 1 77 ? 43.056 3.502 61.644 1.00 51.90 67 VAL B C 1
ATOM 3239 O O . VAL B 1 77 ? 44.178 3.907 61.315 1.00 52.24 67 VAL B O 1
ATOM 3243 N N . ALA B 1 78 ? 42.844 2.267 62.083 1.00 52.75 68 ALA B N 1
ATOM 3244 C CA . ALA B 1 78 ? 43.938 1.308 62.224 1.00 53.58 68 ALA B CA 1
ATOM 3245 C C . ALA B 1 78 ? 44.269 0.521 60.952 1.00 53.22 68 ALA B C 1
ATOM 3246 O O . ALA B 1 78 ? 43.748 -0.580 60.748 1.00 55.39 68 ALA B O 1
ATOM 3248 N N . ILE B 1 79 ? 45.134 1.063 60.099 1.00 50.61 69 ILE B N 1
ATOM 3249 C CA . ILE B 1 79 ? 45.509 0.348 58.881 1.00 47.99 69 ILE B CA 1
ATOM 3250 C C . ILE B 1 79 ? 46.881 -0.289 59.031 1.00 46.52 69 ILE B C 1
ATOM 3251 O O . ILE B 1 79 ? 47.862 0.173 58.450 1.00 47.37 69 ILE B O 1
ATOM 3256 N N . HIS B 1 80 ? 46.922 -1.358 59.825 1.00 43.86 70 HIS B N 1
ATOM 3257 C CA . HIS B 1 80 ? 48.140 -2.115 60.130 1.00 40.97 70 HIS B CA 1
ATOM 3258 C C . HIS B 1 80 ? 49.005 -2.382 58.897 1.00 39.48 70 HIS B C 1
ATOM 3259 O O . HIS B 1 80 ? 48.497 -2.684 57.817 1.00 39.45 70 HIS B O 1
ATOM 3266 N N . ASP B 1 81 ? 50.320 -2.270 59.069 1.00 37.28 71 ASP B N 1
ATOM 3267 C CA . ASP B 1 81 ? 51.249 -2.482 57.966 1.00 35.14 71 ASP B CA 1
ATOM 3268 C C . ASP B 1 81 ? 51.081 -3.859 57.334 1.00 33.85 71 ASP B C 1
ATOM 3269 O O . ASP B 1 81 ? 51.425 -4.066 56.166 1.00 33.15 71 ASP B O 1
ATOM 3274 N N . ALA B 1 82 ? 50.543 -4.801 58.100 1.00 32.06 72 ALA B N 1
ATOM 3275 C CA . ALA B 1 82 ? 50.347 -6.145 57.585 1.00 30.38 72 ALA B CA 1
ATOM 3276 C C . ALA B 1 82 ? 49.390 -6.144 56.401 1.00 29.26 72 ALA B C 1
ATOM 3277 O O . ALA B 1 82 ? 49.697 -6.715 55.364 1.00 29.33 72 ALA B O 1
ATOM 3279 N N . ILE B 1 83 ? 48.239 -5.498 56.542 1.00 28.08 73 ILE B N 1
ATOM 3280 C CA . ILE B 1 83 ? 47.282 -5.472 55.448 1.00 28.35 73 ILE B CA 1
ATOM 3281 C C . ILE B 1 83 ? 47.880 -4.761 54.246 1.00 28.45 73 ILE B C 1
ATOM 3282 O O . ILE B 1 83 ? 47.669 -5.168 53.104 1.00 28.26 73 ILE B O 1
ATOM 3287 N N . LYS B 1 84 ? 48.634 -3.698 54.511 1.00 29.02 74 LYS B N 1
ATOM 3288 C CA . LYS B 1 84 ? 49.250 -2.905 53.455 1.00 29.14 74 LYS B CA 1
ATOM 3289 C C . LYS B 1 84 ? 50.376 -3.642 52.747 1.00 29.43 74 LYS B C 1
ATOM 3290 O O . LYS B 1 84 ? 50.357 -3.786 51.524 1.00 29.77 74 LYS B O 1
ATOM 3296 N N . ALA B 1 85 ? 51.358 -4.116 53.503 1.00 29.41 75 ALA B N 1
ATOM 3297 C CA . ALA B 1 85 ? 52.466 -4.824 52.879 1.00 29.81 75 ALA B CA 1
ATOM 3298 C C . ALA B 1 85 ? 51.986 -6.129 52.244 1.00 29.96 75 ALA B C 1
ATOM 3299 O O . ALA B 1 85 ? 52.475 -6.531 51.189 1.00 30.44 75 ALA B O 1
ATOM 3301 N N . GLY B 1 86 ? 51.022 -6.786 52.877 1.00 30.21 76 GLY B N 1
ATOM 3302 C CA . GLY B 1 86 ? 50.518 -8.032 52.326 1.00 30.92 76 GLY B CA 1
ATOM 3303 C C . GLY B 1 86 ? 50.966 -9.252 53.112 1.00 32.41 76 GLY B C 1
ATOM 3304 O O . GLY B 1 86 ? 50.848 -10.388 52.644 1.00 31.76 76 GLY B O 1
ATOM 3305 N N . THR B 1 87 ? 51.490 -9.006 54.310 1.00 33.60 77 THR B N 1
ATOM 3306 C CA . THR B 1 87 ? 51.951 -10.061 55.205 1.00 35.58 77 THR B CA 1
ATOM 3307 C C . THR B 1 87 ? 50.861 -11.116 55.409 1.00 36.78 77 THR B C 1
ATOM 3308 O O . THR B 1 87 ? 49.797 -11.053 54.804 1.00 37.93 77 THR B O 1
ATOM 3312 N N . ASP B 1 88 ? 51.119 -12.079 56.282 1.00 37.56 78 ASP B N 1
ATOM 3313 C CA . ASP B 1 88 ? 50.158 -13.139 56.533 1.00 39.69 78 ASP B CA 1
ATOM 3314 C C . ASP B 1 88 ? 49.208 -12.785 57.664 1.00 40.61 78 ASP B C 1
ATOM 3315 O O . ASP B 1 88 ? 48.046 -13.223 57.693 1.00 39.94 78 ASP B O 1
ATOM 3320 N N . GLN B 1 89 ? 49.713 -11.983 58.594 1.00 41.21 79 GLN B N 1
ATOM 3321 C CA . GLN B 1 89 ? 48.929 -11.554 59.748 1.00 41.91 79 GLN B CA 1
ATOM 3322 C C . GLN B 1 89 ? 47.802 -10.607 59.336 1.00 40.98 79 GLN B C 1
ATOM 3323 O O . GLN B 1 89 ? 46.955 -10.223 60.154 1.00 40.08 79 GLN B O 1
ATOM 3329 N N . ARG B 1 90 ? 47.796 -10.236 58.060 1.00 39.15 80 ARG B N 1
ATOM 3330 C CA . ARG B 1 90 ? 46.781 -9.331 57.551 1.00 36.20 80 ARG B CA 1
ATOM 3331 C C . ARG B 1 90 ? 45.383 -9.893 57.737 1.00 35.35 80 ARG B C 1
ATOM 3332 O O . ARG B 1 90 ? 44.447 -9.139 57.988 1.00 35.41 80 ARG B O 1
ATOM 3340 N N . ASP B 1 91 ? 45.236 -11.212 57.622 1.00 34.32 81 ASP B N 1
ATOM 3341 C CA . ASP B 1 91 ? 43.920 -11.827 57.775 1.00 33.48 81 ASP B CA 1
ATOM 3342 C C . ASP B 1 91 ? 43.335 -11.592 59.170 1.00 32.82 81 ASP B C 1
ATOM 3343 O O . ASP B 1 91 ? 42.125 -11.411 59.324 1.00 32.15 81 ASP B O 1
ATOM 3348 N N . HIS B 1 92 ? 44.200 -11.580 60.180 1.00 31.91 82 HIS B N 1
ATOM 3349 C CA . HIS B 1 92 ? 43.775 -11.355 61.553 1.00 29.50 82 HIS B CA 1
ATOM 3350 C C . HIS B 1 92 ? 43.445 -9.898 61.766 1.00 28.97 82 HIS B C 1
ATOM 3351 O O . HIS B 1 92 ? 42.517 -9.578 62.503 1.00 28.59 82 HIS B O 1
ATOM 3358 N N . TYR B 1 93 ? 44.217 -9.016 61.135 1.00 29.60 83 TYR B N 1
ATOM 3359 C CA . TYR B 1 93 ? 43.981 -7.577 61.252 1.00 29.29 83 TYR B CA 1
ATOM 3360 C C . TYR B 1 93 ? 42.766 -7.123 60.443 1.00 28.87 83 TYR B C 1
ATOM 3361 O O . TYR B 1 93 ? 42.020 -6.250 60.898 1.00 28.74 83 TYR B O 1
ATOM 3370 N N . ILE B 1 94 ? 42.551 -7.709 59.262 1.00 28.46 84 ILE B N 1
ATOM 3371 C CA . ILE B 1 94 ? 41.384 -7.334 58.463 1.00 28.16 84 ILE B CA 1
ATOM 3372 C C . ILE B 1 94 ? 40.163 -7.828 59.211 1.00 27.77 84 ILE B C 1
ATOM 3373 O O . ILE B 1 94 ? 39.058 -7.348 58.991 1.00 28.96 84 ILE B O 1
ATOM 3378 N N . ASP B 1 95 ? 40.350 -8.792 60.100 1.00 27.51 85 ASP B N 1
ATOM 3379 C CA . ASP B 1 95 ? 39.208 -9.275 60.861 1.00 29.21 85 ASP B CA 1
ATOM 3380 C C . ASP B 1 95 ? 38.971 -8.369 62.073 1.00 28.70 85 ASP B C 1
ATOM 3381 O O . ASP B 1 95 ? 37.825 -8.094 62.438 1.00 28.58 85 ASP B O 1
ATOM 3386 N N . ASN B 1 96 ? 40.051 -7.897 62.691 1.00 27.79 86 ASN B N 1
ATOM 3387 C CA . ASN B 1 96 ? 39.914 -7.000 63.835 1.00 27.45 86 ASN B CA 1
ATOM 3388 C C . ASN B 1 96 ? 39.409 -5.641 63.341 1.00 27.05 86 ASN B C 1
ATOM 3389 O O . ASN B 1 96 ? 38.825 -4.857 64.099 1.00 27.12 86 ASN B O 1
ATOM 3394 N N . TYR B 1 97 ? 39.615 -5.376 62.056 1.00 26.01 87 TYR B N 1
ATOM 3395 C CA . TYR B 1 97 ? 39.173 -4.121 61.477 1.00 25.02 87 TYR B CA 1
ATOM 3396 C C . TYR B 1 97 ? 37.691 -4.187 61.167 1.00 26.02 87 TYR B C 1
ATOM 3397 O O . TYR B 1 97 ? 36.955 -3.222 61.401 1.00 27.28 87 TYR B O 1
ATOM 3406 N N . ARG B 1 98 ? 37.245 -5.316 60.628 1.00 25.12 88 ARG B N 1
ATOM 3407 C CA . ARG B 1 98 ? 35.833 -5.432 60.323 1.00 26.98 88 ARG B CA 1
ATOM 3408 C C . ARG B 1 98 ? 35.062 -5.479 61.634 1.00 26.46 88 ARG B C 1
ATOM 3409 O O . ARG B 1 98 ? 33.893 -5.096 61.695 1.00 26.22 88 ARG B O 1
ATOM 3417 N N . GLN B 1 99 ? 35.728 -5.933 62.690 1.00 26.77 89 GLN B N 1
ATOM 3418 C CA . GLN B 1 99 ? 35.085 -6.007 64.001 1.00 26.40 89 GLN B CA 1
ATOM 3419 C C . GLN B 1 99 ? 34.762 -4.610 64.526 1.00 25.86 89 GLN B C 1
ATOM 3420 O O . GLN B 1 99 ? 33.621 -4.328 64.899 1.00 25.47 89 GLN B O 1
ATOM 3426 N N . THR B 1 100 ? 35.764 -3.732 64.546 1.00 25.43 90 THR B N 1
ATOM 3427 C CA . THR B 1 100 ? 35.549 -2.365 65.021 1.00 25.10 90 THR B CA 1
ATOM 3428 C C . THR B 1 100 ? 34.513 -1.708 64.119 1.00 24.78 90 THR B C 1
ATOM 3429 O O . THR B 1 100 ? 33.715 -0.886 64.567 1.00 24.62 90 THR B O 1
ATOM 3433 N N . LEU B 1 101 ? 34.546 -2.069 62.841 1.00 24.47 91 LEU B N 1
ATOM 3434 C CA . LEU B 1 101 ? 33.608 -1.523 61.872 1.00 25.24 91 LEU B CA 1
ATOM 3435 C C . LEU B 1 101 ? 32.183 -1.843 62.341 1.00 25.93 91 LEU B C 1
ATOM 3436 O O . LEU B 1 101 ? 31.256 -1.047 62.150 1.00 26.61 91 LEU B O 1
ATOM 3441 N N . ARG B 1 102 ? 32.017 -3.007 62.962 1.00 25.56 92 ARG B N 1
ATOM 3442 C CA . ARG B 1 102 ? 30.717 -3.407 63.480 1.00 25.87 92 ARG B CA 1
ATOM 3443 C C . ARG B 1 102 ? 30.423 -2.583 64.722 1.00 25.66 92 ARG B C 1
ATOM 3444 O O . ARG B 1 102 ? 29.278 -2.229 64.991 1.00 27.03 92 ARG B O 1
ATOM 3452 N N . ASN B 1 103 ? 31.467 -2.268 65.476 1.00 25.45 93 ASN B N 1
ATOM 3453 C CA . ASN B 1 103 ? 31.305 -1.477 66.689 1.00 25.14 93 ASN B CA 1
ATOM 3454 C C . ASN B 1 103 ? 30.916 -0.045 66.355 1.00 25.53 93 ASN B C 1
ATOM 3455 O O . ASN B 1 103 ? 30.051 0.535 67.002 1.00 26.48 93 ASN B O 1
ATOM 3460 N N . LEU B 1 104 ? 31.554 0.522 65.338 1.00 25.93 94 LEU B N 1
ATOM 3461 C CA . LEU B 1 104 ? 31.250 1.883 64.928 1.00 26.34 94 LEU B CA 1
ATOM 3462 C C . LEU B 1 104 ? 29.810 1.999 64.436 1.00 27.35 94 LEU B C 1
ATOM 3463 O O . LEU B 1 104 ? 29.139 3.007 64.681 1.00 26.92 94 LEU B O 1
ATOM 3468 N N . GLY B 1 105 ? 29.342 0.965 63.737 1.00 28.25 95 GLY B N 1
ATOM 3469 C CA . GLY B 1 105 ? 27.986 0.977 63.210 1.00 29.48 95 GLY B CA 1
ATOM 3470 C C . GLY B 1 105 ? 26.963 0.855 64.320 1.00 30.51 95 GLY B C 1
ATOM 3471 O O . GLY B 1 105 ? 25.845 1.388 64.241 1.00 30.34 95 GLY B O 1
ATOM 3472 N N . LYS B 1 106 ? 27.370 0.143 65.365 1.00 30.58 96 LYS B N 1
ATOM 3473 C CA . LYS B 1 106 ? 26.530 -0.097 66.520 1.00 30.59 96 LYS B CA 1
ATOM 3474 C C . LYS B 1 106 ? 26.348 1.192 67.300 1.00 30.01 96 LYS B C 1
ATOM 3475 O O . LYS B 1 106 ? 25.354 1.371 68.005 1.00 31.02 96 LYS B O 1
ATOM 3481 N N . CYS B 1 107 ? 27.300 2.103 67.166 1.00 28.19 97 CYS B N 1
ATOM 3482 C CA . CYS B 1 107 ? 27.194 3.356 67.883 1.00 27.33 97 CYS B CA 1
ATOM 3483 C C . CYS B 1 107 ? 26.656 4.479 66.992 1.00 27.82 97 CYS B C 1
ATOM 3484 O O . CYS B 1 107 ? 26.626 5.644 67.397 1.00 28.38 97 CYS B O 1
ATOM 3487 N N . GLY B 1 108 ? 26.226 4.121 65.781 1.00 26.51 98 GLY B N 1
ATOM 3488 C CA . GLY B 1 108 ? 25.667 5.104 64.868 1.00 24.79 98 GLY B CA 1
ATOM 3489 C C . GLY B 1 108 ? 26.640 5.779 63.923 1.00 24.24 98 GLY B C 1
ATOM 3490 O O . GLY B 1 108 ? 26.223 6.452 62.979 1.00 25.08 98 GLY B O 1
ATOM 3491 N N . ILE B 1 109 ? 27.935 5.619 64.167 1.00 22.90 99 ILE B N 1
ATOM 3492 C CA . ILE B 1 109 ? 28.928 6.229 63.297 1.00 21.20 99 ILE B CA 1
ATOM 3493 C C . ILE B 1 109 ? 28.698 5.779 61.873 1.00 19.58 99 ILE B C 1
ATOM 3494 O O . ILE B 1 109 ? 28.434 4.607 61.628 1.00 19.69 99 ILE B O 1
ATOM 3499 N N . SER B 1 110 ? 28.793 6.701 60.925 1.00 19.22 100 SER B N 1
ATOM 3500 C CA . SER B 1 110 ? 28.556 6.338 59.531 1.00 19.43 100 SER B CA 1
ATOM 3501 C C . SER B 1 110 ? 29.667 6.728 58.574 1.00 20.16 100 SER B C 1
ATOM 3502 O O . SER B 1 110 ? 29.594 6.426 57.379 1.00 21.10 100 SER B O 1
ATOM 3505 N N . LEU B 1 111 ? 30.695 7.391 59.090 1.00 20.28 101 LEU B 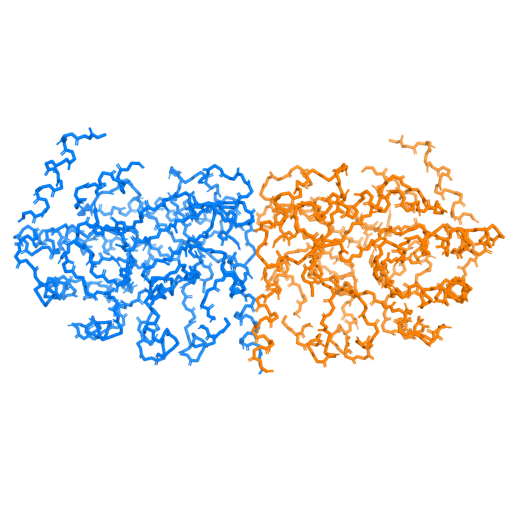N 1
ATOM 3506 C CA . LEU B 1 111 ? 31.792 7.817 58.240 1.00 20.04 101 LEU B CA 1
ATOM 3507 C C . LEU B 1 111 ? 33.158 7.497 58.821 1.00 20.45 101 LEU B C 1
ATOM 3508 O O . LEU B 1 111 ? 33.445 7.811 59.979 1.00 20.80 101 LEU B O 1
ATOM 3513 N N . VAL B 1 112 ? 33.999 6.873 58.001 1.00 20.26 102 VAL B N 1
ATOM 3514 C CA . VAL B 1 112 ? 35.345 6.501 58.406 1.00 19.33 102 VAL B CA 1
ATOM 3515 C C . VAL B 1 112 ? 36.344 6.930 57.352 1.00 20.48 102 VAL B C 1
ATOM 3516 O O . VAL B 1 112 ? 36.221 6.576 56.182 1.00 20.64 102 VAL B O 1
ATOM 3520 N N . CYS B 1 113 ? 37.333 7.703 57.774 1.00 21.23 103 CYS B N 1
ATOM 3521 C CA . CYS B 1 113 ? 38.379 8.166 56.878 1.00 20.94 103 CYS B CA 1
ATOM 3522 C C . CYS B 1 113 ? 39.642 7.331 57.159 1.00 20.42 103 CYS B C 1
ATOM 3523 O O . CYS B 1 113 ? 39.974 7.045 58.316 1.00 20.33 103 CYS B O 1
ATOM 3526 N N . TYR B 1 114 ? 40.340 6.939 56.102 1.00 19.50 104 TYR B N 1
ATOM 3527 C CA . TYR B 1 114 ? 41.527 6.108 56.246 1.00 18.08 104 TYR B CA 1
ATOM 3528 C C . TYR B 1 114 ? 42.504 6.354 55.108 1.00 18.79 104 TYR B C 1
ATOM 3529 O O . TYR B 1 114 ? 42.179 7.001 54.115 1.00 19.30 104 TYR B O 1
ATOM 3538 N N . SER B 1 115 ? 43.694 5.793 55.231 1.00 19.32 105 SER B N 1
ATOM 3539 C CA . SER B 1 115 ? 44.686 5.980 54.201 1.00 21.07 105 SER B CA 1
ATOM 3540 C C . SER B 1 115 ? 45.549 4.751 54.075 1.00 22.08 105 SER B C 1
ATOM 3541 O O . SER B 1 115 ? 45.883 4.107 55.072 1.00 21.73 105 SER B O 1
ATOM 3544 N N . PHE B 1 116 ? 45.906 4.442 52.833 1.00 22.50 106 PHE B N 1
ATOM 3545 C CA . PHE B 1 116 ? 46.739 3.299 52.524 1.00 23.72 106 PHE B CA 1
ATOM 3546 C C . PHE B 1 116 ? 48.159 3.755 52.167 1.00 25.87 106 PHE B C 1
ATOM 3547 O O . PHE B 1 116 ? 48.655 3.458 51.080 1.00 26.01 106 PHE B O 1
ATOM 3555 N N . LYS B 1 117 ? 48.812 4.488 53.063 1.00 28.60 107 LYS B N 1
ATOM 3556 C CA . LYS B 1 117 ? 50.178 4.926 52.785 1.00 32.18 107 LYS B CA 1
ATOM 3557 C C . LYS B 1 117 ? 51.166 3.915 53.379 1.00 34.44 107 LYS B C 1
ATOM 3558 O O . LYS B 1 117 ? 50.896 3.282 54.401 1.00 34.57 107 LYS B O 1
ATOM 3564 N N . PRO B 1 118 ? 52.325 3.752 52.735 1.00 36.59 108 PRO B N 1
ATOM 3565 C CA . PRO B 1 118 ? 53.384 2.831 53.146 1.00 36.92 108 PRO B CA 1
ATOM 3566 C C . PRO B 1 118 ? 53.961 3.145 54.518 1.00 36.80 108 PRO B C 1
ATOM 3567 O O . PRO B 1 118 ? 53.311 2.927 55.535 1.00 38.32 108 PRO B O 1
ATOM 3571 N N . ILE B 1 119 ? 55.175 3.679 54.541 1.00 36.19 109 ILE B N 1
ATOM 3572 C CA . ILE B 1 119 ? 55.853 3.973 55.796 1.00 35.90 109 ILE B CA 1
ATOM 3573 C C . ILE B 1 119 ? 55.618 5.355 56.381 1.00 35.59 109 ILE B C 1
ATOM 3574 O O . ILE B 1 119 ? 55.554 5.512 57.596 1.00 33.15 109 ILE B O 1
ATOM 3579 N N . PHE B 1 120 ? 55.485 6.355 55.517 1.00 37.89 110 PHE B N 1
ATOM 3580 C CA . PHE B 1 120 ? 55.273 7.725 55.969 1.00 39.34 110 PHE B CA 1
ATOM 3581 C C . PHE B 1 120 ? 53.831 8.192 55.856 1.00 39.62 110 PHE B C 1
ATOM 3582 O O . PHE B 1 120 ? 53.292 8.315 54.759 1.00 39.58 110 PHE B O 1
ATOM 3590 N N . GLY B 1 121 ? 53.211 8.454 56.999 1.00 40.76 111 GLY B N 1
ATOM 3591 C CA . GLY B 1 121 ? 51.842 8.933 56.994 1.00 42.06 111 GLY B CA 1
ATOM 3592 C C . GLY B 1 121 ? 51.754 10.369 56.488 1.00 42.92 111 GLY B C 1
ATOM 3593 O O . GLY B 1 121 ? 50.707 10.807 56.000 1.00 43.26 111 GLY B O 1
ATOM 3594 N N . TRP B 1 122 ? 52.853 11.110 56.609 1.00 42.36 112 TRP B N 1
ATOM 3595 C CA . TRP B 1 122 ? 52.904 12.495 56.157 1.00 41.23 112 TRP B CA 1
ATOM 3596 C C . TRP B 1 122 ? 54.374 12.923 56.060 1.00 40.15 112 TRP B C 1
ATOM 3597 O O . TRP B 1 122 ? 55.233 12.391 56.762 1.00 38.08 112 TRP B O 1
ATOM 3608 N N . ALA B 1 123 ? 54.664 13.872 55.178 1.00 39.65 113 ALA B N 1
ATOM 3609 C CA . ALA B 1 123 ? 56.030 14.337 55.005 1.00 38.27 113 ALA B CA 1
ATOM 3610 C C . ALA B 1 123 ? 56.047 15.850 54.877 1.00 38.37 113 ALA B C 1
ATOM 3611 O O . ALA B 1 123 ? 55.166 16.438 54.249 1.00 38.09 113 ALA B O 1
ATOM 3613 N N . LYS B 1 124 ? 57.059 16.469 55.481 1.00 38.51 114 LYS B N 1
ATOM 3614 C CA . LYS B 1 124 ? 57.240 17.921 55.462 1.00 38.03 114 LYS B CA 1
ATOM 3615 C C . LYS B 1 124 ? 58.704 18.196 55.808 1.00 37.84 114 LYS B C 1
ATOM 3616 O O . LYS B 1 124 ? 59.222 17.628 56.766 1.00 38.26 114 LYS B O 1
ATOM 3622 N N . THR B 1 125 ? 59.378 19.048 55.034 1.00 37.58 115 THR B N 1
ATOM 3623 C CA . THR B 1 125 ? 60.778 19.359 55.325 1.00 36.39 115 THR B CA 1
ATOM 3624 C C . THR B 1 125 ? 60.863 20.415 56.423 1.00 36.82 115 THR B C 1
ATOM 3625 O O . THR B 1 125 ? 61.488 20.190 57.457 1.00 36.79 115 THR B O 1
ATOM 3629 N N . ASP B 1 126 ? 60.226 21.562 56.207 1.00 37.57 116 ASP B N 1
ATOM 3630 C CA . ASP B 1 126 ? 60.249 22.637 57.194 1.00 38.14 116 ASP B CA 1
ATOM 3631 C C . ASP B 1 126 ? 58.908 22.743 57.894 1.00 38.39 116 ASP B C 1
ATOM 3632 O O . ASP B 1 126 ? 57.942 23.237 57.315 1.00 39.63 116 ASP B O 1
ATOM 3637 N N . LEU B 1 127 ? 58.836 22.305 59.145 1.00 38.37 117 LEU B N 1
ATOM 3638 C CA . LEU B 1 127 ? 57.565 22.365 59.857 1.00 37.60 117 LEU B CA 1
ATOM 3639 C C . LEU B 1 127 ? 57.418 23.579 60.777 1.00 36.91 117 LEU B C 1
ATOM 3640 O O . LEU B 1 127 ? 56.842 23.485 61.863 1.00 36.30 117 LEU B O 1
ATOM 3645 N N . ALA B 1 128 ? 57.933 24.720 60.318 1.00 36.77 118 ALA B N 1
ATOM 3646 C CA . ALA B 1 128 ? 57.859 25.983 61.058 1.00 36.04 118 ALA B CA 1
ATOM 3647 C C . ALA B 1 128 ? 58.218 27.172 60.166 1.00 35.45 118 ALA B C 1
ATOM 3648 O O . ALA B 1 128 ? 58.846 28.135 60.616 1.00 34.35 118 ALA B O 1
ATOM 3650 N N . TYR B 1 129 ? 57.811 27.083 58.901 1.00 35.13 119 TYR B N 1
ATOM 3651 C CA . TYR B 1 129 ? 58.056 28.126 57.912 1.00 34.37 119 TYR B CA 1
ATOM 3652 C C . TYR B 1 129 ? 57.301 29.399 58.260 1.00 36.07 119 TYR B C 1
ATOM 3653 O O . TYR B 1 129 ? 56.081 29.394 58.423 1.00 36.34 119 TYR B O 1
ATOM 3662 N N . GLU B 1 130 ? 58.033 30.497 58.357 1.00 37.93 120 GLU B N 1
ATOM 3663 C CA . GLU B 1 130 ? 57.427 31.767 58.684 1.00 39.15 120 GLU B CA 1
ATOM 3664 C C . GLU B 1 130 ? 57.002 32.471 57.410 1.00 39.10 120 GLU B C 1
ATOM 3665 O O . GLU B 1 130 ? 57.699 32.415 56.394 1.00 39.10 120 GLU B O 1
ATOM 3671 N N . ASN B 1 131 ? 55.850 33.128 57.470 1.00 38.94 121 ASN B N 1
ATOM 3672 C CA . ASN B 1 131 ? 55.334 33.858 56.320 1.00 40.37 121 ASN B CA 1
ATOM 3673 C C . ASN B 1 131 ? 55.483 35.364 56.562 1.00 40.29 121 ASN B C 1
ATOM 3674 O O . ASN B 1 131 ? 55.931 35.790 57.629 1.00 40.90 121 ASN B O 1
ATOM 3679 N N . GLU B 1 132 ? 55.104 36.158 55.566 1.00 39.07 122 GLU B N 1
ATOM 3680 C CA . GLU B 1 132 ? 55.187 37.607 55.662 1.00 39.05 122 GLU B CA 1
ATOM 3681 C C . GLU B 1 132 ? 54.345 38.140 56.821 1.00 37.50 122 GLU B C 1
ATOM 3682 O O . GLU B 1 132 ? 54.791 39.006 57.572 1.00 37.53 122 GLU B O 1
ATOM 3688 N N . ASP B 1 133 ? 53.131 37.610 56.957 1.00 35.46 123 ASP B N 1
ATOM 3689 C CA . ASP B 1 133 ? 52.208 38.010 58.014 1.00 33.87 123 ASP B CA 1
ATOM 3690 C C . ASP B 1 133 ? 52.718 37.568 59.385 1.00 32.69 123 ASP B C 1
ATOM 3691 O O . ASP B 1 133 ? 52.095 37.831 60.418 1.00 31.87 123 ASP B O 1
ATOM 3696 N N . GLY B 1 134 ? 53.861 36.894 59.382 1.00 31.51 124 GLY B N 1
ATOM 3697 C CA . GLY B 1 134 ? 54.445 36.422 60.619 1.00 30.78 124 GLY B CA 1
ATOM 3698 C C . GLY B 1 134 ? 53.805 35.172 61.188 1.00 30.02 124 GLY B C 1
ATOM 3699 O O . GLY B 1 134 ? 53.810 34.982 62.398 1.00 30.10 124 GLY B O 1
ATOM 3700 N N . SER B 1 135 ? 53.248 34.317 60.334 1.00 29.49 125 SER B N 1
ATOM 3701 C CA . SER B 1 135 ? 52.629 33.079 60.808 1.00 28.07 125 SER B CA 1
ATOM 3702 C C . SER B 1 135 ? 53.475 31.878 60.386 1.00 26.53 125 SER B C 1
ATOM 3703 O O . SER B 1 135 ? 54.218 31.933 59.402 1.00 26.49 125 SER B O 1
ATOM 3706 N N . LEU B 1 136 ? 53.357 30.792 61.134 1.00 24.63 126 LEU B N 1
ATOM 3707 C CA . LEU B 1 136 ? 54.110 29.586 60.833 1.00 23.89 126 LEU B CA 1
ATOM 3708 C C . LEU B 1 136 ? 53.288 28.620 60.004 1.00 22.46 126 LEU B C 1
ATOM 3709 O O . LEU B 1 136 ? 52.077 28.521 60.182 1.00 23.25 126 LEU B O 1
ATOM 3714 N N . SER B 1 137 ? 53.958 27.894 59.116 1.00 20.32 127 SER B N 1
ATOM 3715 C CA . SER B 1 137 ? 53.290 26.934 58.251 1.00 17.95 127 SER B CA 1
ATOM 3716 C C . SER B 1 137 ? 54.171 25.726 57.982 1.00 17.24 127 SER B C 1
ATOM 3717 O O . SER B 1 137 ? 55.379 25.770 58.192 1.00 15.65 127 SER B O 1
ATOM 3720 N N . LEU B 1 138 ? 53.554 24.643 57.516 1.00 17.97 128 LEU B N 1
ATOM 3721 C CA . LEU B 1 138 ? 54.291 23.432 57.181 1.00 17.74 128 LEU B CA 1
ATOM 3722 C C . LEU B 1 138 ? 54.673 23.532 55.708 1.00 17.89 128 LEU B C 1
ATOM 3723 O O . LEU B 1 138 ? 53.834 23.840 54.859 1.00 18.55 128 LEU B O 1
ATOM 3728 N N . LEU B 1 139 ? 55.936 23.272 55.408 1.00 17.87 129 LEU B N 1
ATOM 3729 C CA . LEU B 1 139 ? 56.426 23.359 54.037 1.00 18.98 129 LEU B CA 1
ATOM 3730 C C . LEU B 1 139 ? 57.086 22.062 53.585 1.00 20.05 129 LEU B C 1
ATOM 3731 O O . LEU B 1 139 ? 57.698 21.355 54.382 1.00 19.41 129 LEU B O 1
ATOM 3736 N N . PHE B 1 140 ? 56.951 21.747 52.302 1.00 22.06 130 PHE B N 1
ATOM 3737 C CA . PHE B 1 140 ? 57.536 20.526 51.746 1.00 24.22 130 PHE B CA 1
ATOM 3738 C C . PHE B 1 140 ? 58.367 20.881 50.525 1.00 25.24 130 PHE B C 1
ATOM 3739 O O . PHE B 1 140 ? 57.816 21.272 49.494 1.00 26.62 130 PHE B O 1
ATOM 3747 N N . ASP B 1 141 ? 59.683 20.750 50.625 1.00 24.75 131 ASP B N 1
ATOM 3748 C CA . ASP B 1 141 ? 60.527 21.074 49.488 1.00 26.56 131 ASP B CA 1
ATOM 3749 C C . ASP B 1 141 ? 61.172 19.807 48.947 1.00 27.78 131 ASP B C 1
ATOM 3750 O O . ASP B 1 141 ? 61.955 19.166 49.641 1.00 28.99 131 ASP B O 1
ATOM 3755 N N . GLN B 1 142 ? 60.838 19.445 47.711 1.00 28.53 132 GLN B N 1
ATOM 3756 C CA . GLN B 1 142 ? 61.393 18.242 47.086 1.00 29.69 132 GLN B CA 1
ATOM 3757 C C . GLN B 1 142 ? 62.925 18.277 47.065 1.00 29.98 132 GLN B C 1
ATOM 3758 O O . GLN B 1 142 ? 63.581 17.244 47.179 1.00 29.57 132 GLN B O 1
ATOM 3764 N N . ALA B 1 143 ? 63.489 19.471 46.916 1.00 30.95 133 ALA B N 1
ATOM 3765 C CA . ALA B 1 143 ? 64.935 19.625 46.889 1.00 32.24 133 ALA B CA 1
ATOM 3766 C C . ALA B 1 143 ? 65.550 19.082 48.174 1.00 33.14 133 ALA B C 1
ATOM 3767 O O . ALA B 1 143 ? 66.586 18.426 48.154 1.00 34.51 133 ALA B O 1
ATOM 3769 N N . VAL B 1 144 ? 64.906 19.351 49.298 1.00 34.27 134 VAL B N 1
ATOM 3770 C CA . VAL B 1 144 ? 65.418 18.881 50.573 1.00 35.34 134 VAL B CA 1
ATOM 3771 C C . VAL B 1 144 ? 65.191 17.379 50.739 1.00 37.05 134 VAL B C 1
ATOM 3772 O O . VAL B 1 144 ? 66.040 16.670 51.275 1.00 37.60 134 VAL B O 1
ATOM 3776 N N . VAL B 1 145 ? 64.052 16.884 50.269 1.00 38.73 135 VAL B N 1
ATOM 3777 C CA . VAL B 1 145 ? 63.755 15.465 50.403 1.00 40.38 135 VAL B CA 1
ATOM 3778 C C . VAL B 1 145 ? 64.795 14.597 49.696 1.00 41.86 135 VAL B C 1
ATOM 3779 O O . VAL B 1 145 ? 65.049 13.469 50.118 1.00 42.89 135 VAL B O 1
ATOM 3783 N N . GLU B 1 146 ? 65.383 15.129 48.623 1.00 42.84 136 GLU B N 1
ATOM 3784 C CA . GLU B 1 146 ? 66.407 14.436 47.840 1.00 43.20 136 GLU B CA 1
ATOM 3785 C C . GLU B 1 146 ? 67.688 14.226 48.642 1.00 44.96 136 GLU B C 1
ATOM 3786 O O . GLU B 1 146 ? 68.140 13.098 48.858 1.00 45.00 136 GLU B O 1
ATOM 3792 N N . ASN B 1 147 ? 68.275 15.330 49.082 1.00 46.93 137 ASN B N 1
ATOM 3793 C CA . ASN B 1 147 ? 69.516 15.279 49.835 1.00 48.72 137 ASN B CA 1
ATOM 3794 C C . ASN B 1 147 ? 69.375 14.790 51.263 1.00 49.69 137 ASN B C 1
ATOM 3795 O O . ASN B 1 147 ? 70.305 14.932 52.052 1.00 50.88 137 ASN B O 1
ATOM 3808 N N . GLN B 1 149 ? 68.262 11.493 53.923 1.00 52.35 139 GLN B N 1
ATOM 3809 C CA . GLN B 1 149 ? 68.052 10.050 54.065 1.00 53.01 139 GLN B CA 1
ATOM 3810 C C . GLN B 1 149 ? 66.646 9.718 54.546 1.00 53.17 139 GLN B C 1
ATOM 3811 O O . GLN B 1 149 ? 66.095 10.413 55.398 1.00 53.08 139 GLN B O 1
ATOM 3817 N N . PRO B 1 150 ? 66.061 8.631 54.014 1.00 53.41 140 PRO B N 1
ATOM 3818 C CA . PRO B 1 150 ? 64.718 8.152 54.350 1.00 52.43 140 PRO B CA 1
ATOM 3819 C C . PRO B 1 150 ? 64.480 8.068 55.841 1.00 52.23 140 PRO B C 1
ATOM 3820 O O . PRO B 1 150 ? 63.384 8.352 56.311 1.00 52.13 140 PRO B O 1
ATOM 3824 N N . GLU B 1 151 ? 65.502 7.676 56.590 1.00 53.04 141 GLU B N 1
ATOM 3825 C CA . GLU B 1 151 ? 65.336 7.572 58.030 1.00 54.78 141 GLU B CA 1
ATOM 3826 C C . GLU B 1 151 ? 65.233 8.942 58.688 1.00 55.28 141 GLU B C 1
ATOM 3827 O O . GLU B 1 151 ? 64.557 9.089 59.698 1.00 56.43 141 GLU B O 1
ATOM 3833 N N . ASP B 1 152 ? 65.883 9.950 58.116 1.00 55.81 142 ASP B N 1
ATOM 3834 C CA . ASP B 1 152 ? 65.823 11.287 58.701 1.00 56.67 142 ASP B CA 1
ATOM 3835 C C . ASP B 1 152 ? 64.395 11.807 58.722 1.00 56.96 142 ASP B C 1
ATOM 3836 O O . ASP B 1 152 ? 63.978 12.487 59.661 1.00 57.26 142 ASP B O 1
ATOM 3849 N N . TYR B 1 154 ? 61.803 9.952 58.902 1.00 57.65 144 TYR B N 1
ATOM 3850 C CA . TYR B 1 154 ? 61.115 9.189 59.916 1.00 57.38 144 TYR B CA 1
ATOM 3851 C C . TYR B 1 154 ? 61.352 9.881 61.246 1.00 57.53 144 TYR B C 1
ATOM 3852 O O . TYR B 1 154 ? 60.401 10.205 61.959 1.00 57.29 144 TYR B O 1
ATOM 3861 N N . GLN B 1 155 ? 62.624 10.120 61.564 1.00 57.52 145 GLN B N 1
ATOM 3862 C CA . GLN B 1 155 ? 62.999 10.772 62.816 1.00 57.48 145 GLN B CA 1
ATOM 3863 C C . GLN B 1 155 ? 62.188 12.058 62.954 1.00 57.78 145 GLN B C 1
ATOM 3864 O O . GLN B 1 155 ? 61.603 12.342 64.005 1.00 57.83 145 GLN B O 1
ATOM 3870 N N . LEU B 1 156 ? 62.147 12.821 61.867 1.00 57.71 146 LEU B N 1
ATOM 3871 C CA . LEU B 1 156 ? 61.439 14.098 61.829 1.00 57.63 146 LEU B CA 1
ATOM 3872 C C . LEU B 1 156 ? 59.940 14.043 62.131 1.00 57.58 146 LEU B C 1
ATOM 3873 O O . LEU B 1 156 ? 59.461 14.730 63.034 1.00 56.73 146 LEU B O 1
ATOM 3878 N N . ILE B 1 157 ? 59.205 13.237 61.368 1.00 58.15 147 ILE B N 1
ATOM 3879 C CA . ILE B 1 157 ? 57.762 13.117 61.557 1.00 58.62 147 ILE B CA 1
ATOM 3880 C C . ILE B 1 157 ? 57.393 12.274 62.769 1.00 59.36 147 ILE B C 1
ATOM 3881 O O . ILE B 1 157 ? 56.246 11.853 62.921 1.00 58.24 147 ILE B O 1
ATOM 3886 N N . HIS B 1 158 ? 58.369 12.020 63.629 1.00 60.89 148 HIS B N 1
ATOM 3887 C CA . HIS B 1 158 ? 58.121 11.238 64.829 1.00 62.66 148 HIS B CA 1
ATOM 3888 C C . HIS B 1 158 ? 58.744 11.913 66.046 1.00 64.00 148 HIS B C 1
ATOM 3889 O O . HIS B 1 158 ? 59.360 11.252 66.890 1.00 64.47 148 HIS B O 1
ATOM 3896 N N . SER B 1 159 ? 58.577 13.237 66.122 1.00 64.83 149 SER B N 1
ATOM 3897 C CA . SER B 1 159 ? 59.098 14.044 67.231 1.00 64.76 149 SER B CA 1
ATOM 3898 C C . SER B 1 159 ? 58.026 14.986 67.794 1.00 64.72 149 SER B C 1
ATOM 3899 O O . SER B 1 159 ? 57.554 15.901 67.116 1.00 64.04 149 SER B O 1
ATOM 3902 N N . TRP B 1 169 ? 68.436 12.496 69.007 1.00 87.97 159 TRP B N 1
ATOM 3903 C CA . TRP B 1 169 ? 68.765 11.200 68.417 1.00 88.59 159 TRP B CA 1
ATOM 3904 C C . TRP B 1 169 ? 67.937 10.061 69.016 1.00 87.94 159 TRP B C 1
ATOM 3905 O O . TRP B 1 169 ? 68.173 9.648 70.150 1.00 87.45 159 TRP B O 1
ATOM 3916 N N . GLU B 1 170 ? 66.976 9.548 68.250 1.00 87.33 160 GLU B N 1
ATOM 3917 C CA . GLU B 1 170 ? 66.139 8.446 68.723 1.00 86.65 160 GLU B CA 1
ATOM 3918 C C . GLU B 1 170 ? 66.578 7.122 68.088 1.00 86.37 160 GLU B C 1
ATOM 3919 O O . GLU B 1 170 ? 66.281 6.854 66.921 1.00 86.45 160 GLU B O 1
ATOM 3925 N N . GLU B 1 171 ? 67.286 6.300 68.863 1.00 85.71 161 GLU B N 1
ATOM 3926 C CA . GLU B 1 171 ? 67.776 5.006 68.384 1.00 84.84 161 GLU B CA 1
ATOM 3927 C C . GLU B 1 171 ? 66.770 3.890 68.675 1.00 84.20 161 GLU B C 1
ATOM 3928 O O . GLU B 1 171 ? 66.803 2.826 68.050 1.00 83.72 161 GLU B O 1
ATOM 3934 N N . GLU B 1 172 ? 65.876 4.147 69.626 1.00 83.44 162 GLU B N 1
ATOM 3935 C CA . GLU B 1 172 ? 64.840 3.188 70.000 1.00 82.51 162 GLU B CA 1
ATOM 3936 C C . GLU B 1 172 ? 63.705 3.215 68.976 1.00 81.32 162 GLU B C 1
ATOM 3937 O O . GLU B 1 172 ? 62.668 2.580 69.165 1.00 80.67 162 GLU B O 1
ATOM 3943 N N . ARG B 1 173 ? 63.902 3.964 67.896 1.00 80.33 163 ARG B N 1
ATOM 3944 C CA . ARG B 1 173 ? 62.893 4.065 66.847 1.00 79.10 163 ARG B CA 1
ATOM 3945 C C . ARG B 1 173 ? 63.567 3.895 65.489 1.00 78.44 163 ARG B C 1
ATOM 3946 O O . ARG B 1 173 ? 62.907 3.901 64.454 1.00 78.11 163 ARG B O 1
ATOM 3954 N N . LEU B 1 174 ? 64.888 3.746 65.512 1.00 78.25 164 LEU B N 1
ATOM 3955 C CA . LEU B 1 174 ? 65.674 3.562 64.299 1.00 77.98 164 LEU B CA 1
ATOM 3956 C C . LEU B 1 174 ? 65.290 2.261 63.592 1.00 77.85 164 LEU B C 1
ATOM 3957 O O . LEU B 1 174 ? 65.058 2.252 62.380 1.00 77.71 164 LEU B O 1
ATOM 3962 N N . GLN B 1 175 ? 65.237 1.165 64.350 1.00 77.57 165 GLN B N 1
ATOM 3963 C CA . GLN B 1 175 ? 64.860 -0.145 63.806 1.00 76.72 165 GLN B CA 1
ATOM 3964 C C . GLN B 1 175 ? 63.376 -0.133 63.441 1.00 75.72 165 GLN B C 1
ATOM 3965 O O . GLN B 1 175 ? 62.924 -0.901 62.583 1.00 75.74 165 GLN B O 1
ATOM 3971 N N . GLN B 1 176 ? 62.626 0.739 64.112 1.00 73.82 166 GLN B N 1
ATOM 3972 C CA . GLN B 1 176 ? 61.196 0.881 63.870 1.00 71.25 166 GLN B CA 1
ATOM 3973 C C . GLN B 1 176 ? 60.999 1.193 62.387 1.00 69.29 166 GLN B C 1
ATOM 3974 O O . GLN B 1 176 ? 60.050 0.716 61.758 1.00 69.06 166 GLN B O 1
ATOM 3980 N N . PHE B 1 177 ? 61.912 1.990 61.838 1.00 66.56 167 PHE B N 1
ATOM 3981 C CA . PHE B 1 177 ? 61.864 2.359 60.431 1.00 64.49 167 PHE B CA 1
ATOM 3982 C C . PHE B 1 177 ? 62.583 1.332 59.574 1.00 63.77 167 PHE B C 1
ATOM 3983 O O . PHE B 1 177 ? 62.061 0.892 58.545 1.00 64.37 167 PHE B O 1
ATOM 3991 N N . GLN B 1 178 ? 63.790 0.962 59.989 1.00 62.30 168 GLN B N 1
ATOM 3992 C CA . GLN B 1 178 ? 64.584 -0.001 59.229 1.00 60.22 168 GLN B CA 1
ATOM 3993 C C . GLN B 1 178 ? 63.882 -1.343 59.027 1.00 58.79 168 GLN B C 1
ATOM 3994 O O . GLN B 1 178 ? 64.249 -2.114 58.142 1.00 58.53 168 GLN B O 1
ATOM 4000 N N . GLU B 1 179 ? 62.853 -1.600 59.827 1.00 57.22 169 GLU B N 1
ATOM 4001 C CA . GLU B 1 179 ? 62.095 -2.831 59.704 1.00 56.02 169 GLU B CA 1
ATOM 4002 C C . GLU B 1 179 ? 61.022 -2.699 58.635 1.00 55.41 169 GLU B C 1
ATOM 4003 O O . GLU B 1 179 ? 60.910 -3.544 57.739 1.00 55.15 169 GLU B O 1
ATOM 4009 N N . LEU B 1 180 ? 60.236 -1.632 58.732 1.00 54.06 170 LEU B N 1
ATOM 4010 C CA . LEU B 1 180 ? 59.176 -1.370 57.767 1.00 53.13 170 LEU B CA 1
ATOM 4011 C C . LEU B 1 180 ? 59.748 -1.292 56.348 1.00 52.03 170 LEU B C 1
ATOM 4012 O O . LEU B 1 180 ? 59.121 -1.744 55.390 1.00 50.59 170 LEU B O 1
ATOM 4017 N N . LYS B 1 181 ? 60.940 -0.712 56.228 1.00 52.00 171 LYS B N 1
ATOM 4018 C CA . LYS B 1 181 ? 61.633 -0.569 54.943 1.00 51.94 171 LYS B CA 1
ATOM 4019 C C . LYS B 1 181 ? 61.909 -1.943 54.343 1.00 52.23 171 LYS B C 1
ATOM 4020 O O . LYS B 1 181 ? 61.624 -2.211 53.165 1.00 50.58 171 LYS B O 1
ATOM 4026 N N . ALA B 1 182 ? 62.478 -2.807 55.173 1.00 52.94 172 ALA B N 1
ATOM 4027 C CA . ALA B 1 182 ? 62.798 -4.158 54.761 1.00 53.52 172 ALA B CA 1
ATOM 4028 C C . ALA B 1 182 ? 61.506 -4.920 54.503 1.00 53.77 172 ALA B C 1
ATOM 4029 O O . ALA B 1 182 ? 61.484 -5.874 53.736 1.00 53.64 172 ALA B O 1
ATOM 4039 N N . TYR B 1 184 ? 58.251 -3.499 53.415 1.00 53.77 174 TYR B N 1
ATOM 4040 C CA . TYR B 1 184 ? 57.617 -3.032 52.191 1.00 52.09 174 TYR B CA 1
ATOM 4041 C C . TYR B 1 184 ? 58.543 -3.192 50.991 1.00 51.48 174 TYR B C 1
ATOM 4042 O O . TYR B 1 184 ? 58.131 -3.016 49.840 1.00 51.61 174 TYR B O 1
ATOM 4051 N N . ALA B 1 185 ? 59.796 -3.534 51.262 1.00 50.72 175 ALA B N 1
ATOM 4052 C CA . ALA B 1 185 ? 60.774 -3.730 50.199 1.00 50.17 175 ALA B CA 1
ATOM 4053 C C . ALA B 1 185 ? 60.273 -4.791 49.228 1.00 48.60 175 ALA B C 1
ATOM 4054 O O . ALA B 1 185 ? 60.034 -5.927 49.620 1.00 48.64 175 ALA B O 1
ATOM 4056 N N . GLY B 1 186 ? 60.114 -4.419 47.966 1.00 47.52 176 GLY B N 1
ATOM 4057 C CA . GLY B 1 186 ? 59.644 -5.374 46.981 1.00 47.27 176 GLY B CA 1
ATOM 4058 C C . GLY B 1 186 ? 58.182 -5.194 46.610 1.00 47.38 176 GLY B C 1
ATOM 4059 O O . GLY B 1 186 ? 57.737 -5.643 45.549 1.00 47.28 176 GLY B O 1
ATOM 4060 N N . VAL B 1 187 ? 57.429 -4.530 47.482 1.00 46.32 177 VAL B N 1
ATOM 4061 C CA . VAL B 1 187 ? 56.011 -4.284 47.244 1.00 44.53 177 VAL B CA 1
ATOM 4062 C C . VAL B 1 187 ? 55.824 -3.226 46.139 1.00 44.21 177 VAL B C 1
ATOM 4063 O O . VAL B 1 187 ? 55.884 -2.034 46.422 1.00 44.87 177 VAL B O 1
ATOM 4067 N N . THR B 1 188 ? 55.604 -3.641 44.888 1.00 43.59 178 THR B N 1
ATOM 4068 C CA . THR B 1 188 ? 55.423 -2.657 43.803 1.00 43.34 178 THR B CA 1
ATOM 4069 C C . THR B 1 188 ? 54.115 -1.875 43.882 1.00 42.45 178 THR B C 1
ATOM 4070 O O . THR B 1 188 ? 53.258 -2.159 44.714 1.00 42.33 178 THR B O 1
ATOM 4074 N N . GLU B 1 189 ? 53.962 -0.888 43.007 1.00 42.19 179 GLU B N 1
ATOM 4075 C CA . GLU B 1 189 ? 52.745 -0.096 43.008 1.00 41.95 179 GLU B CA 1
ATOM 4076 C C . GLU B 1 189 ? 51.539 -1.004 42.865 1.00 41.07 179 GLU B C 1
ATOM 4077 O O . GLU B 1 189 ? 50.641 -0.978 43.707 1.00 40.23 179 GLU B O 1
ATOM 4083 N N . GLU B 1 190 ? 51.530 -1.803 41.797 1.00 39.81 180 GLU B N 1
ATOM 4084 C CA . GLU B 1 190 ? 50.425 -2.717 41.542 1.00 38.17 180 GLU B CA 1
ATOM 4085 C C . GLU B 1 190 ? 50.223 -3.696 42.698 1.00 35.80 180 GLU B C 1
ATOM 4086 O O . GLU B 1 190 ? 49.097 -4.127 42.966 1.00 34.66 180 GLU B O 1
ATOM 4092 N N . ASP B 1 191 ? 51.300 -4.032 43.399 1.00 32.87 181 ASP B N 1
ATOM 4093 C CA . ASP B 1 191 ? 51.187 -4.952 44.525 1.00 31.62 181 ASP B CA 1
ATOM 4094 C C . ASP B 1 191 ? 50.372 -4.320 45.624 1.00 30.16 181 ASP B C 1
ATOM 4095 O O . ASP B 1 191 ? 49.545 -4.969 46.268 1.00 29.83 181 ASP B O 1
ATOM 4100 N N . LEU B 1 192 ? 50.615 -3.035 45.825 1.00 29.26 182 LEU B N 1
ATOM 4101 C CA . LEU B 1 192 ? 49.916 -2.274 46.841 1.00 26.40 182 LEU B CA 1
ATOM 4102 C C . LEU B 1 192 ? 48.445 -2.194 46.465 1.00 24.73 182 LEU B C 1
ATOM 4103 O O . LEU B 1 192 ? 47.575 -2.402 47.306 1.00 26.11 182 LEU B O 1
ATOM 4108 N N . VAL B 1 193 ? 48.166 -1.895 45.202 1.00 22.45 183 VAL B N 1
ATOM 4109 C CA . VAL B 1 193 ? 46.786 -1.810 44.766 1.00 21.43 183 VAL B CA 1
ATOM 4110 C C . VAL B 1 193 ? 46.074 -3.108 45.103 1.00 22.18 183 VAL B C 1
ATOM 4111 O O . VAL B 1 193 ? 44.934 -3.103 45.575 1.00 22.22 183 VAL B O 1
ATOM 4115 N N . GLU B 1 194 ? 46.757 -4.224 44.877 1.00 22.64 184 GLU B N 1
ATOM 4116 C CA . GLU B 1 194 ? 46.177 -5.533 45.162 1.00 21.90 184 GLU B CA 1
ATOM 4117 C C . GLU B 1 194 ? 45.948 -5.757 46.636 1.00 20.00 184 GLU B C 1
ATOM 4118 O O . GLU B 1 194 ? 44.977 -6.399 47.018 1.00 18.28 184 GLU B O 1
ATOM 4124 N N . ASN B 1 195 ? 46.854 -5.239 47.461 1.00 20.17 185 ASN B N 1
ATOM 4125 C CA . ASN B 1 195 ? 46.721 -5.387 48.909 1.00 20.00 185 ASN B CA 1
ATOM 4126 C C . ASN B 1 195 ? 45.564 -4.525 49.375 1.00 18.80 185 ASN B C 1
ATOM 4127 O O . ASN B 1 195 ? 44.945 -4.784 50.406 1.00 20.02 185 ASN B O 1
ATOM 4132 N N . LEU B 1 196 ? 45.264 -3.494 48.608 1.00 16.83 186 LEU B N 1
ATOM 4133 C CA . LEU B 1 196 ? 44.165 -2.646 48.983 1.00 16.95 186 LEU B CA 1
ATOM 4134 C C . LEU B 1 196 ? 42.885 -3.321 48.506 1.00 18.23 186 LEU B C 1
ATOM 4135 O O . LEU B 1 196 ? 41.794 -3.067 49.021 1.00 18.94 186 LEU B O 1
ATOM 4140 N N . ARG B 1 197 ? 43.037 -4.186 47.512 1.00 19.75 187 ARG B N 1
ATOM 4141 C CA . ARG B 1 197 ? 41.912 -4.920 46.953 1.00 22.13 187 ARG B CA 1
ATOM 4142 C C . ARG B 1 197 ? 41.459 -5.933 47.995 1.00 22.24 187 ARG B C 1
ATOM 4143 O O . ARG B 1 197 ? 40.280 -6.005 48.342 1.00 22.75 187 ARG B O 1
ATOM 4151 N N . TYR B 1 198 ? 42.415 -6.712 48.484 1.00 22.23 188 TYR B N 1
ATOM 4152 C CA . TYR B 1 198 ? 42.151 -7.722 49.490 1.00 22.80 188 TYR B CA 1
ATOM 4153 C C . TYR B 1 198 ? 41.460 -7.063 50.686 1.00 23.40 188 TYR B C 1
ATOM 4154 O O . TYR B 1 198 ? 40.480 -7.591 51.224 1.00 22.49 188 TYR B O 1
ATOM 4163 N N . PHE B 1 199 ? 41.982 -5.902 51.088 1.00 24.65 189 PHE B N 1
ATOM 4164 C CA . PHE B 1 199 ? 41.458 -5.147 52.230 1.00 25.23 189 PHE B CA 1
ATOM 4165 C C . PHE B 1 199 ? 40.013 -4.723 52.003 1.00 24.93 189 PHE B C 1
ATOM 4166 O O . PHE B 1 199 ? 39.139 -5.011 52.827 1.00 25.47 189 PHE B O 1
ATOM 4174 N N . LEU B 1 200 ? 39.775 -4.043 50.884 1.00 22.59 190 LEU B N 1
ATOM 4175 C CA . LEU B 1 200 ? 38.447 -3.586 50.532 1.00 20.80 190 LEU B CA 1
ATOM 4176 C C . LEU B 1 200 ? 37.460 -4.750 50.415 1.00 21.03 190 LEU B C 1
ATOM 4177 O O . LEU B 1 200 ? 36.375 -4.701 50.989 1.00 21.06 190 LEU B O 1
ATOM 4182 N N . GLU B 1 201 ? 37.840 -5.800 49.694 1.00 21.37 191 GLU B N 1
ATOM 4183 C CA . GLU B 1 201 ? 36.972 -6.966 49.502 1.00 22.06 191 GLU B CA 1
ATOM 4184 C C . GLU B 1 201 ? 36.506 -7.641 50.770 1.00 22.28 191 GLU B C 1
ATOM 4185 O O . GLU B 1 201 ? 35.596 -8.468 50.735 1.00 21.75 191 GLU B O 1
ATOM 4191 N N . ARG B 1 202 ? 37.136 -7.311 51.886 1.00 22.50 192 ARG B N 1
ATOM 4192 C CA . ARG B 1 202 ? 36.768 -7.941 53.134 1.00 22.54 192 ARG B CA 1
ATOM 4193 C C . ARG B 1 202 ? 36.253 -6.976 54.204 1.00 22.20 192 ARG B C 1
ATOM 4194 O O . ARG B 1 202 ? 35.714 -7.412 55.228 1.00 22.00 192 ARG B O 1
ATOM 4202 N N . VAL B 1 203 ? 36.411 -5.673 53.959 1.00 21.94 193 VAL B N 1
ATOM 4203 C CA . VAL B 1 203 ? 35.976 -4.620 54.889 1.00 20.65 193 VAL B CA 1
ATOM 4204 C C . VAL B 1 203 ? 34.752 -3.843 54.347 1.00 20.66 193 VAL B C 1
ATOM 4205 O O . VAL B 1 203 ? 33.871 -3.442 55.114 1.00 18.42 193 VAL B O 1
ATOM 4209 N N . ILE B 1 204 ? 34.705 -3.649 53.024 1.00 20.67 194 ILE B N 1
ATOM 4210 C CA . ILE B 1 204 ? 33.604 -2.939 52.365 1.00 20.80 194 ILE B CA 1
ATOM 4211 C C . ILE B 1 204 ? 32.268 -3.659 52.528 1.00 21.12 194 ILE B C 1
ATOM 4212 O O . ILE B 1 204 ? 31.235 -3.033 52.807 1.00 18.15 194 ILE B O 1
ATOM 4217 N N . PRO B 1 205 ? 32.271 -4.987 52.354 1.00 22.74 195 PRO B N 1
ATOM 4218 C CA . PRO B 1 205 ? 31.021 -5.738 52.497 1.00 23.75 195 PRO B CA 1
ATOM 4219 C C . PRO B 1 205 ? 30.371 -5.526 53.862 1.00 24.69 195 PRO B C 1
ATOM 4220 O O . PRO B 1 205 ? 29.160 -5.324 53.954 1.00 25.22 195 PRO B O 1
ATOM 4224 N N . VAL B 1 206 ? 31.179 -5.562 54.918 1.00 25.52 196 VAL B N 1
ATOM 4225 C CA . VAL B 1 206 ? 30.659 -5.354 56.258 1.00 26.21 196 VAL B CA 1
ATOM 4226 C C . VAL B 1 206 ? 30.269 -3.887 56.423 1.00 26.33 196 VAL B C 1
ATOM 4227 O O . VAL B 1 206 ? 29.331 -3.576 57.154 1.00 26.00 196 VAL B O 1
ATOM 4231 N N . CYS B 1 207 ? 30.974 -2.983 55.742 1.00 26.38 197 CYS B N 1
ATOM 4232 C CA . CYS B 1 207 ? 30.634 -1.560 55.846 1.00 26.99 197 CYS B CA 1
ATOM 4233 C C . CYS B 1 207 ? 29.154 -1.340 55.527 1.00 27.13 197 CYS B C 1
ATOM 4234 O O . CYS B 1 207 ? 28.435 -0.684 56.285 1.00 26.85 197 CYS B O 1
ATOM 4237 N N . GLU B 1 208 ? 28.707 -1.902 54.410 1.00 26.86 198 GLU B N 1
ATOM 4238 C CA . GLU B 1 208 ? 27.320 -1.785 54.001 1.00 27.05 198 GLU B CA 1
ATOM 4239 C C . GLU B 1 208 ? 26.365 -2.387 55.042 1.00 27.59 198 GLU B C 1
ATOM 4240 O O . GLU B 1 208 ? 25.333 -1.793 55.377 1.00 26.20 198 GLU B O 1
ATOM 4246 N N . GLU B 1 209 ? 26.699 -3.566 55.554 1.00 27.45 199 GLU B N 1
ATOM 4247 C CA . GLU B 1 209 ? 25.859 -4.192 56.571 1.00 27.77 199 GLU B CA 1
ATOM 4248 C C . GLU B 1 209 ? 25.663 -3.198 57.702 1.00 26.78 199 GLU B C 1
ATOM 4249 O O . GLU B 1 209 ? 24.546 -2.993 58.166 1.00 25.85 199 GLU B O 1
ATOM 4255 N N . GLU B 1 210 ? 26.759 -2.574 58.127 1.00 26.75 200 GLU B N 1
ATOM 4256 C CA . GLU B 1 210 ? 26.720 -1.619 59.224 1.00 26.65 200 GLU B CA 1
ATOM 4257 C C . GLU B 1 210 ? 26.372 -0.225 58.743 1.00 25.65 200 GLU B C 1
ATOM 4258 O O . GLU B 1 210 ? 26.260 0.706 59.534 1.00 25.69 200 GLU B O 1
ATOM 4264 N N . ASN B 1 211 ? 26.210 -0.088 57.438 1.00 24.83 201 ASN B N 1
ATOM 4265 C CA . ASN B 1 211 ? 25.853 1.190 56.854 1.00 24.54 201 ASN B CA 1
ATOM 4266 C C . ASN B 1 211 ? 26.868 2.306 57.119 1.00 23.08 201 ASN B C 1
ATOM 4267 O O . ASN B 1 211 ? 26.572 3.307 57.770 1.00 21.40 201 ASN B O 1
ATOM 4272 N N . ILE B 1 212 ? 28.057 2.121 56.565 1.00 22.54 202 ILE B N 1
ATOM 4273 C CA . ILE B 1 212 ? 29.154 3.045 56.723 1.00 22.45 202 ILE B CA 1
ATOM 4274 C C . ILE B 1 212 ? 29.862 3.227 55.382 1.00 23.29 202 ILE B C 1
ATOM 4275 O O . ILE B 1 212 ? 29.961 2.284 54.584 1.00 21.83 202 ILE B O 1
ATOM 4280 N N . LYS B 1 213 ? 30.338 4.451 55.146 1.00 24.59 203 LYS B N 1
ATOM 4281 C CA . LYS B 1 213 ? 31.066 4.818 53.929 1.00 25.47 203 LYS B CA 1
ATOM 4282 C C . LYS B 1 213 ? 32.501 5.113 54.339 1.00 26.34 203 LYS B C 1
ATOM 4283 O O . LYS B 1 213 ? 32.758 5.957 55.199 1.00 25.49 203 LYS B O 1
ATOM 4297 N N . GLY B 1 215 ? 36.202 6.557 53.508 1.00 29.65 205 GLY B N 1
ATOM 4298 C CA . GLY B 1 215 ? 36.771 7.554 52.626 1.00 28.68 205 GLY B CA 1
ATOM 4299 C C . GLY B 1 215 ? 38.273 7.525 52.767 1.00 28.84 205 GLY B C 1
ATOM 4300 O O . GLY B 1 215 ? 38.791 7.802 53.849 1.00 28.33 205 GLY B O 1
ATOM 4301 N N . ILE B 1 216 ? 38.971 7.171 51.689 1.00 29.16 206 ILE B N 1
ATOM 4302 C CA . ILE B 1 216 ? 40.435 7.112 51.702 1.00 29.23 206 ILE B CA 1
ATOM 4303 C C . ILE B 1 216 ? 41.045 8.494 51.448 1.00 30.58 206 ILE B C 1
ATOM 4304 O O . ILE B 1 216 ? 40.578 9.259 50.592 1.00 30.21 206 ILE B O 1
ATOM 4309 N N . HIS B 1 217 ? 42.092 8.788 52.219 1.00 30.31 207 HIS B N 1
ATOM 4310 C CA . HIS B 1 217 ? 42.830 10.048 52.177 1.00 28.53 207 HIS B CA 1
ATOM 4311 C C . HIS B 1 217 ? 43.955 9.948 51.158 1.00 29.36 207 HIS B C 1
ATOM 4312 O O . HIS B 1 217 ? 44.773 9.031 51.222 1.00 30.44 207 HIS B O 1
ATOM 4319 N N . PRO B 1 218 ? 44.009 10.890 50.205 1.00 29.82 208 PRO B N 1
ATOM 4320 C CA . PRO B 1 218 ? 45.046 10.914 49.162 1.00 29.60 208 PRO B CA 1
ATOM 4321 C C . PRO B 1 218 ? 46.444 11.097 49.757 1.00 29.45 208 PRO B C 1
ATOM 4322 O O . PRO B 1 218 ? 46.595 11.272 50.970 1.00 28.23 208 PRO B O 1
ATOM 4326 N N . ASP B 1 219 ? 47.468 11.045 48.911 1.00 30.26 209 ASP B N 1
ATOM 4327 C CA . ASP B 1 219 ? 48.843 11.207 49.387 1.00 31.38 209 ASP B CA 1
ATOM 4328 C C . ASP B 1 219 ? 49.331 12.649 49.326 1.00 31.64 209 ASP B C 1
ATOM 4329 O O . ASP B 1 219 ? 49.125 13.338 48.330 1.00 31.19 209 ASP B O 1
ATOM 4334 N N . ASP B 1 220 ? 49.965 13.111 50.398 1.00 32.94 210 ASP B N 1
ATOM 4335 C CA . ASP B 1 220 ? 50.543 14.451 50.394 1.00 34.22 210 ASP B CA 1
ATOM 4336 C C . ASP B 1 220 ? 51.952 14.344 50.945 1.00 34.02 210 ASP B C 1
ATOM 4337 O O . ASP B 1 220 ? 52.174 13.926 52.081 1.00 32.73 210 ASP B O 1
ATOM 4342 N N . PRO B 1 221 ? 52.932 14.682 50.112 1.00 34.87 211 PRO B N 1
ATOM 4343 C CA . PRO B 1 221 ? 52.691 15.132 48.737 1.00 35.22 211 PRO B CA 1
ATOM 4344 C C . PRO B 1 221 ? 52.153 14.022 47.837 1.00 35.97 211 PRO B C 1
ATOM 4345 O O . PRO B 1 221 ? 52.283 12.837 48.149 1.00 34.80 211 PRO B O 1
ATOM 4349 N N . PRO B 1 222 ? 51.494 14.402 46.729 1.00 37.66 212 PRO B N 1
ATOM 4350 C CA . PRO B 1 222 ? 50.924 13.459 45.761 1.00 37.81 212 PRO B CA 1
ATOM 4351 C C . PRO B 1 222 ? 51.953 12.968 44.744 1.00 37.88 212 PRO B C 1
ATOM 4352 O O . PRO B 1 222 ? 51.755 13.071 43.528 1.00 37.72 212 PRO B O 1
ATOM 4356 N N . TRP B 1 223 ? 53.060 12.447 45.255 1.00 38.63 213 TRP B N 1
ATOM 4357 C CA . TRP B 1 223 ? 54.110 11.916 44.400 1.00 40.18 213 TRP B CA 1
ATOM 4358 C C . TRP B 1 223 ? 55.104 11.039 45.154 1.00 40.33 213 TRP B C 1
ATOM 4359 O O . TRP B 1 223 ? 55.264 11.151 46.372 1.00 40.23 213 TRP B O 1
ATOM 4370 N N . GLU B 1 224 ? 55.765 10.155 44.419 1.00 40.01 214 GLU B N 1
ATOM 4371 C CA . GLU B 1 224 ? 56.715 9.243 45.026 1.00 40.88 214 GLU B CA 1
ATOM 4372 C C . GLU B 1 224 ? 57.845 9.942 45.756 1.00 40.61 214 GLU B C 1
ATOM 4373 O O . GLU B 1 224 ? 58.405 10.919 45.270 1.00 39.99 214 GLU B O 1
ATOM 4379 N N . ILE B 1 225 ? 58.164 9.443 46.941 1.00 41.10 215 ILE B N 1
ATOM 4380 C CA . ILE B 1 225 ? 59.265 9.989 47.720 1.00 43.04 215 ILE B CA 1
ATOM 4381 C C . ILE B 1 225 ? 60.019 8.799 48.299 1.00 44.96 215 ILE B C 1
ATOM 4382 O O . ILE B 1 225 ? 59.402 7.814 48.724 1.00 45.65 215 ILE B O 1
ATOM 4387 N N . PHE B 1 226 ? 61.346 8.898 48.319 1.00 46.16 216 PHE B N 1
ATOM 4388 C CA . PHE B 1 226 ? 62.201 7.831 48.829 1.00 47.15 216 PHE B CA 1
ATOM 4389 C C . PHE B 1 226 ? 61.880 6.527 48.085 1.00 47.51 216 PHE B C 1
ATOM 4390 O O . PHE B 1 226 ? 61.800 5.448 48.687 1.00 47.11 216 PHE B O 1
ATOM 4398 N N . GLY B 1 227 ? 61.676 6.642 46.774 1.00 47.28 217 GLY B N 1
ATOM 4399 C CA . GLY B 1 227 ? 61.373 5.479 45.957 1.00 46.47 217 GLY B CA 1
ATOM 4400 C C . GLY B 1 227 ? 60.259 4.612 46.503 1.00 45.83 217 GLY B C 1
ATOM 4401 O O . GLY B 1 227 ? 60.088 3.466 46.087 1.00 45.72 217 GLY B O 1
ATOM 4402 N N . LEU B 1 228 ? 59.500 5.155 47.446 1.00 45.51 218 LEU B N 1
ATOM 4403 C CA . LEU B 1 228 ? 58.388 4.421 48.043 1.00 45.12 218 LEU B CA 1
ATOM 4404 C C . LEU B 1 228 ? 57.149 4.671 47.174 1.00 45.63 218 LEU B C 1
ATOM 4405 O O . LEU B 1 228 ? 56.701 5.809 47.023 1.00 46.85 218 LEU B O 1
ATOM 4410 N N . PRO B 1 229 ? 56.582 3.605 46.588 1.00 45.16 219 PRO B N 1
ATOM 4411 C CA . PRO B 1 229 ? 55.403 3.736 45.728 1.00 44.96 219 PRO B CA 1
ATOM 4412 C C . PRO B 1 229 ? 54.083 4.080 46.423 1.00 44.52 219 PRO B C 1
ATOM 4413 O O . PRO B 1 229 ? 53.658 3.400 47.356 1.00 44.19 219 PRO B O 1
ATOM 4417 N N . ARG B 1 230 ? 53.441 5.146 45.950 1.00 44.40 220 ARG B N 1
ATOM 4418 C CA . ARG B 1 230 ? 52.153 5.586 46.482 1.00 43.11 220 ARG B CA 1
ATOM 4419 C C . ARG B 1 230 ? 51.104 5.587 45.382 1.00 40.53 220 ARG B C 1
ATOM 4420 O O . ARG B 1 230 ? 51.325 6.126 44.298 1.00 40.39 220 ARG B O 1
ATOM 4428 N N . ILE B 1 231 ? 49.956 4.991 45.674 1.00 38.03 221 ILE B N 1
ATOM 4429 C CA . ILE B 1 231 ? 48.878 4.886 44.697 1.00 35.44 221 ILE B CA 1
ATOM 4430 C C . ILE B 1 231 ? 47.964 6.102 44.539 1.00 33.87 221 ILE B C 1
ATOM 4431 O O . ILE B 1 231 ? 47.960 6.762 43.494 1.00 34.44 221 ILE B O 1
ATOM 4436 N N . THR B 1 232 ? 47.173 6.385 45.560 1.00 30.41 222 THR B N 1
ATOM 4437 C CA . THR B 1 232 ? 46.270 7.502 45.482 1.00 28.87 222 THR B CA 1
ATOM 4438 C C . THR B 1 232 ? 46.993 8.842 45.471 1.00 27.78 222 THR B C 1
ATOM 4439 O O . THR B 1 232 ? 47.416 9.337 46.521 1.00 27.97 222 THR B O 1
ATOM 4443 N N . LYS B 1 233 ? 47.101 9.426 44.273 1.00 25.75 223 LYS B N 1
ATOM 4444 C CA . LYS B 1 233 ? 47.780 10.700 44.053 1.00 23.68 223 LYS B CA 1
ATOM 4445 C C . LYS B 1 233 ? 47.315 11.427 42.794 1.00 24.16 223 LYS B C 1
ATOM 4446 O O . LYS B 1 233 ? 47.899 12.444 42.415 1.00 24.83 223 LYS B O 1
ATOM 4452 N N . ASN B 1 234 ? 46.283 10.907 42.140 1.00 23.16 224 ASN B N 1
ATOM 4453 C CA . ASN B 1 234 ? 45.761 11.525 40.918 1.00 22.55 224 ASN B CA 1
ATOM 4454 C C . ASN B 1 234 ? 44.484 10.849 40.438 1.00 22.45 224 ASN B C 1
ATOM 4455 O O . ASN B 1 234 ? 44.138 9.747 40.876 1.00 21.66 224 ASN B O 1
ATOM 4460 N N . LEU B 1 235 ? 43.792 11.505 39.517 1.00 21.75 225 LEU B N 1
ATOM 4461 C CA . LEU B 1 235 ? 42.560 10.946 38.988 1.00 22.67 225 LEU B CA 1
ATOM 4462 C C . LEU B 1 235 ? 42.795 9.513 38.491 1.00 22.93 225 LEU B C 1
ATOM 4463 O O . LEU B 1 235 ? 41.874 8.686 38.481 1.00 23.34 225 LEU B O 1
ATOM 4468 N N . ALA B 1 236 ? 44.033 9.214 38.103 1.00 22.66 226 ALA B N 1
ATOM 4469 C CA . ALA B 1 236 ? 44.388 7.874 37.634 1.00 22.68 226 ALA B CA 1
ATOM 4470 C C . ALA B 1 236 ? 44.042 6.831 38.691 1.00 23.15 226 ALA B C 1
ATOM 4471 O O . ALA B 1 236 ? 43.108 6.048 38.519 1.00 24.03 226 ALA B O 1
ATOM 4473 N N . ASP B 1 237 ? 44.795 6.828 39.791 1.00 23.00 227 ASP B N 1
ATOM 4474 C CA . ASP B 1 237 ? 44.537 5.862 40.844 1.00 21.87 227 ASP B CA 1
ATOM 4475 C C . ASP B 1 237 ? 43.135 6.014 41.379 1.00 20.51 227 ASP B C 1
ATOM 4476 O O . ASP B 1 237 ? 42.395 5.040 41.453 1.00 20.50 227 ASP B O 1
ATOM 4481 N N . LEU B 1 238 ? 42.772 7.229 41.772 1.00 18.23 228 LEU B N 1
ATOM 4482 C CA . LEU B 1 238 ? 41.432 7.448 42.291 1.00 17.76 228 LEU B CA 1
ATOM 4483 C C . LEU B 1 238 ? 40.409 6.573 41.549 1.00 18.80 228 LEU B C 1
ATOM 4484 O O . LEU B 1 238 ? 39.659 5.812 42.181 1.00 20.19 228 LEU B O 1
ATOM 4489 N N . LYS B 1 239 ? 40.393 6.668 40.217 1.00 18.71 229 LYS B N 1
ATOM 4490 C CA . LYS B 1 239 ? 39.483 5.873 39.366 1.00 17.92 229 LYS B CA 1
ATOM 4491 C C . LYS B 1 239 ? 39.687 4.384 39.654 1.00 17.74 229 LYS B C 1
ATOM 4492 O O . LYS B 1 239 ? 38.735 3.596 39.725 1.00 16.55 229 LYS B O 1
ATOM 4498 N N . ARG B 1 240 ? 40.953 4.010 39.789 1.00 16.93 230 ARG B N 1
ATOM 4499 C CA . ARG B 1 240 ? 41.311 2.632 40.050 1.00 18.80 230 ARG B CA 1
ATOM 4500 C C . ARG B 1 240 ? 40.832 2.170 41.427 1.00 19.21 230 ARG B C 1
ATOM 4501 O O . ARG B 1 240 ? 40.446 1.010 41.603 1.00 18.49 230 ARG B O 1
ATOM 4509 N N . ILE B 1 241 ? 40.858 3.076 42.403 1.00 19.70 231 ILE B N 1
ATOM 4510 C CA . ILE B 1 241 ? 40.416 2.739 43.753 1.00 19.83 231 ILE B CA 1
ATOM 4511 C C . ILE B 1 241 ? 38.940 2.372 43.691 1.00 19.46 231 ILE B C 1
ATOM 4512 O O . ILE B 1 241 ? 38.498 1.418 44.320 1.00 19.37 231 ILE B O 1
ATOM 4517 N N . LEU B 1 242 ? 38.177 3.148 42.938 1.00 18.39 232 LEU B N 1
ATOM 4518 C CA . LEU B 1 242 ? 36.768 2.884 42.827 1.00 19.19 232 LEU B CA 1
ATOM 4519 C C . LEU B 1 242 ? 36.492 1.557 42.132 1.00 21.49 232 LEU B C 1
ATOM 4520 O O . LEU B 1 242 ? 35.465 0.919 42.391 1.00 21.95 232 LEU B O 1
ATOM 4525 N N . SER B 1 243 ? 37.417 1.123 41.274 1.00 23.70 233 SER B N 1
ATOM 4526 C CA . SER B 1 243 ? 37.244 -0.130 40.519 1.00 24.01 233 SER B CA 1
ATOM 4527 C C . SER B 1 243 ? 37.412 -1.380 41.366 1.00 24.12 233 SER B C 1
ATOM 4528 O O . SER B 1 243 ? 36.706 -2.373 41.173 1.00 24.07 233 SER B O 1
ATOM 4531 N N . LEU B 1 244 ? 38.350 -1.326 42.303 1.00 24.38 234 LEU B N 1
ATOM 4532 C CA . LEU B 1 244 ? 38.623 -2.458 43.171 1.00 23.90 234 LEU B CA 1
ATOM 4533 C C . LEU B 1 244 ? 37.319 -3.056 43.665 1.00 22.47 234 LEU B C 1
ATOM 4534 O O . LEU B 1 244 ? 37.138 -4.260 43.638 1.00 23.41 234 LEU B O 1
ATOM 4539 N N . VAL B 1 245 ? 36.417 -2.205 44.123 1.00 22.30 235 VAL B N 1
ATOM 4540 C CA . VAL B 1 245 ? 35.110 -2.646 44.592 1.00 23.42 235 VAL B CA 1
ATOM 4541 C C . VAL B 1 245 ? 34.114 -1.551 44.197 1.00 24.29 235 VAL B C 1
ATOM 4542 O O . VAL B 1 245 ? 34.138 -0.445 44.755 1.00 22.61 235 VAL B O 1
ATOM 4546 N N . ASP B 1 246 ? 33.266 -1.844 43.212 1.00 25.63 236 ASP B N 1
ATOM 4547 C CA . ASP B 1 246 ? 32.270 -0.876 42.764 1.00 27.48 236 ASP B CA 1
ATOM 4548 C C . ASP B 1 246 ? 31.160 -0.827 43.808 1.00 28.37 236 ASP B C 1
ATOM 4549 O O . ASP B 1 246 ? 30.207 -1.603 43.755 1.00 29.05 236 ASP B O 1
ATOM 4554 N N . SER B 1 247 ? 31.303 0.085 44.764 1.00 28.89 237 SER B N 1
ATOM 4555 C CA . SER B 1 247 ? 30.333 0.238 45.837 1.00 28.43 237 SER B CA 1
ATOM 4556 C C . SER B 1 247 ? 30.418 1.646 46.406 1.00 27.99 237 SER B C 1
ATOM 4557 O O . SER B 1 247 ? 31.506 2.174 46.597 1.00 29.91 237 SER B O 1
ATOM 4560 N N . PRO B 1 248 ? 29.267 2.281 46.676 1.00 27.00 238 PRO B N 1
ATOM 4561 C CA . PRO B 1 248 ? 29.294 3.635 47.228 1.00 26.07 238 PRO B CA 1
ATOM 4562 C C . PRO B 1 248 ? 30.036 3.695 48.567 1.00 24.88 238 PRO B C 1
ATOM 4563 O O . PRO B 1 248 ? 30.501 4.756 48.979 1.00 23.53 238 PRO B O 1
ATOM 4567 N N . ALA B 1 249 ? 30.141 2.542 49.230 1.00 24.62 239 ALA B N 1
ATOM 4568 C CA . ALA B 1 249 ? 30.842 2.422 50.515 1.00 23.41 239 ALA B CA 1
ATOM 4569 C C . ALA B 1 249 ? 32.365 2.587 50.328 1.00 21.56 239 ALA B C 1
ATOM 4570 O O . ALA B 1 249 ? 33.069 3.030 51.232 1.00 21.39 239 ALA B O 1
ATOM 4572 N N . ASN B 1 250 ? 32.861 2.207 49.154 1.00 20.52 240 ASN B N 1
ATOM 4573 C CA . ASN B 1 250 ? 34.273 2.334 48.830 1.00 19.86 240 ASN B CA 1
ATOM 4574 C C . ASN B 1 250 ? 34.465 3.690 48.183 1.00 19.53 240 ASN B C 1
ATOM 4575 O O . ASN B 1 250 ? 34.640 3.795 46.967 1.00 19.88 240 ASN B O 1
ATOM 4580 N N . GLY B 1 251 ? 34.431 4.730 49.012 1.00 19.75 241 GLY B N 1
ATOM 4581 C CA . GLY B 1 251 ? 34.564 6.091 48.517 1.00 19.23 241 GLY B CA 1
ATOM 4582 C C . GLY B 1 251 ? 35.897 6.750 48.767 1.00 18.72 241 GLY B C 1
ATOM 4583 O O . GLY B 1 251 ? 36.868 6.111 49.184 1.00 20.08 241 GLY B O 1
ATOM 4584 N N . ILE B 1 252 ? 35.951 8.047 48.518 1.00 17.51 242 ILE B N 1
ATOM 4585 C CA . ILE B 1 252 ? 37.201 8.756 48.713 1.00 19.63 242 ILE B CA 1
ATOM 4586 C C . ILE B 1 252 ? 37.006 10.124 49.326 1.00 17.88 242 ILE B C 1
ATOM 4587 O O . ILE B 1 252 ? 36.095 10.838 48.937 1.00 19.24 242 ILE B O 1
ATOM 4592 N N . THR B 1 253 ? 37.838 10.475 50.304 1.00 16.31 243 THR B N 1
ATOM 4593 C CA . THR B 1 253 ? 37.741 11.792 50.926 1.00 14.76 243 THR B CA 1
ATOM 4594 C C . THR B 1 253 ? 38.529 12.693 49.975 1.00 14.42 243 THR B C 1
ATOM 4595 O O . THR B 1 253 ? 39.489 12.241 49.349 1.00 14.74 243 THR B O 1
ATOM 4599 N N . PHE B 1 254 ? 38.135 13.954 49.858 1.00 12.79 244 PHE B N 1
ATOM 4600 C CA . PHE B 1 254 ? 38.809 14.859 48.938 1.00 12.77 244 PHE B CA 1
ATOM 4601 C C . PHE B 1 254 ? 39.561 16.003 49.641 1.00 13.19 244 PHE B C 1
ATOM 4602 O O . PHE B 1 254 ? 38.967 17.025 50.008 1.00 13.03 244 PHE B O 1
ATOM 4610 N N . CYS B 1 255 ? 40.868 15.835 49.828 1.00 12.37 245 CYS B N 1
ATOM 4611 C CA . CYS B 1 255 ? 41.671 16.870 50.468 1.00 12.53 245 CYS B CA 1
ATOM 4612 C C . CYS B 1 255 ? 42.283 17.705 49.346 1.00 12.45 245 CYS B C 1
ATOM 4613 O O . CYS B 1 255 ? 43.404 17.453 48.924 1.00 13.39 245 CYS B O 1
ATOM 4616 N N . THR B 1 256 ? 41.517 18.682 48.862 1.00 12.65 246 THR B N 1
ATOM 4617 C CA . THR B 1 256 ? 41.931 19.566 47.770 1.00 12.56 246 THR B CA 1
ATOM 4618 C C . THR B 1 256 ? 43.387 19.955 47.879 1.00 13.36 246 THR B C 1
ATOM 4619 O O . THR B 1 256 ? 44.081 20.074 46.874 1.00 12.52 246 THR B O 1
ATOM 4623 N N . GLY B 1 257 ? 43.838 20.148 49.112 1.00 15.23 247 GLY B N 1
ATOM 4624 C CA . GLY B 1 257 ? 45.208 20.555 49.354 1.00 16.85 247 GLY B CA 1
ATOM 4625 C C . GLY B 1 257 ? 46.189 19.498 48.936 1.00 18.79 247 GLY B C 1
ATOM 4626 O O . GLY B 1 257 ? 47.026 19.727 48.074 1.00 18.98 247 GLY B O 1
ATOM 4627 N N . SER B 1 258 ? 46.083 18.330 49.553 1.00 21.13 248 SER B N 1
ATOM 4628 C CA . SER B 1 258 ? 46.964 17.228 49.224 1.00 21.62 248 SER B CA 1
ATOM 4629 C C . SER B 1 258 ? 47.131 17.003 47.702 1.00 22.05 248 SER B C 1
ATOM 4630 O O . SER B 1 258 ? 48.252 16.923 47.214 1.00 20.66 248 SER B O 1
ATOM 4633 N N . LEU B 1 259 ? 46.021 16.900 46.968 1.00 23.92 249 LEU B N 1
ATOM 4634 C CA . LEU B 1 259 ? 46.050 16.691 45.518 1.00 24.66 249 LEU B CA 1
ATOM 4635 C C . LEU B 1 259 ? 46.438 17.981 44.817 1.00 25.34 249 LEU B C 1
ATOM 4636 O O . LEU B 1 259 ? 47.098 17.965 43.780 1.00 26.65 249 LEU B O 1
ATOM 4641 N N . GLY B 1 260 ? 46.009 19.098 45.393 1.00 24.56 250 GLY B N 1
ATOM 4642 C CA . GLY B 1 260 ? 46.295 20.395 44.817 1.00 22.71 250 GLY B CA 1
ATOM 4643 C C . GLY B 1 260 ? 47.774 20.687 44.728 1.00 22.85 250 GLY B C 1
ATOM 4644 O O . GLY B 1 260 ? 48.189 21.484 43.885 1.00 22.61 250 GLY B O 1
ATOM 4645 N N . ALA B 1 261 ? 48.564 20.045 45.594 1.00 22.37 251 ALA B N 1
ATOM 4646 C CA . ALA B 1 261 ? 50.021 20.238 45.636 1.00 22.79 251 ALA B CA 1
ATOM 4647 C C . ALA B 1 261 ? 50.679 19.972 44.283 1.00 23.99 251 ALA B C 1
ATOM 4648 O O . ALA B 1 261 ? 51.742 20.524 43.989 1.00 25.05 251 ALA B O 1
ATOM 4650 N N . ASP B 1 262 ? 50.057 19.112 43.478 1.00 23.58 252 ASP B N 1
ATOM 4651 C CA . ASP B 1 262 ? 50.568 18.813 42.153 1.00 23.35 252 ASP B CA 1
ATOM 4652 C C . ASP B 1 262 ? 49.755 19.661 41.190 1.00 22.06 252 ASP B C 1
ATOM 4653 O O . ASP B 1 262 ? 48.562 19.414 40.980 1.00 22.16 252 ASP B O 1
ATOM 4658 N N . PRO B 1 263 ? 50.388 20.677 40.593 1.00 20.91 253 PRO B N 1
ATOM 4659 C CA . PRO B 1 263 ? 49.718 21.573 39.646 1.00 20.34 253 PRO B CA 1
ATOM 4660 C C . PRO B 1 263 ? 49.171 20.917 38.385 1.00 19.22 253 PRO B C 1
ATOM 4661 O O . PRO B 1 263 ? 48.367 21.508 37.677 1.00 18.19 253 PRO B O 1
ATOM 4665 N N . THR B 1 264 ? 49.588 19.691 38.111 1.00 20.01 254 THR B N 1
ATOM 4666 C CA . THR B 1 264 ? 49.093 19.010 36.927 1.00 20.71 254 THR B CA 1
ATOM 4667 C C . THR B 1 264 ? 47.750 18.356 37.221 1.00 21.72 254 THR B C 1
ATOM 4668 O O . THR B 1 264 ? 47.069 17.892 36.308 1.00 21.23 254 THR B O 1
ATOM 4672 N N . ASN B 1 265 ? 47.383 18.308 38.499 1.00 22.99 255 ASN B N 1
ATOM 4673 C CA . ASN B 1 265 ? 46.118 17.713 38.914 1.00 24.60 255 ASN B CA 1
ATOM 4674 C C . ASN B 1 265 ? 44.973 18.713 38.824 1.00 25.33 255 ASN B C 1
ATOM 4675 O O . ASN B 1 265 ? 44.845 19.601 39.658 1.00 27.18 255 ASN B O 1
ATOM 4680 N N . ASP B 1 266 ? 44.145 18.568 37.798 1.00 25.93 256 ASP B N 1
ATOM 4681 C CA . ASP B 1 266 ? 43.002 19.449 37.604 1.00 26.35 256 ASP B CA 1
ATOM 4682 C C . ASP B 1 266 ? 41.937 19.142 38.668 1.00 26.12 256 ASP B C 1
ATOM 4683 O O . ASP B 1 266 ? 41.071 18.285 38.462 1.00 26.92 256 ASP B O 1
ATOM 4688 N N . LEU B 1 267 ? 41.995 19.838 39.798 1.00 24.49 257 LEU B N 1
ATOM 4689 C CA . LEU B 1 267 ? 41.034 19.602 40.868 1.00 24.46 257 LEU B CA 1
ATOM 4690 C C . LEU B 1 267 ? 39.551 19.695 40.465 1.00 24.07 257 LEU B C 1
ATOM 4691 O O . LEU B 1 267 ? 38.747 18.823 40.805 1.00 23.59 257 LEU B O 1
ATOM 4696 N N . PRO B 1 268 ? 39.169 20.739 39.722 1.00 23.79 258 PRO B N 1
ATOM 4697 C CA . PRO B 1 268 ? 37.761 20.854 39.338 1.00 24.37 258 PRO B CA 1
ATOM 4698 C C . PRO B 1 268 ? 37.207 19.628 38.630 1.00 25.38 258 PRO B C 1
ATOM 4699 O O . PRO B 1 268 ? 36.351 18.915 39.179 1.00 24.49 258 PRO B O 1
ATOM 4703 N N . THR B 1 269 ? 37.704 19.386 37.415 1.00 26.11 259 THR B N 1
ATOM 4704 C CA . THR B 1 269 ? 37.259 18.253 36.613 1.00 26.16 259 THR B CA 1
ATOM 4705 C C . THR B 1 269 ? 37.199 16.992 37.459 1.00 27.72 259 THR B C 1
ATOM 4706 O O . THR B 1 269 ? 36.208 16.259 37.425 1.00 28.76 259 THR B O 1
ATOM 4718 N N . ILE B 1 271 ? 36.759 16.489 40.708 1.00 27.55 261 ILE B N 1
ATOM 4719 C CA . ILE B 1 271 ? 35.571 16.487 41.548 1.00 26.34 261 ILE B CA 1
ATOM 4720 C C . ILE B 1 271 ? 34.349 16.156 40.728 1.00 25.61 261 ILE B C 1
ATOM 4721 O O . ILE B 1 271 ? 33.478 15.436 41.189 1.00 24.95 261 ILE B O 1
ATOM 4726 N N . ARG B 1 272 ? 34.288 16.679 39.509 1.00 26.37 262 ARG B N 1
ATOM 4727 C CA . ARG B 1 272 ? 33.147 16.431 38.636 1.00 26.04 262 ARG B CA 1
ATOM 4728 C C . ARG B 1 272 ? 33.174 15.029 38.041 1.00 25.51 262 ARG B C 1
ATOM 4729 O O . ARG B 1 272 ? 32.131 14.445 37.764 1.00 23.95 262 ARG B O 1
ATOM 4737 N N . GLU B 1 273 ? 34.386 14.505 37.878 1.00 26.48 263 GLU B N 1
ATOM 4738 C CA . GLU B 1 273 ? 34.647 13.176 37.337 1.00 27.37 263 GLU B CA 1
ATOM 4739 C C . GLU B 1 273 ? 34.326 12.042 38.306 1.00 27.88 263 GLU B C 1
ATOM 4740 O O . GLU B 1 273 ? 33.756 11.027 37.910 1.00 29.41 263 GLU B O 1
ATOM 4746 N N . ILE B 1 274 ? 34.718 12.210 39.568 1.00 27.29 264 ILE B N 1
ATOM 4747 C CA . ILE B 1 274 ? 34.489 11.201 40.596 1.00 25.82 264 ILE B CA 1
ATOM 4748 C C . ILE B 1 274 ? 33.829 11.783 41.841 1.00 26.59 264 ILE B C 1
ATOM 4749 O O . ILE B 1 274 ? 34.089 11.331 42.953 1.00 26.29 264 ILE B O 1
ATOM 4754 N N . GLY B 1 275 ? 32.964 12.776 41.643 1.00 28.40 265 GLY B N 1
ATOM 4755 C CA . GLY B 1 275 ? 32.284 13.424 42.759 1.00 30.76 265 GLY B CA 1
ATOM 4756 C C . GLY B 1 275 ? 31.233 12.559 43.426 1.00 32.41 265 GLY B C 1
ATOM 4757 O O . GLY B 1 275 ? 30.943 12.693 44.620 1.00 32.38 265 GLY B O 1
ATOM 4758 N N . HIS B 1 276 ? 30.663 11.655 42.645 1.00 33.05 266 HIS B N 1
ATOM 4759 C CA . HIS B 1 276 ? 29.649 10.768 43.157 1.00 33.18 266 HIS B CA 1
ATOM 4760 C C . HIS B 1 276 ? 30.213 9.841 44.222 1.00 33.91 266 HIS B C 1
ATOM 4761 O O . HIS B 1 276 ? 29.452 9.242 44.969 1.00 35.40 266 HIS B O 1
ATOM 4768 N N . ARG B 1 277 ? 31.540 9.728 44.304 1.00 34.22 267 ARG B N 1
ATOM 4769 C CA . ARG B 1 277 ? 32.177 8.840 45.288 1.00 34.65 267 ARG B CA 1
ATOM 4770 C C . ARG B 1 277 ? 33.041 9.548 46.333 1.00 33.80 267 ARG B C 1
ATOM 4771 O O . ARG B 1 277 ? 34.015 8.994 46.850 1.00 33.57 267 ARG B O 1
ATOM 4779 N N . ILE B 1 278 ? 32.678 10.786 46.634 1.00 33.16 268 ILE B N 1
ATOM 4780 C CA . ILE B 1 278 ? 33.386 11.557 47.636 1.00 31.06 268 ILE B CA 1
ATOM 4781 C C . ILE B 1 278 ? 32.526 11.494 48.877 1.00 31.20 268 ILE B C 1
ATOM 4782 O O . ILE B 1 278 ? 31.414 12.016 48.898 1.00 32.43 268 ILE B O 1
ATOM 4787 N N . ASN B 1 279 ? 33.040 10.832 49.900 1.00 30.88 269 ASN B N 1
ATOM 4788 C CA . ASN B 1 279 ? 32.315 10.676 51.150 1.00 31.66 269 ASN B CA 1
ATOM 4789 C C . ASN B 1 279 ? 32.794 11.687 52.200 1.00 31.97 269 ASN B C 1
ATOM 4790 O O . ASN B 1 279 ? 32.129 11.899 53.217 1.00 33.07 269 ASN B O 1
ATOM 4795 N N . PHE B 1 280 ? 33.946 12.304 51.957 1.00 30.85 270 PHE B N 1
ATOM 4796 C CA . PHE B 1 280 ? 34.508 13.255 52.908 1.00 30.76 270 PHE B CA 1
ATOM 4797 C C . PHE B 1 280 ? 35.277 14.288 52.087 1.00 29.02 270 PHE B C 1
ATOM 4798 O O . PHE B 1 280 ? 35.582 14.048 50.920 1.00 29.88 270 PHE B O 1
ATOM 4806 N N . VAL B 1 281 ? 35.580 15.438 52.677 1.00 25.79 271 VAL B N 1
ATOM 4807 C CA . VAL B 1 281 ? 36.283 16.485 51.944 1.00 23.15 271 VAL B CA 1
ATOM 4808 C C . VAL B 1 281 ? 37.018 17.461 52.846 1.00 20.32 271 VAL B C 1
ATOM 4809 O O . VAL B 1 281 ? 36.411 18.109 53.693 1.00 20.25 271 VAL B O 1
ATOM 4813 N N . HIS B 1 282 ? 38.325 17.553 52.637 1.00 17.19 272 HIS B N 1
ATOM 4814 C CA . HIS B 1 282 ? 39.187 18.444 53.393 1.00 16.65 272 HIS B CA 1
ATOM 4815 C C . HIS B 1 282 ? 39.459 19.645 52.488 1.00 17.96 272 HIS B C 1
ATOM 4816 O O . HIS B 1 282 ? 40.331 19.594 51.617 1.00 18.79 272 HIS B O 1
ATOM 4823 N N . PHE B 1 283 ? 38.705 20.723 52.709 1.00 18.71 273 PHE B N 1
ATOM 4824 C CA . PHE B 1 283 ? 38.778 21.949 51.906 1.00 19.07 273 PHE B CA 1
ATOM 4825 C C . PHE B 1 283 ? 39.877 22.948 52.326 1.00 20.81 273 PHE B C 1
ATOM 4826 O O . PHE B 1 283 ? 39.585 24.052 52.795 1.00 20.42 273 PHE B O 1
ATOM 4834 N N . ARG B 1 284 ? 41.140 22.573 52.131 1.00 21.98 274 ARG B N 1
ATOM 4835 C CA . ARG B 1 284 ? 42.239 23.451 52.521 1.00 24.17 274 ARG B CA 1
ATOM 4836 C C . ARG B 1 284 ? 43.051 23.932 51.331 1.00 25.02 274 ARG B C 1
ATOM 4837 O O . ARG B 1 284 ? 43.165 23.229 50.329 1.00 26.40 274 ARG B O 1
ATOM 4845 N N . ASN B 1 285 ? 43.617 25.132 51.446 1.00 24.23 275 ASN B N 1
ATOM 4846 C CA . ASN B 1 285 ? 44.381 25.738 50.357 1.00 21.67 275 ASN B CA 1
ATOM 4847 C C . ASN B 1 285 ? 45.894 25.592 50.560 1.00 21.71 275 ASN B C 1
ATOM 4848 O O . ASN B 1 285 ? 46.392 25.577 51.683 1.00 22.85 275 ASN B O 1
ATOM 4853 N N . VAL B 1 286 ? 46.623 25.462 49.464 1.00 21.39 276 VAL B N 1
ATOM 4854 C CA . VAL B 1 286 ? 48.067 25.323 49.539 1.00 21.83 276 VAL B CA 1
ATOM 4855 C C . VAL B 1 286 ? 48.706 26.399 48.676 1.00 23.00 276 VAL B C 1
ATOM 4856 O O . VAL B 1 286 ? 48.066 26.915 47.759 1.00 23.54 276 VAL B O 1
ATOM 4860 N N . LYS B 1 287 ? 49.958 26.743 48.967 1.00 23.48 277 LYS B N 1
ATOM 4861 C CA . LYS B 1 287 ? 50.651 27.783 48.210 1.00 24.30 277 LYS B CA 1
ATOM 4862 C C . LYS B 1 287 ? 51.900 27.280 47.511 1.00 24.34 277 LYS B C 1
ATOM 4863 O O . LYS B 1 287 ? 52.748 26.629 48.113 1.00 23.69 277 LYS B O 1
ATOM 4869 N N . TYR B 1 288 ? 52.025 27.611 46.236 1.00 24.27 278 TYR B N 1
ATOM 4870 C CA . TYR B 1 288 ? 53.179 27.180 45.475 1.00 25.74 278 TYR B CA 1
ATOM 4871 C C . TYR B 1 288 ? 54.423 28.031 45.719 1.00 28.31 278 TYR B C 1
ATOM 4872 O O . TYR B 1 288 ? 54.751 28.880 44.896 1.00 29.77 278 TYR B O 1
ATOM 4881 N N . LEU B 1 289 ? 55.123 27.817 46.831 1.00 30.87 279 LEU B N 1
ATOM 4882 C CA . LEU B 1 289 ? 56.339 28.592 47.098 1.00 33.36 279 LEU B CA 1
ATOM 4883 C C . LEU B 1 289 ? 57.527 27.961 46.393 1.00 34.96 279 LEU B C 1
ATOM 4884 O O . LEU B 1 289 ? 58.547 27.673 47.016 1.00 33.57 279 LEU B O 1
ATOM 4889 N N . GLY B 1 290 ? 57.394 27.750 45.088 1.00 38.06 280 GLY B N 1
ATOM 4890 C CA . GLY B 1 290 ? 58.472 27.145 44.329 1.00 41.01 280 GLY B CA 1
ATOM 4891 C C . GLY B 1 290 ? 57.994 25.989 43.473 1.00 43.20 280 GLY B C 1
ATOM 4892 O O . GLY B 1 290 ? 56.810 25.658 43.472 1.00 44.08 280 GLY B O 1
ATOM 4893 N N . GLU B 1 291 ? 58.916 25.369 42.748 1.00 45.24 281 GLU B N 1
ATOM 4894 C CA . GLU B 1 291 ? 58.574 24.260 41.872 1.00 47.42 281 GLU B CA 1
ATOM 4895 C C . GLU B 1 291 ? 57.902 23.131 42.631 1.00 48.52 281 GLU B C 1
ATOM 4896 O O . GLU B 1 291 ? 56.757 23.251 43.076 1.00 50.59 281 GLU B O 1
ATOM 4902 N N . HIS B 1 292 ? 58.622 22.025 42.768 1.00 47.00 282 HIS B N 1
ATOM 4903 C CA . HIS B 1 292 ? 58.091 20.883 43.472 1.00 45.63 282 HIS B CA 1
ATOM 4904 C C . HIS B 1 292 ? 57.962 21.197 44.965 1.00 43.42 282 HIS B C 1
ATOM 4905 O O . HIS B 1 292 ? 57.561 20.341 45.738 1.00 43.97 282 HIS B O 1
ATOM 4912 N N . ARG B 1 293 ? 58.304 22.416 45.376 1.00 40.67 283 ARG B N 1
ATOM 4913 C CA . ARG B 1 293 ? 58.185 22.784 46.788 1.00 38.22 283 ARG B CA 1
ATOM 4914 C C . ARG B 1 293 ? 56.937 23.637 47.006 1.00 36.31 283 ARG B C 1
ATOM 4915 O O . ARG B 1 293 ? 56.586 24.473 46.165 1.00 36.76 283 ARG B O 1
ATOM 4923 N N . PHE B 1 294 ? 56.266 23.430 48.136 1.00 32.59 284 PHE B N 1
ATOM 4924 C CA . PHE B 1 294 ? 55.053 24.187 48.432 1.00 28.69 284 PHE B CA 1
ATOM 4925 C C . PHE B 1 294 ? 54.785 24.256 49.938 1.00 27.24 284 PHE B C 1
ATOM 4926 O O . PHE B 1 294 ? 55.522 23.675 50.738 1.00 27.08 284 PHE B O 1
ATOM 4934 N N . GLU B 1 295 ? 53.732 24.978 50.315 1.00 26.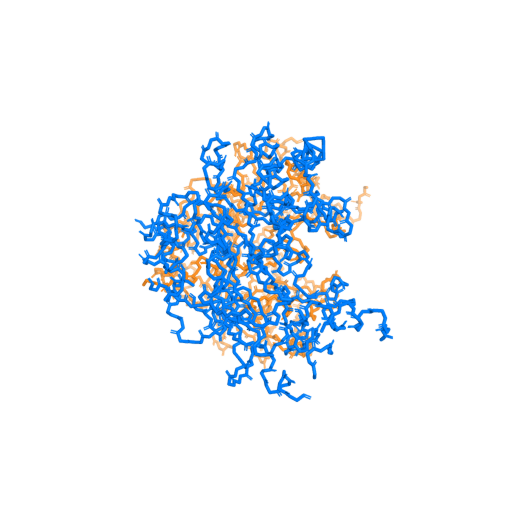73 285 GLU B N 1
ATOM 4935 C CA . GLU B 1 295 ? 53.358 25.145 51.726 1.00 26.02 285 GLU B CA 1
ATOM 4936 C C . GLU B 1 295 ? 51.845 25.220 51.947 1.00 24.76 285 GLU B C 1
ATOM 4937 O O . GLU B 1 295 ? 51.062 25.396 51.012 1.00 24.46 285 GLU B O 1
ATOM 4943 N N . GLU B 1 296 ? 51.448 25.134 53.209 1.00 22.99 286 GLU B N 1
ATOM 4944 C CA . GLU B 1 296 ? 50.045 25.224 53.547 1.00 23.00 286 GLU B CA 1
ATOM 4945 C C . GLU B 1 296 ? 49.798 26.680 53.907 1.00 21.81 286 GLU B C 1
ATOM 4946 O O . GLU B 1 296 ? 50.705 27.360 54.370 1.00 20.83 286 GLU B O 1
ATOM 4952 N N . THR B 1 297 ? 48.594 27.178 53.665 1.00 21.80 287 THR B N 1
ATOM 4953 C CA . THR B 1 297 ? 48.295 28.560 54.007 1.00 22.98 287 THR B CA 1
ATOM 4954 C C . THR B 1 297 ? 46.846 28.723 54.394 1.00 20.88 287 THR B C 1
ATOM 4955 O O . THR B 1 297 ? 46.152 27.744 54.666 1.00 20.12 287 THR B O 1
ATOM 4959 N N . ALA B 1 298 ? 46.392 29.969 54.424 1.00 19.47 288 ALA B N 1
ATOM 4960 C CA . ALA B 1 298 ? 45.009 30.242 54.781 1.00 19.04 288 ALA B CA 1
ATOM 4961 C C . ALA B 1 298 ? 44.092 29.670 53.719 1.00 17.25 288 ALA B C 1
ATOM 4962 O O . ALA B 1 298 ? 44.508 29.414 52.592 1.00 17.04 288 ALA B O 1
ATOM 4964 N N . HIS B 1 299 ? 42.836 29.494 54.092 1.00 16.15 289 HIS B N 1
ATOM 4965 C CA . HIS B 1 299 ? 41.830 28.933 53.210 1.00 14.99 289 HIS B CA 1
ATOM 4966 C C . HIS B 1 299 ? 41.479 29.755 51.984 1.00 14.83 289 HIS B C 1
ATOM 4967 O O . HIS B 1 299 ? 41.500 29.233 50.868 1.00 14.92 289 HIS B O 1
ATOM 4974 N N . PRO B 1 300 ? 41.171 31.053 52.161 1.00 14.34 290 PRO B N 1
ATOM 4975 C CA . PRO B 1 300 ? 40.826 31.867 50.991 1.00 13.69 290 PRO B CA 1
ATOM 4976 C C . PRO B 1 300 ? 41.872 31.833 49.855 1.00 13.60 290 PRO B C 1
ATOM 4977 O O . PRO B 1 300 ? 43.097 31.793 50.080 1.00 10.31 290 PRO B O 1
ATOM 4981 N N . SER B 1 301 ? 41.348 31.830 48.630 1.00 13.74 291 SER B N 1
ATOM 4982 C CA . SER B 1 301 ? 42.146 31.758 47.407 1.00 13.72 291 SER B CA 1
ATOM 4983 C C . SER B 1 301 ? 43.279 32.780 47.344 1.00 14.45 291 SER B C 1
ATOM 4984 O O . SER B 1 301 ? 44.390 32.465 46.911 1.00 15.09 291 SER B O 1
ATOM 4987 N N . VAL B 1 302 ? 42.999 34.006 47.769 1.00 12.93 292 VAL B N 1
ATOM 4988 C CA . VAL B 1 302 ? 44.018 35.033 47.763 1.00 10.86 292 VAL B CA 1
ATOM 4989 C C . VAL B 1 302 ? 45.246 34.575 48.525 1.00 10.84 292 VAL B C 1
ATOM 4990 O O . VAL B 1 302 ? 46.348 34.951 48.180 1.00 12.74 292 VAL B O 1
ATOM 4994 N N . ALA B 1 303 ? 45.068 33.767 49.561 1.00 10.43 293 ALA B N 1
ATOM 4995 C CA . ALA B 1 303 ? 46.208 33.330 50.363 1.00 10.88 293 ALA B CA 1
ATOM 4996 C C . ALA B 1 303 ? 47.124 32.345 49.663 1.00 11.61 293 ALA B C 1
ATOM 4997 O O . ALA B 1 303 ? 48.344 32.415 49.791 1.00 10.81 293 ALA B O 1
ATOM 4999 N N . GLY B 1 304 ? 46.524 31.417 48.930 1.00 13.46 294 GLY B N 1
ATOM 5000 C CA . GLY B 1 304 ? 47.308 30.415 48.254 1.00 12.44 294 GLY B CA 1
ATOM 5001 C C . GLY B 1 304 ? 47.267 30.490 46.751 1.00 12.87 294 GLY B C 1
ATOM 5002 O O . GLY B 1 304 ? 47.096 31.556 46.139 1.00 12.06 294 GLY B O 1
ATOM 5003 N N . SER B 1 305 ? 47.397 29.306 46.164 1.00 13.30 295 SER B N 1
ATOM 5004 C CA . SER B 1 305 ? 47.443 29.132 44.724 1.00 10.55 295 SER B CA 1
ATOM 5005 C C . SER B 1 305 ? 46.222 28.397 44.174 1.00 10.44 295 SER B C 1
ATOM 5006 O O . SER B 1 305 ? 46.021 28.363 42.978 1.00 11.67 295 SER B O 1
ATOM 5009 N N . LEU B 1 306 ? 45.397 27.822 45.036 1.00 12.47 296 LEU B N 1
ATOM 5010 C CA . LEU B 1 306 ? 44.205 27.097 44.577 1.00 14.24 296 LEU B CA 1
ATOM 5011 C C . LEU B 1 306 ? 42.914 27.909 44.485 1.00 15.15 296 LEU B C 1
ATOM 5012 O O . LEU B 1 306 ? 42.421 28.378 45.501 1.00 14.94 296 LEU B O 1
ATOM 5017 N N . ASP B 1 307 ? 42.343 28.058 43.293 1.00 17.31 297 ASP B N 1
ATOM 5018 C CA . ASP B 1 307 ? 41.095 28.825 43.169 1.00 19.98 297 ASP B CA 1
ATOM 5019 C C . ASP B 1 307 ? 39.994 28.091 43.931 1.00 21.06 297 ASP B C 1
ATOM 5020 O O . ASP B 1 307 ? 39.384 27.173 43.394 1.00 23.38 297 ASP B O 1
ATOM 5033 N N . ALA B 1 309 ? 36.915 29.164 45.060 1.00 25.07 299 ALA B N 1
ATOM 5034 C CA . ALA B 1 309 ? 35.560 29.412 44.584 1.00 25.41 299 ALA B CA 1
ATOM 5035 C C . ALA B 1 309 ? 35.236 28.382 43.525 1.00 25.09 299 ALA B C 1
ATOM 5036 O O . ALA B 1 309 ? 34.186 27.748 43.555 1.00 25.34 299 ALA B O 1
ATOM 5038 N N . GLU B 1 310 ? 36.157 28.222 42.588 1.00 25.33 300 GLU B N 1
ATOM 5039 C CA . GLU B 1 310 ? 35.983 27.270 41.504 1.00 26.19 300 GLU B CA 1
ATOM 5040 C C . GLU B 1 310 ? 35.755 25.869 42.063 1.00 25.87 300 GLU B C 1
ATOM 5041 O O . GLU B 1 310 ? 34.868 25.132 41.604 1.00 26.35 300 GLU B O 1
ATOM 5047 N N . LEU B 1 311 ? 36.541 25.520 43.075 1.00 23.91 301 LEU B N 1
ATOM 5048 C CA . LEU B 1 311 ? 36.438 24.218 43.714 1.00 22.84 301 LEU B CA 1
ATOM 5049 C C . LEU B 1 311 ? 35.102 24.029 44.410 1.00 21.82 301 LEU B C 1
ATOM 5050 O O . LEU B 1 311 ? 34.523 22.943 44.379 1.00 20.43 301 LEU B O 1
ATOM 5063 N N . GLN B 1 313 ? 32.408 25.410 43.544 1.00 20.04 303 GLN B N 1
ATOM 5064 C CA . GLN B 1 313 ? 31.392 25.364 42.499 1.00 18.41 303 GLN B CA 1
ATOM 5065 C C . GLN B 1 313 ? 31.250 23.941 41.995 1.00 17.67 303 GLN B C 1
ATOM 5066 O O . GLN B 1 313 ? 30.142 23.470 41.721 1.00 15.85 303 GLN B O 1
ATOM 5072 N N . ALA B 1 314 ? 32.398 23.273 41.888 1.00 17.58 304 ALA B N 1
ATOM 5073 C CA . ALA B 1 314 ? 32.483 21.900 41.415 1.00 17.73 304 ALA B CA 1
ATOM 5074 C C . ALA B 1 314 ? 31.863 20.917 42.411 1.00 17.89 304 ALA B C 1
ATOM 5075 O O . ALA B 1 314 ? 31.374 19.850 42.024 1.00 17.84 304 ALA B O 1
ATOM 5077 N N . LEU B 1 315 ? 31.888 21.256 43.695 1.00 17.14 305 LEU B N 1
ATOM 5078 C CA . LEU B 1 315 ? 31.280 20.358 44.664 1.00 18.58 305 LEU B CA 1
ATOM 5079 C C . LEU B 1 315 ? 29.758 20.422 44.520 1.00 18.93 305 LEU B C 1
ATOM 5080 O O . LEU B 1 315 ? 29.087 19.384 44.478 1.00 18.09 305 LEU B O 1
ATOM 5085 N N . VAL B 1 316 ? 29.212 21.635 44.432 1.00 19.74 306 VAL B N 1
ATOM 5086 C CA . VAL B 1 316 ? 27.765 21.789 44.268 1.00 20.77 306 VAL B CA 1
ATOM 5087 C C . VAL B 1 316 ? 27.329 21.026 43.022 1.00 20.13 306 VAL B C 1
ATOM 5088 O O . VAL B 1 316 ? 26.311 20.332 43.037 1.00 20.74 306 VAL B O 1
ATOM 5092 N N . ASP B 1 317 ? 28.107 21.142 41.952 1.00 19.10 307 ASP B N 1
ATOM 5093 C CA . ASP B 1 317 ? 27.778 20.449 40.712 1.00 19.48 307 ASP B CA 1
ATOM 5094 C C . ASP B 1 317 ? 27.496 18.968 40.926 1.00 19.47 307 ASP B C 1
ATOM 5095 O O . ASP B 1 317 ? 26.457 18.460 40.513 1.00 20.62 307 ASP B O 1
ATOM 5100 N N . VAL B 1 318 ? 28.412 18.271 41.574 1.00 18.86 308 VAL B N 1
ATOM 5101 C CA . VAL B 1 318 ? 28.211 16.861 41.813 1.00 18.43 308 VAL B CA 1
ATOM 5102 C C . VAL B 1 318 ? 27.121 16.646 42.861 1.00 19.02 308 VAL B C 1
ATOM 5103 O O . VAL B 1 318 ? 26.808 15.508 43.238 1.00 18.84 308 VAL B O 1
ATOM 5107 N N . GLY B 1 319 ? 26.551 17.757 43.324 1.00 17.79 309 GLY B N 1
ATOM 5108 C CA . GLY B 1 319 ? 25.480 17.712 44.306 1.00 17.59 309 GLY B CA 1
ATOM 5109 C C . GLY B 1 319 ? 25.929 17.280 45.688 1.00 18.03 309 GLY B C 1
ATOM 5110 O O . GLY B 1 319 ? 25.111 16.899 46.537 1.00 16.96 309 GLY B O 1
ATOM 5111 N N . TYR B 1 320 ? 27.236 17.348 45.917 1.00 17.58 310 TYR B N 1
ATOM 5112 C CA . TYR B 1 320 ? 27.797 16.954 47.191 1.00 17.01 310 TYR B CA 1
ATOM 5113 C C . TYR B 1 320 ? 27.215 17.762 48.330 1.00 17.24 310 TYR B C 1
ATOM 5114 O O . TYR B 1 320 ? 27.193 18.990 48.284 1.00 17.91 310 TYR B O 1
ATOM 5123 N N . GLU B 1 321 ? 26.745 17.068 49.358 1.00 16.88 311 GLU B N 1
ATOM 5124 C CA . GLU B 1 321 ? 26.159 17.741 50.510 1.00 16.93 311 GLU B CA 1
ATOM 5125 C C . GLU B 1 321 ? 26.523 16.989 51.768 1.00 16.60 311 GLU B C 1
ATOM 5126 O O . GLU B 1 321 ? 25.798 17.044 52.760 1.00 16.65 311 GLU B O 1
ATOM 5132 N N . GLY B 1 322 ? 27.642 16.277 51.724 1.00 15.83 312 GLY B N 1
ATOM 5133 C CA . GLY B 1 322 ? 28.073 15.521 52.890 1.00 14.11 312 GLY B CA 1
ATOM 5134 C C . GLY B 1 322 ? 28.883 16.336 53.890 1.00 12.48 312 GLY B C 1
ATOM 5135 O O . GLY B 1 322 ? 28.797 17.566 53.921 1.00 10.56 312 GLY B O 1
ATOM 5136 N N . VAL B 1 323 ? 29.675 15.637 54.703 1.00 11.42 313 VAL B N 1
ATOM 5137 C CA . VAL B 1 323 ? 30.525 16.247 55.724 1.00 10.68 313 VAL B CA 1
ATOM 5138 C C . VAL B 1 323 ? 31.769 16.869 55.101 1.00 10.53 313 VAL B C 1
ATOM 5139 O O . VAL B 1 323 ? 32.443 16.259 54.274 1.00 9.64 313 VAL B O 1
ATOM 5143 N N . ILE B 1 324 ? 32.080 18.089 55.503 1.00 11.79 314 ILE B N 1
ATOM 5144 C CA . ILE B 1 324 ? 33.256 18.761 54.967 1.00 13.62 314 ILE B CA 1
ATOM 5145 C C . ILE B 1 324 ? 33.929 19.485 56.117 1.00 13.80 314 ILE B C 1
ATOM 5146 O O . ILE B 1 324 ? 33.263 20.010 56.999 1.00 14.61 314 ILE B O 1
ATOM 5151 N N . ARG B 1 325 ? 35.245 19.487 56.144 1.00 13.94 315 ARG B N 1
ATOM 5152 C CA . ARG B 1 325 ? 35.909 20.180 57.230 1.00 15.80 315 ARG B CA 1
ATOM 5153 C C . ARG B 1 325 ? 37.145 20.833 56.658 1.00 17.28 315 ARG B C 1
ATOM 5154 O O . ARG B 1 325 ? 37.742 20.317 55.713 1.00 16.64 315 ARG B O 1
ATOM 5162 N N . PRO B 1 326 ? 37.527 21.999 57.202 1.00 18.87 316 PRO B N 1
ATOM 5163 C CA . PRO B 1 326 ? 38.708 22.725 56.740 1.00 20.86 316 PRO B CA 1
ATOM 5164 C C . PRO B 1 326 ? 39.899 21.920 57.193 1.00 23.60 316 PRO B C 1
ATOM 5165 O O . PRO B 1 326 ? 39.859 21.252 58.239 1.00 25.20 316 PRO B O 1
ATOM 5169 N N . ASP B 1 327 ? 40.970 21.959 56.429 1.00 25.25 317 ASP B N 1
ATOM 5170 C CA . ASP B 1 327 ? 42.097 21.179 56.878 1.00 29.15 317 ASP B CA 1
ATOM 5171 C C . ASP B 1 327 ? 43.144 22.078 57.493 1.00 29.04 317 ASP B C 1
ATOM 5172 O O . ASP B 1 327 ? 42.892 23.253 57.767 1.00 27.90 317 ASP B O 1
ATOM 5177 N N . HIS B 1 328 ? 44.322 21.518 57.716 1.00 30.51 318 HIS B N 1
ATOM 5178 C CA . HIS B 1 328 ? 45.395 22.276 58.322 1.00 31.28 318 HIS B CA 1
ATOM 5179 C C . HIS B 1 328 ? 45.441 23.655 57.683 1.00 29.85 318 HIS B C 1
ATOM 5180 O O . HIS B 1 328 ? 45.123 23.835 56.505 1.00 29.24 318 HIS B O 1
ATOM 5187 N N . GLY B 1 329 ? 45.779 24.631 58.510 1.00 29.07 319 GLY B N 1
ATOM 5188 C CA . GLY B 1 329 ? 45.895 26.002 58.073 1.00 27.64 319 GLY B CA 1
ATOM 5189 C C . GLY B 1 329 ? 47.276 26.484 58.478 1.00 27.44 319 GLY B C 1
ATOM 5190 O O . GLY B 1 329 ? 48.284 26.015 57.942 1.00 27.36 319 GLY B O 1
ATOM 5191 N N . ARG B 1 330 ? 47.325 27.389 59.454 1.00 26.49 320 ARG B N 1
ATOM 5192 C CA . ARG B 1 330 ? 48.587 27.969 59.922 1.00 24.67 320 ARG B CA 1
ATOM 5193 C C . ARG B 1 330 ? 48.602 28.180 61.423 1.00 23.90 320 ARG B C 1
ATOM 5194 O O . ARG B 1 330 ? 47.553 28.241 62.062 1.00 24.51 320 ARG B O 1
ATOM 5202 N N . ALA B 1 331 ? 49.796 28.300 61.989 1.00 23.05 321 ALA B N 1
ATOM 5203 C CA . ALA B 1 331 ? 49.893 28.563 63.412 1.00 22.57 321 ALA B CA 1
ATOM 5204 C C . ALA B 1 331 ? 49.827 30.067 63.456 1.00 22.32 321 ALA B C 1
ATOM 5205 O O . ALA B 1 331 ? 50.710 30.747 62.937 1.00 23.20 321 ALA B O 1
ATOM 5207 N N . ILE B 1 332 ? 48.777 30.603 64.049 1.00 21.46 322 ILE B N 1
ATOM 5208 C CA . ILE B 1 332 ? 48.677 32.044 64.099 1.00 20.58 322 ILE B CA 1
ATOM 5209 C C . ILE B 1 332 ? 48.266 32.511 65.477 1.00 20.79 322 ILE B C 1
ATOM 5210 O O . ILE B 1 332 ? 47.960 31.707 66.359 1.00 20.17 322 ILE B O 1
ATOM 5215 N N . TRP B 1 333 ? 48.271 33.828 65.637 1.00 22.03 323 TRP B N 1
ATOM 5216 C CA . TRP B 1 333 ? 47.882 34.492 66.869 1.00 22.91 323 TRP B CA 1
ATOM 5217 C C . TRP B 1 333 ? 48.595 33.958 68.094 1.00 25.31 323 TRP B C 1
ATOM 5218 O O . TRP B 1 333 ? 47.961 33.599 69.089 1.00 26.80 323 TRP B O 1
ATOM 5229 N N . ASP B 1 334 ? 49.920 33.900 68.020 1.00 27.30 324 ASP B N 1
ATOM 5230 C CA . ASP B 1 334 ? 50.711 33.421 69.144 1.00 27.25 324 ASP B CA 1
ATOM 5231 C C . ASP B 1 334 ? 50.081 32.219 69.827 1.00 27.72 324 ASP B C 1
ATOM 5232 O O . ASP B 1 334 ? 49.666 32.307 70.973 1.00 27.23 324 ASP B O 1
ATOM 5237 N N . GLU B 1 335 ? 49.983 31.103 69.118 1.00 29.71 325 GLU B N 1
ATOM 5238 C CA . GLU B 1 335 ? 49.422 29.908 69.725 1.00 31.79 325 GLU B CA 1
ATOM 5239 C C . GLU B 1 335 ? 50.564 28.911 69.891 1.00 32.53 325 GLU B C 1
ATOM 5240 O O . GLU B 1 335 ? 51.474 28.864 69.061 1.00 31.51 325 GLU B O 1
ATOM 5246 N N . LYS B 1 336 ? 50.524 28.129 70.966 1.00 34.10 326 LYS B N 1
ATOM 5247 C CA . LYS B 1 336 ? 51.574 27.154 71.245 1.00 36.33 326 LYS B CA 1
ATOM 5248 C C . LYS B 1 336 ? 51.476 25.943 70.329 1.00 36.19 326 LYS B C 1
ATOM 5249 O O . LYS B 1 336 ? 52.479 25.289 70.035 1.00 35.71 326 LYS B O 1
ATOM 5255 N N . ALA B 1 337 ? 50.255 25.654 69.888 1.00 36.63 327 ALA B N 1
ATOM 5256 C CA . ALA B 1 337 ? 49.975 24.517 69.015 1.00 36.62 327 ALA B CA 1
ATOM 5257 C C . ALA B 1 337 ? 50.766 24.535 67.705 1.00 36.19 327 ALA B C 1
ATOM 5258 O O . ALA B 1 337 ? 51.015 25.591 67.130 1.00 35.41 327 ALA B O 1
ATOM 5268 N N . PRO B 1 339 ? 51.568 24.360 63.856 1.00 32.90 329 PRO B N 1
ATOM 5269 C CA . PRO B 1 339 ? 50.789 24.766 62.684 1.00 30.88 329 PRO B CA 1
ATOM 5270 C C . PRO B 1 339 ? 49.879 23.714 62.063 1.00 29.91 329 PRO B C 1
ATOM 5271 O O . PRO B 1 339 ? 50.317 22.627 61.699 1.00 28.78 329 PRO B O 1
ATOM 5275 N N . GLY B 1 340 ? 48.602 24.059 61.949 1.00 30.39 330 GLY B N 1
ATOM 5276 C CA . GLY B 1 340 ? 47.628 23.162 61.356 1.00 31.06 330 GLY B CA 1
ATOM 5277 C C . GLY B 1 340 ? 46.928 22.283 62.363 1.00 31.85 330 GLY B C 1
ATOM 5278 O O . GLY B 1 340 ? 46.304 21.299 61.980 1.00 33.92 330 GLY B O 1
ATOM 5279 N N . TYR B 1 341 ? 47.014 22.645 63.643 1.00 32.04 331 TYR B N 1
ATOM 5280 C CA . TYR B 1 341 ? 46.411 21.863 64.721 1.00 31.34 331 TYR B CA 1
ATOM 5281 C C . TYR B 1 341 ? 45.702 22.731 65.765 1.00 29.95 331 TYR B C 1
ATOM 5282 O O . TYR B 1 341 ? 45.102 22.220 66.716 1.00 29.21 331 TYR B O 1
ATOM 5291 N N . GLY B 1 342 ? 45.782 24.044 65.583 1.00 28.66 332 GLY B N 1
ATOM 5292 C CA . GLY B 1 342 ? 45.142 24.966 66.502 1.00 27.66 332 GLY B CA 1
ATOM 5293 C C . GLY B 1 342 ? 43.709 25.236 66.087 1.00 27.42 332 GLY B C 1
ATOM 5294 O O . GLY B 1 342 ? 43.252 24.739 65.052 1.00 28.40 332 GLY B O 1
ATOM 5295 N N . LEU B 1 343 ? 43.006 26.037 66.881 1.00 26.01 333 LEU B N 1
ATOM 5296 C CA . LEU B 1 343 ? 41.609 26.365 66.619 1.00 24.16 333 LEU B CA 1
ATOM 5297 C C . LEU B 1 343 ? 41.420 27.568 65.703 1.00 23.89 333 LEU B C 1
ATOM 5298 O O . LEU B 1 343 ? 40.560 27.562 64.831 1.00 24.47 333 LEU B O 1
ATOM 5303 N N . TYR B 1 344 ? 42.244 28.587 65.894 1.00 24.51 334 TYR B N 1
ATOM 5304 C CA . TYR B 1 344 ? 42.142 29.831 65.136 1.00 24.56 334 TYR B CA 1
ATOM 5305 C C . TYR B 1 344 ? 41.969 29.770 63.614 1.00 23.28 334 TYR B C 1
ATOM 5306 O O . TYR B 1 344 ? 40.850 29.905 63.120 1.00 22.87 334 TYR B O 1
ATOM 5315 N N . ASP B 1 345 ? 43.055 29.577 62.868 1.00 21.66 335 ASP B N 1
ATOM 5316 C CA . ASP B 1 345 ? 42.969 29.537 61.401 1.00 19.78 335 ASP B CA 1
ATOM 5317 C C . ASP B 1 345 ? 42.006 28.467 60.871 1.00 18.18 335 ASP B C 1
ATOM 5318 O O . ASP B 1 345 ? 41.421 28.628 59.807 1.00 17.90 335 ASP B O 1
ATOM 5323 N N . ARG B 1 346 ? 41.831 27.381 61.611 1.00 17.17 336 ARG B N 1
ATOM 5324 C CA . ARG B 1 346 ? 40.931 26.336 61.161 1.00 15.37 336 ARG B CA 1
ATOM 5325 C C . ARG B 1 346 ? 39.504 26.785 61.272 1.00 13.78 336 ARG B C 1
ATOM 5326 O O . ARG B 1 346 ? 38.730 26.632 60.351 1.00 13.56 336 ARG B O 1
ATOM 5334 N N . ALA B 1 347 ? 39.162 27.335 62.423 1.00 14.09 337 ALA B N 1
ATOM 5335 C CA . ALA B 1 347 ? 37.825 27.831 62.637 1.00 14.06 337 ALA B CA 1
ATOM 5336 C C . ALA B 1 347 ? 37.573 28.984 61.665 1.00 15.60 337 ALA B C 1
ATOM 5337 O O . ALA B 1 347 ? 36.496 29.064 61.083 1.00 16.61 337 ALA B O 1
ATOM 5347 N N . GLY B 1 349 ? 38.811 29.327 58.860 1.00 15.94 339 GLY B N 1
ATOM 5348 C CA . GLY B 1 349 ? 38.666 28.728 57.552 1.00 16.01 339 GLY B CA 1
ATOM 5349 C C . GLY B 1 349 ? 37.293 28.124 57.372 1.00 15.40 339 GLY B C 1
ATOM 5350 O O . GLY B 1 349 ? 36.727 28.139 56.279 1.00 16.18 339 GLY B O 1
ATOM 5351 N N . LEU B 1 350 ? 36.750 27.598 58.459 1.00 14.53 340 LEU B N 1
ATOM 5352 C CA . LEU B 1 350 ? 35.447 26.973 58.416 1.00 12.87 340 LEU B CA 1
ATOM 5353 C C . LEU B 1 350 ? 34.317 27.940 58.113 1.00 12.99 340 LEU B C 1
ATOM 5354 O O . LEU B 1 350 ? 33.244 27.519 57.693 1.00 13.85 340 LEU B O 1
ATOM 5359 N N . THR B 1 351 ? 34.545 29.233 58.317 1.00 12.15 341 THR B N 1
ATOM 5360 C CA . THR B 1 351 ? 33.496 30.209 58.034 1.00 12.74 341 THR B CA 1
ATOM 5361 C C . THR B 1 351 ? 33.601 30.756 56.613 1.00 13.93 341 THR B C 1
ATOM 5362 O O . THR B 1 351 ? 32.596 31.101 55.983 1.00 15.66 341 THR B O 1
ATOM 5366 N N . TYR B 1 352 ? 34.827 30.851 56.116 1.00 13.48 342 TYR B N 1
ATOM 5367 C CA . TYR B 1 352 ? 35.057 31.331 54.763 1.00 11.38 342 TYR B CA 1
ATOM 5368 C C . TYR B 1 352 ? 34.361 30.352 53.780 1.00 13.48 342 TYR B C 1
ATOM 5369 O O . TYR B 1 352 ? 33.551 30.778 52.945 1.00 13.81 342 TYR B O 1
ATOM 5378 N N . ILE B 1 353 ? 34.647 29.048 53.898 1.00 12.83 343 ILE B N 1
ATOM 5379 C CA . ILE B 1 353 ? 34.021 28.065 53.024 1.00 10.41 343 ILE B CA 1
ATOM 5380 C C . ILE B 1 353 ? 32.502 28.113 53.120 1.00 9.26 343 ILE B C 1
ATOM 5381 O O . ILE B 1 353 ? 31.823 27.861 52.135 1.00 11.16 343 ILE B O 1
ATOM 5386 N N . GLN B 1 354 ? 31.944 28.413 54.286 1.00 7.16 344 GLN B N 1
ATOM 5387 C CA . GLN B 1 354 ? 30.482 28.474 54.346 1.00 7.34 344 GLN B CA 1
ATOM 5388 C C . GLN B 1 354 ? 30.037 29.691 53.558 1.00 7.87 344 GLN B C 1
ATOM 5389 O O . GLN B 1 354 ? 28.935 29.719 53.013 1.00 8.70 344 GLN B O 1
ATOM 5395 N N . GLY B 1 355 ? 30.892 30.705 53.504 1.00 8.40 345 GLY B N 1
ATOM 5396 C CA . GLY B 1 355 ? 30.548 31.904 52.753 1.00 10.04 345 GLY B CA 1
ATOM 5397 C C . GLY B 1 355 ? 30.592 31.609 51.264 1.00 10.33 345 GLY B C 1
ATOM 5398 O O . GLY B 1 355 ? 29.859 32.197 50.462 1.00 7.78 345 GLY B O 1
ATOM 5399 N N . LEU B 1 356 ? 31.495 30.705 50.894 1.00 12.23 346 LEU B N 1
ATOM 5400 C CA . LEU B 1 356 ? 31.624 30.290 49.505 1.00 14.33 346 LEU B CA 1
ATOM 5401 C C . LEU B 1 356 ? 30.361 29.511 49.199 1.00 16.31 346 LEU B C 1
ATOM 5402 O O . LEU B 1 356 ? 29.588 29.857 48.292 1.00 18.34 346 LEU B O 1
ATOM 5407 N N . TYR B 1 357 ? 30.147 28.461 49.981 1.00 16.11 347 TYR B N 1
ATOM 5408 C CA . TYR B 1 357 ? 28.974 27.638 49.797 1.00 17.09 347 TYR B CA 1
ATOM 5409 C C . TYR B 1 357 ? 27.711 28.493 49.665 1.00 16.91 347 TYR B C 1
ATOM 5410 O O . TYR B 1 357 ? 27.125 28.545 48.588 1.00 17.00 347 TYR B O 1
ATOM 5419 N N . GLU B 1 358 ? 27.322 29.191 50.733 1.00 16.22 348 GLU B N 1
ATOM 5420 C CA . GLU B 1 358 ? 26.102 29.998 50.719 1.00 15.59 348 GLU B CA 1
ATOM 5421 C C . GLU B 1 358 ? 25.850 30.697 49.399 1.00 15.79 348 GLU B C 1
ATOM 5422 O O . GLU B 1 358 ? 24.830 30.450 48.748 1.00 16.43 348 GLU B O 1
ATOM 5428 N N . ALA B 1 359 ? 26.787 31.552 49.000 1.00 16.60 349 ALA B N 1
ATOM 5429 C CA . ALA B 1 359 ? 26.690 32.330 47.757 1.00 17.45 349 ALA B CA 1
ATOM 5430 C C . ALA B 1 359 ? 26.576 31.466 46.522 1.00 16.65 349 ALA B C 1
ATOM 5431 O O . ALA B 1 359 ? 25.692 31.668 45.694 1.00 16.36 349 ALA B O 1
ATOM 5433 N N . THR B 1 360 ? 27.491 30.518 46.391 1.00 17.41 350 THR B N 1
ATOM 5434 C CA . THR B 1 360 ? 27.457 29.624 45.256 1.00 18.34 350 THR B CA 1
ATOM 5435 C C . THR B 1 360 ? 26.102 28.924 45.243 1.00 19.34 350 THR B C 1
ATOM 5436 O O . THR B 1 360 ? 25.410 28.938 44.233 1.00 20.37 350 THR B O 1
ATOM 5440 N N . LYS B 1 361 ? 25.714 28.333 46.369 1.00 20.61 351 LYS B N 1
ATOM 5441 C CA . LYS B 1 361 ? 24.440 27.624 46.443 1.00 23.03 351 LYS B CA 1
ATOM 5442 C C . LYS B 1 361 ? 23.274 28.560 46.175 1.00 24.21 351 LYS B C 1
ATOM 5443 O O . LYS B 1 361 ? 22.191 28.116 45.789 1.00 24.58 351 LYS B O 1
ATOM 5449 N N . ALA B 1 362 ? 23.495 29.854 46.381 1.00 25.20 352 ALA B N 1
ATOM 5450 C CA . ALA B 1 362 ? 22.452 30.847 46.152 1.00 26.26 352 ALA B CA 1
ATOM 5451 C C . ALA B 1 362 ? 22.220 31.027 44.658 1.00 27.72 352 ALA B C 1
ATOM 5452 O O . ALA B 1 362 ? 21.913 32.118 44.181 1.00 27.90 352 ALA B O 1
ATOM 5454 N N . LYS B 1 363 ? 22.391 29.939 43.922 1.00 29.79 353 LYS B N 1
ATOM 5455 C CA . LYS B 1 363 ? 22.166 29.921 42.483 1.00 30.36 353 LYS B CA 1
ATOM 5456 C C . LYS B 1 363 ? 21.458 28.600 42.150 1.00 29.74 353 LYS B C 1
ATOM 5457 O O . LYS B 1 363 ? 22.158 27.595 41.867 1.00 28.57 353 LYS B O 1
#

InterPro domains:
  IPR004628 Mannonate dehydratase [MF_00106] (1-357)
  IPR004628 Mannonate dehydratase [NF003027] (1-355)
  IPR004628 Mannonate dehydratase [PF03786] (1-351)
  IPR004628 Mannonate dehydratase [PIRSF016049] (1-356)
  IPR004628 Mannonate dehydratase [PTHR30387] (1-356)
  IPR004628 Mannonate dehydratase [TIGR00695] (136-353)
  IPR036237 Xylose isomerase-like superfamily [SSF51658] (1-350)